Protein AF-0000000073157361 (afdb_homodimer)

Solvent-accessible surface area (backbone atoms only — not comparable to full-atom values): 31990 Å² total; per-residue (Å²): 124,50,37,33,36,37,34,26,65,79,89,71,52,39,90,75,32,50,67,45,43,40,47,30,45,39,46,75,74,56,30,48,38,33,34,29,41,70,58,38,41,29,36,51,69,86,40,46,31,29,51,30,22,40,46,44,50,58,90,71,40,73,48,73,42,74,75,42,83,40,59,57,62,74,27,50,34,35,33,53,44,40,66,75,60,67,44,65,39,53,46,48,51,28,64,53,56,56,69,55,61,87,41,50,48,45,37,24,36,67,34,53,65,73,43,46,31,62,56,48,38,69,80,38,67,91,35,36,62,63,38,34,38,34,58,30,51,67,61,51,40,54,51,42,68,74,61,49,37,32,34,39,32,50,57,43,54,58,70,57,50,72,55,42,77,45,49,87,83,58,64,61,38,63,55,48,52,51,48,28,65,72,69,54,32,50,30,37,38,29,51,58,71,88,47,60,71,47,26,29,46,34,31,28,50,71,30,36,78,78,41,46,29,24,20,36,57,80,54,87,90,54,82,64,47,37,63,80,76,60,25,44,73,36,82,57,79,77,46,73,63,47,49,51,50,44,48,57,51,16,57,54,37,41,75,50,43,36,42,58,34,20,32,33,34,42,71,77,19,49,58,33,42,32,48,54,55,50,56,56,50,62,52,32,17,67,69,66,73,52,61,50,46,55,55,49,47,53,51,55,56,46,48,57,62,67,75,95,123,51,36,33,35,37,36,25,64,80,87,69,51,40,91,76,30,49,66,46,44,40,47,28,44,40,47,73,73,56,30,49,38,33,33,30,41,73,59,36,41,29,38,50,70,85,40,45,32,28,50,30,22,40,48,44,51,57,89,71,41,73,48,75,43,75,75,43,82,41,59,56,63,74,27,49,34,36,32,53,44,40,63,75,60,68,44,66,42,53,48,47,52,27,61,54,56,56,67,54,60,88,40,51,46,45,38,23,36,67,35,53,65,73,44,47,33,62,57,48,38,68,78,38,68,92,36,36,63,63,39,34,37,35,58,30,51,67,61,50,40,54,53,43,68,74,60,48,36,31,32,39,33,52,57,43,55,56,70,58,48,72,56,43,78,44,49,89,82,57,65,58,38,63,54,48,51,52,48,27,63,72,67,53,31,50,28,38,36,29,50,60,71,88,47,60,72,48,25,28,46,32,29,28,51,71,30,35,77,78,42,46,28,25,21,36,58,80,56,87,90,55,81,65,46,36,65,80,76,59,24,44,73,36,81,58,80,78,48,74,64,48,49,51,49,44,49,57,51,17,56,55,36,42,75,50,43,35,42,56,34,18,33,34,33,41,70,77,19,48,57,33,43,32,48,55,55,49,58,57,51,61,54,35,17,67,69,68,72,52,62,52,46,56,57,48,47,54,50,55,56,46,49,56,62,68,77,95

Organism: NCBI:txid949

Sequence (616 aa):
MLKAAFQMDAGVEVCRDTTAQLIKEGNRRGHQVFFYEPSSLSLCEGDVIATVHNAEVCGESMKLSDRSRLNLAEVDLLFIRQNPPFDMRYITTTYILERLRDVLIINSPSAVRNFPEKLLPLSFPEFIPPTLVSESPEEIREFYKEYGDVVLKPLYSFGGDGVVRVYGGVDACTISKTMVERYGAPIVVQRFIPMVEEDRRVVLLGGKPVGAIKRRVTREQEVRTNLRVGAVPEKVVLSERDQAICSAVGEVITKAGIVFAGIDILGGCLLEVNITSPCGVLEVNQVYGKALEADCWNVFEGLLESGGMLKAAFQMDAGVEVCRDTTAQLIKEGNRRGHQVFFYEPSSLSLCEGDVIATVHNAEVCGESMKLSDRSRLNLAEVDLLFIRQNPPFDMRYITTTYILERLRDVLIINSPSAVRNFPEKLLPLSFPEFIPPTLVSESPEEIREFYKEYGDVVLKPLYSFGGDGVVRVYGGVDACTISKTMVERYGAPIVVQRFIPMVEEDRRVVLLGGKPVGAIKRRVTREQEVRTNLRVGAVPEKVVLSERDQAICSAVGEVITKAGIVFAGIDILGGCLLEVNITSPCGVLEVNQVYGKALEADCWNVFEGLLESGG

Structure (mmCIF, N/CA/C/O backbone):
data_AF-0000000073157361-model_v1
#
loop_
_entity.id
_entity.type
_entity.pdbx_description
1 polymer 'Glutathione synthetase'
#
loop_
_atom_site.group_PDB
_atom_site.id
_atom_site.type_symbol
_atom_site.label_atom_id
_atom_site.label_alt_id
_atom_site.label_comp_id
_atom_site.label_asym_id
_atom_site.label_entity_id
_atom_site.label_seq_id
_atom_site.pdbx_PDB_ins_code
_atom_site.Cartn_x
_atom_site.Cartn_y
_atom_site.Cartn_z
_atom_site.occupancy
_atom_site.B_iso_or_equiv
_atom_site.auth_seq_id
_atom_site.auth_comp_id
_atom_site.auth_asym_id
_atom_site.auth_atom_id
_atom_site.pdbx_PDB_model_num
ATOM 1 N N . MET A 1 1 ? -8.93 -33.844 1.396 1 93.94 1 MET A N 1
ATOM 2 C CA . MET A 1 1 ? -9.297 -32.969 0.287 1 93.94 1 MET A CA 1
ATOM 3 C C . MET A 1 1 ? -9.406 -31.516 0.753 1 93.94 1 MET A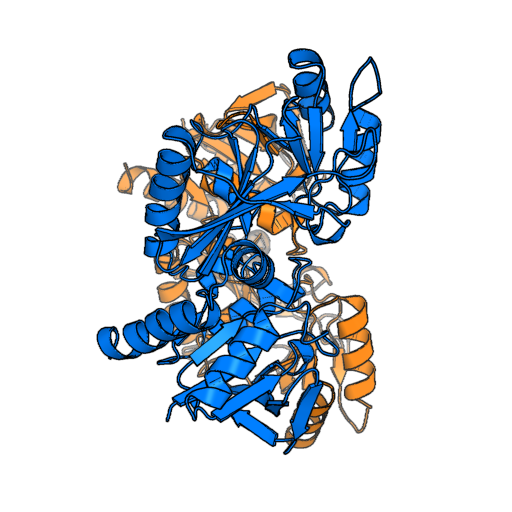 C 1
ATOM 5 O O . MET A 1 1 ? -10.18 -31.219 1.666 1 93.94 1 MET A O 1
ATOM 9 N N . LEU A 1 2 ? -8.547 -30.719 0.196 1 97.56 2 LEU A N 1
ATOM 10 C CA . LEU A 1 2 ? -8.547 -29.297 0.537 1 97.56 2 LEU A CA 1
ATOM 11 C C . LEU A 1 2 ? -9.336 -28.5 -0.492 1 97.56 2 LEU A C 1
ATOM 13 O O . LEU A 1 2 ? -9.516 -28.938 -1.63 1 97.56 2 LEU A O 1
ATOM 17 N N . LYS A 1 3 ? -9.875 -27.406 -0.073 1 98.69 3 LYS A N 1
ATOM 18 C CA . LYS A 1 3 ? -10.414 -26.375 -0.958 1 98.69 3 LYS A CA 1
ATOM 19 C C . LYS A 1 3 ? -9.422 -25.234 -1.144 1 98.69 3 LYS A C 1
ATOM 21 O O . LYS A 1 3 ? -9.039 -24.578 -0.174 1 98.69 3 LYS A O 1
ATOM 26 N N . ALA A 1 4 ? -9.031 -25.078 -2.379 1 98.75 4 ALA A N 1
ATOM 27 C CA . ALA A 1 4 ? -8.047 -24.031 -2.68 1 98.75 4 ALA A CA 1
ATOM 28 C C . ALA A 1 4 ? -8.602 -23.031 -3.699 1 98.75 4 ALA A C 1
ATOM 30 O O . ALA A 1 4 ? -9.25 -23.438 -4.672 1 98.75 4 ALA A O 1
ATOM 31 N N . ALA A 1 5 ? -8.406 -21.766 -3.465 1 98.88 5 ALA A N 1
ATOM 32 C CA . ALA A 1 5 ? -8.789 -20.734 -4.422 1 98.88 5 ALA A CA 1
ATOM 33 C C . ALA A 1 5 ? -7.559 -20 -4.957 1 98.88 5 ALA A C 1
ATOM 35 O O . ALA A 1 5 ? -6.641 -19.672 -4.199 1 98.88 5 ALA A O 1
ATOM 36 N N . PHE A 1 6 ? -7.512 -19.828 -6.234 1 98.88 6 PHE A N 1
ATOM 37 C CA . PHE A 1 6 ? -6.469 -19.047 -6.883 1 98.88 6 PHE A CA 1
ATOM 38 C C . PHE A 1 6 ? -7.031 -17.75 -7.426 1 98.88 6 PHE A C 1
ATOM 40 O O . PHE A 1 6 ? -7.852 -17.75 -8.344 1 98.88 6 PHE A O 1
ATOM 47 N N . GLN A 1 7 ? -6.676 -16.641 -6.836 1 98.81 7 GLN A N 1
ATOM 48 C CA . GLN A 1 7 ? -6.887 -15.328 -7.441 1 98.81 7 GLN A CA 1
ATOM 49 C C . GLN A 1 7 ? -5.859 -15.055 -8.531 1 98.81 7 GLN A C 1
ATOM 51 O O . GLN A 1 7 ? -4.676 -14.859 -8.25 1 98.81 7 GLN A O 1
ATOM 56 N N . MET A 1 8 ? -6.289 -15.047 -9.758 1 97.81 8 MET A N 1
ATOM 57 C CA . MET A 1 8 ? -5.332 -14.953 -10.859 1 97.81 8 MET A CA 1
ATOM 58 C C . MET A 1 8 ? -5.988 -14.359 -12.102 1 97.81 8 MET A C 1
ATOM 60 O O . MET A 1 8 ? -7.199 -14.125 -12.117 1 97.81 8 MET A O 1
ATOM 64 N N . ASP A 1 9 ? -5.18 -14.016 -13.086 1 95.88 9 ASP A N 1
ATOM 65 C CA . ASP A 1 9 ? -5.664 -13.453 -14.344 1 95.88 9 ASP A CA 1
ATOM 66 C C . ASP A 1 9 ? -6.293 -14.531 -15.219 1 95.88 9 ASP A C 1
ATOM 68 O O . ASP A 1 9 ? -5.871 -15.688 -15.195 1 95.88 9 ASP A O 1
ATOM 72 N N . ALA A 1 10 ? -7.227 -14.117 -15.977 1 93.5 10 ALA A N 1
ATOM 73 C CA . ALA A 1 10 ? -7.848 -15.023 -16.938 1 93.5 10 ALA A CA 1
ATOM 74 C C . ALA A 1 10 ? -6.969 -15.203 -18.172 1 93.5 10 ALA A C 1
ATOM 76 O O . ALA A 1 10 ? -6.086 -14.383 -18.438 1 93.5 10 ALA A O 1
ATOM 77 N N . GLY A 1 11 ? -7.18 -16.25 -18.859 1 89.75 11 GLY A N 1
ATOM 78 C CA . GLY A 1 11 ? -6.602 -16.438 -20.188 1 89.75 11 GLY A CA 1
ATOM 79 C C . GLY A 1 11 ? -5.129 -16.797 -20.141 1 89.75 11 GLY A C 1
ATOM 80 O O . GLY A 1 11 ? -4.383 -16.484 -21.078 1 89.75 11 GLY A O 1
ATOM 81 N N . VAL A 1 12 ? -4.68 -17.422 -19.109 1 89.25 12 VAL A N 1
ATOM 82 C CA . VAL A 1 12 ? -3.268 -17.781 -19.047 1 89.25 12 VAL A CA 1
ATOM 83 C C . VAL A 1 12 ? -3.008 -19.016 -19.906 1 89.25 12 VAL A C 1
ATOM 85 O O . VAL A 1 12 ? -3.904 -19.844 -20.109 1 89.25 12 VAL A O 1
ATOM 88 N N . GLU A 1 13 ? -1.82 -19.047 -20.422 1 89.75 13 GLU A N 1
ATOM 89 C CA . GLU A 1 13 ? -1.371 -20.25 -21.125 1 89.75 13 GLU A CA 1
ATOM 90 C C . GLU A 1 13 ? -0.799 -21.266 -20.156 1 89.75 13 GLU A C 1
ATOM 92 O O . GLU A 1 13 ? 0.24 -21.031 -19.531 1 89.75 13 GLU A O 1
ATOM 97 N N . VAL A 1 14 ? -1.455 -22.438 -20.141 1 91.31 14 VAL A N 1
ATOM 98 C CA . VAL A 1 14 ? -1.136 -23.453 -19.141 1 91.31 14 VAL A CA 1
ATOM 99 C C . VAL A 1 14 ? 0.348 -23.797 -19.219 1 91.31 14 VAL A C 1
ATOM 101 O O . VAL A 1 14 ? 1.019 -23.922 -18.188 1 91.31 14 VAL A O 1
ATOM 104 N N . CYS A 1 15 ? 0.933 -23.891 -20.375 1 88.62 15 CYS A N 1
ATOM 105 C CA . CYS A 1 15 ? 2.303 -24.359 -20.547 1 88.62 15 CYS A CA 1
ATOM 106 C C . CYS A 1 15 ? 3.301 -23.266 -20.219 1 88.62 15 CYS A C 1
ATOM 108 O O . CYS A 1 15 ? 4.504 -23.516 -20.125 1 88.62 15 CYS A O 1
ATOM 110 N N . ARG A 1 16 ? 2.814 -22.109 -19.875 1 89.81 16 ARG A N 1
ATOM 111 C CA . ARG A 1 16 ? 3.723 -21 -19.656 1 89.81 16 ARG A CA 1
ATOM 112 C C . ARG A 1 16 ? 3.436 -20.312 -18.312 1 89.81 16 ARG A C 1
ATOM 114 O O . ARG A 1 16 ? 4.016 -19.266 -18.016 1 89.81 16 ARG A O 1
ATOM 121 N N . ASP A 1 17 ? 2.572 -20.938 -17.625 1 93.62 17 ASP A N 1
ATOM 122 C CA . ASP A 1 17 ? 2.129 -20.234 -16.422 1 93.62 17 ASP A CA 1
ATOM 123 C C . ASP A 1 17 ? 2.342 -21.094 -15.172 1 93.62 17 ASP A C 1
ATOM 125 O O . ASP A 1 17 ? 1.822 -22.219 -15.086 1 93.62 17 ASP A O 1
ATOM 129 N N . THR A 1 18 ? 3.094 -20.516 -14.242 1 95.5 18 THR A N 1
ATOM 130 C CA . THR A 1 18 ? 3.391 -21.203 -12.992 1 95.5 18 THR A CA 1
ATOM 131 C C . THR A 1 18 ? 2.105 -21.516 -12.234 1 95.5 18 THR A C 1
ATOM 133 O O . THR A 1 18 ? 1.959 -22.609 -11.68 1 95.5 18 THR A O 1
ATOM 136 N N . THR A 1 19 ? 1.157 -20.641 -12.195 1 97.12 19 THR A N 1
ATOM 137 C CA . THR A 1 19 ? -0.083 -20.812 -11.445 1 97.12 19 THR A CA 1
ATOM 138 C C . THR A 1 19 ? -0.89 -21.984 -12.016 1 97.12 19 THR A C 1
ATOM 140 O O . THR A 1 19 ? -1.442 -22.781 -11.258 1 97.12 19 THR A O 1
ATOM 143 N N . ALA A 1 20 ? -0.902 -22.062 -13.336 1 96.69 20 ALA A N 1
ATOM 144 C CA . ALA A 1 20 ? -1.601 -23.172 -13.977 1 96.69 20 ALA A CA 1
ATOM 145 C C . ALA A 1 20 ? -0.988 -24.516 -13.562 1 96.69 20 ALA A C 1
ATOM 147 O O . ALA A 1 20 ? -1.705 -25.5 -13.367 1 96.69 20 ALA A O 1
ATOM 148 N N . GLN A 1 21 ? 0.324 -24.562 -13.438 1 96.38 21 GLN A N 1
ATOM 149 C CA . GLN A 1 21 ? 0.992 -25.781 -13.008 1 96.38 21 GLN A CA 1
ATOM 150 C C . GLN A 1 21 ? 0.643 -26.125 -11.555 1 96.38 21 GLN A C 1
ATOM 152 O O . GLN A 1 21 ? 0.507 -27.297 -11.203 1 96.38 21 GLN A O 1
ATOM 157 N N . LEU A 1 22 ? 0.529 -25.125 -10.742 1 98 22 LEU A N 1
ATOM 158 C CA . LEU A 1 22 ? 0.119 -25.328 -9.359 1 98 22 LEU A CA 1
ATOM 159 C C . LEU A 1 22 ? -1.308 -25.875 -9.297 1 98 22 LEU A C 1
ATOM 161 O O . LEU A 1 22 ? -1.6 -26.766 -8.5 1 98 22 LEU A O 1
ATOM 165 N N . ILE A 1 23 ? -2.156 -25.297 -10.117 1 98.5 23 ILE A N 1
ATOM 166 C CA . ILE A 1 23 ? -3.537 -25.766 -10.172 1 98.5 23 ILE A CA 1
ATOM 167 C C . ILE A 1 23 ? -3.57 -27.219 -10.625 1 98.5 23 ILE A C 1
ATOM 169 O O . ILE A 1 23 ? -4.254 -28.047 -10.023 1 98.5 23 ILE A O 1
ATOM 173 N N . LYS A 1 24 ? -2.797 -27.547 -11.656 1 97.62 24 LYS A N 1
ATOM 174 C CA . LYS A 1 24 ? -2.713 -28.922 -12.18 1 97.62 24 LYS A CA 1
ATOM 175 C C . LYS A 1 24 ? -2.312 -29.906 -11.078 1 97.62 24 LYS A C 1
ATOM 177 O O . LYS A 1 24 ? -2.93 -30.953 -10.93 1 97.62 24 LYS A O 1
ATOM 182 N N . GLU A 1 25 ? -1.309 -29.547 -10.359 1 97.88 25 GLU A N 1
ATOM 183 C CA . GLU A 1 25 ? -0.852 -30.391 -9.266 1 97.88 25 GLU A CA 1
ATOM 184 C C . GLU A 1 25 ? -1.917 -30.516 -8.18 1 97.88 25 GLU A C 1
ATOM 186 O O . GLU A 1 25 ? -2.111 -31.594 -7.617 1 97.88 25 GLU A O 1
ATOM 191 N N . GLY A 1 26 ? -2.592 -29.406 -7.84 1 98.31 26 GLY A N 1
ATOM 192 C CA . GLY A 1 26 ? -3.695 -29.469 -6.895 1 98.31 26 GLY A CA 1
ATOM 193 C C . GLY A 1 26 ? -4.789 -30.438 -7.32 1 98.31 26 GLY A C 1
ATOM 194 O O . GLY A 1 26 ? -5.293 -31.203 -6.508 1 98.31 26 GLY A O 1
ATOM 195 N N . ASN A 1 27 ? -5.137 -30.344 -8.617 1 98.25 27 ASN A N 1
ATOM 196 C CA . ASN A 1 27 ? -6.109 -31.281 -9.172 1 98.25 27 ASN A CA 1
ATOM 197 C C . ASN A 1 27 ? -5.641 -32.719 -9.031 1 98.25 27 ASN A C 1
ATOM 199 O O . ASN A 1 27 ? -6.406 -33.594 -8.617 1 98.25 27 ASN A O 1
ATOM 203 N N . ARG A 1 28 ? -4.453 -32.969 -9.422 1 97.19 28 ARG A N 1
ATOM 204 C CA . ARG A 1 28 ? -3.873 -34.312 -9.359 1 97.19 28 ARG A CA 1
ATOM 205 C C . ARG A 1 28 ? -3.953 -34.875 -7.953 1 97.19 28 ARG A C 1
ATOM 207 O O . ARG A 1 28 ? -4.156 -36.094 -7.773 1 97.19 28 ARG A O 1
ATOM 214 N N . ARG A 1 29 ? -3.828 -34.062 -6.961 1 97.94 29 ARG A N 1
ATOM 215 C CA . ARG A 1 29 ? -3.824 -34.5 -5.562 1 97.94 29 ARG A CA 1
ATOM 216 C C . ARG A 1 29 ? -5.246 -34.688 -5.043 1 97.94 29 ARG A C 1
ATOM 218 O O . ARG A 1 29 ? -5.445 -35.125 -3.908 1 97.94 29 ARG A O 1
ATOM 225 N N . GLY A 1 30 ? -6.203 -34.25 -5.812 1 97.94 30 GLY A N 1
ATOM 226 C CA . GLY A 1 30 ? -7.59 -34.469 -5.445 1 97.94 30 GLY A CA 1
ATOM 227 C C . GLY A 1 30 ? -8.227 -33.281 -4.758 1 97.94 30 GLY A C 1
ATOM 228 O O . GLY A 1 30 ? -9.336 -33.375 -4.223 1 97.94 30 GLY A O 1
ATOM 229 N N . HIS A 1 31 ? -7.578 -32.125 -4.711 1 98.5 31 HIS A N 1
ATOM 230 C CA . HIS A 1 31 ? -8.141 -30.938 -4.094 1 98.5 31 HIS A CA 1
ATOM 231 C C . HIS A 1 31 ? -9.188 -30.281 -4.992 1 98.5 31 HIS A C 1
ATOM 233 O O . HIS A 1 31 ? -9.148 -30.453 -6.215 1 98.5 31 HIS A O 1
ATOM 239 N N . GLN A 1 32 ? -10.156 -29.703 -4.402 1 98.56 32 GLN A N 1
ATOM 240 C CA . GLN A 1 32 ? -11.031 -28.797 -5.141 1 98.56 32 GLN A CA 1
ATOM 241 C C . GLN A 1 32 ? -10.391 -27.438 -5.34 1 98.56 32 GLN A C 1
ATOM 243 O O . GLN A 1 32 ? -9.992 -26.781 -4.367 1 98.56 32 GLN A O 1
ATOM 248 N N . VAL A 1 33 ? -10.281 -27.062 -6.598 1 98.81 33 VAL A N 1
ATOM 249 C CA . VAL A 1 33 ? -9.555 -25.828 -6.887 1 98.81 33 VAL A CA 1
ATOM 250 C C . VAL A 1 33 ? -10.508 -24.812 -7.523 1 98.81 33 VAL A C 1
ATOM 252 O O . VAL A 1 33 ? -11.18 -25.125 -8.508 1 98.81 33 VAL A O 1
ATOM 255 N N . PHE A 1 34 ? -10.539 -23.609 -6.906 1 98.88 34 PHE A N 1
ATOM 256 C CA . PHE A 1 34 ? -11.344 -22.516 -7.434 1 98.88 34 PHE A CA 1
ATOM 257 C C . PHE A 1 34 ? -10.461 -21.469 -8.102 1 98.88 34 PHE A C 1
ATOM 259 O O . PHE A 1 34 ? -9.352 -21.203 -7.648 1 98.88 34 PHE A O 1
ATOM 266 N N . PHE A 1 35 ? -11.016 -20.984 -9.18 1 98.75 35 PHE A N 1
ATOM 267 C CA . PHE A 1 35 ? -10.445 -19.828 -9.883 1 98.75 35 PHE A CA 1
ATOM 268 C C . PHE A 1 35 ? -11.336 -18.609 -9.742 1 98.75 35 PHE A C 1
ATOM 270 O O . PHE A 1 35 ? -12.562 -18.719 -9.852 1 98.75 35 PHE A O 1
ATOM 277 N N . TYR A 1 36 ? -10.703 -17.438 -9.5 1 98.62 36 TYR A N 1
ATOM 278 C CA . TYR A 1 36 ? -11.43 -16.188 -9.703 1 98.62 36 TYR A CA 1
ATOM 279 C C . TYR A 1 36 ? -10.477 -15.055 -10.039 1 98.62 36 TYR A C 1
ATOM 281 O O . TYR A 1 36 ? -9.281 -15.125 -9.727 1 98.62 36 TYR A O 1
ATOM 289 N N . GLU A 1 37 ? -10.992 -14.078 -10.766 1 98.19 37 GLU A N 1
ATOM 290 C CA . GLU A 1 37 ? -10.234 -12.867 -11.078 1 98.19 37 GLU A CA 1
ATOM 291 C C . GLU A 1 37 ? -10.344 -11.836 -9.961 1 98.19 37 GLU A C 1
ATOM 293 O O . GLU A 1 37 ? -11.367 -11.766 -9.273 1 98.19 37 GLU A O 1
ATOM 298 N N . PRO A 1 38 ? -9.328 -11.031 -9.828 1 97.88 38 PRO A N 1
ATOM 299 C CA . PRO A 1 38 ? -9.375 -10 -8.781 1 97.88 38 PRO A CA 1
ATOM 300 C C . PRO A 1 38 ? -10.625 -9.133 -8.867 1 97.88 38 PRO A C 1
ATOM 302 O O . PRO A 1 38 ? -11.141 -8.688 -7.836 1 97.88 38 PRO A O 1
ATOM 305 N N . SER A 1 39 ? -11.141 -8.922 -10.031 1 97 39 SER A N 1
ATOM 306 C CA . SER A 1 39 ? -12.289 -8.047 -10.234 1 97 39 SER A CA 1
ATOM 307 C C . SER A 1 39 ? -13.555 -8.672 -9.648 1 97 39 SER A C 1
ATOM 309 O O . SER A 1 39 ? -14.57 -7.988 -9.484 1 97 39 SER A O 1
ATOM 311 N N . SER A 1 40 ? -13.492 -9.953 -9.32 1 97.81 40 SER A N 1
ATOM 312 C CA . SER A 1 40 ? -14.656 -10.648 -8.773 1 97.81 40 SER A CA 1
ATOM 313 C C . SER A 1 40 ? -14.633 -10.633 -7.246 1 97.81 40 SER A C 1
ATOM 315 O O . SER A 1 40 ? -15.578 -11.086 -6.605 1 97.81 40 SER A O 1
ATOM 317 N N . LEU A 1 41 ? -13.594 -10.125 -6.668 1 98.81 41 LEU A N 1
ATOM 318 C CA . LEU A 1 41 ? -13.43 -10.07 -5.219 1 98.81 41 LEU A CA 1
ATOM 319 C C . LEU A 1 41 ? -14.242 -8.93 -4.621 1 98.81 41 LEU A C 1
ATOM 321 O O . LEU A 1 41 ? -14.258 -7.82 -5.164 1 98.81 41 LEU A O 1
ATOM 325 N N . SER A 1 42 ? -14.961 -9.211 -3.562 1 98.81 42 SER A N 1
ATOM 326 C CA . SER A 1 42 ? -15.75 -8.195 -2.873 1 98.81 42 SER A CA 1
ATOM 327 C C . SER A 1 42 ? -15.719 -8.398 -1.363 1 98.81 42 SER A C 1
ATOM 329 O O . SER A 1 42 ? -15.523 -9.516 -0.887 1 98.81 42 SER A O 1
ATOM 331 N N . LEU A 1 43 ? -15.766 -7.344 -0.685 1 98.88 43 LEU A N 1
ATOM 332 C CA . LEU A 1 43 ? -16.109 -7.352 0.732 1 98.88 43 LEU A CA 1
ATOM 333 C C . LEU A 1 43 ? -17.547 -6.883 0.942 1 98.88 43 LEU A C 1
ATOM 335 O O . LEU A 1 43 ? -17.859 -5.703 0.764 1 98.88 43 LEU A O 1
ATOM 339 N N . CYS A 1 44 ? -18.422 -7.797 1.252 1 98.38 44 CYS A N 1
ATOM 340 C CA . CYS A 1 44 ? -19.844 -7.504 1.378 1 98.38 44 CYS A CA 1
ATOM 341 C C . CYS A 1 44 ? -20.312 -7.703 2.814 1 98.38 44 CYS A C 1
ATOM 343 O O . CYS A 1 44 ? -20.484 -8.836 3.266 1 98.38 44 CYS A O 1
ATOM 345 N N . GLU A 1 45 ? -20.5 -6.602 3.527 1 97.56 45 GLU A N 1
ATOM 346 C CA . GLU A 1 45 ? -21.016 -6.609 4.895 1 97.56 45 GLU A CA 1
ATOM 347 C C . GLU A 1 45 ? -20.234 -7.562 5.781 1 97.56 45 GLU A C 1
ATOM 349 O O . GLU A 1 45 ? -20.812 -8.383 6.492 1 97.56 45 GLU A O 1
ATOM 354 N N . GLY A 1 46 ? -18.953 -7.477 5.578 1 96.94 46 GLY A N 1
ATOM 355 C CA . GLY A 1 46 ? -18.047 -8.195 6.465 1 96.94 46 GLY A CA 1
ATOM 356 C C . GLY A 1 46 ? -17.562 -9.508 5.879 1 96.94 46 GLY A C 1
ATOM 357 O O . GLY A 1 46 ? -16.594 -10.086 6.363 1 96.94 46 GLY A O 1
ATOM 358 N N . ASP A 1 47 ? -18.25 -9.992 4.844 1 98.06 47 ASP A N 1
ATOM 359 C CA . ASP A 1 47 ? -17.844 -11.25 4.23 1 98.06 47 ASP A CA 1
ATOM 360 C C . ASP A 1 47 ? -16.969 -11.008 3.002 1 98.06 47 ASP A C 1
ATOM 362 O O . ASP A 1 47 ? -17.297 -10.172 2.154 1 98.06 47 ASP A O 1
ATOM 366 N N . VAL A 1 48 ? -15.906 -11.719 2.936 1 98.81 48 VAL A N 1
ATOM 367 C CA . VAL A 1 48 ? -15.078 -11.703 1.733 1 98.81 48 VAL A CA 1
ATOM 368 C C . VAL A 1 48 ? -15.586 -12.75 0.742 1 98.81 48 VAL A C 1
ATOM 370 O O . VAL A 1 48 ? -15.531 -13.953 1.015 1 98.81 48 VAL A O 1
ATOM 373 N N . ILE A 1 49 ? -16.062 -12.242 -0.405 1 98.81 49 ILE A N 1
ATOM 374 C CA . ILE A 1 49 ? -16.719 -13.133 -1.354 1 98.81 49 ILE A CA 1
ATOM 375 C C . ILE A 1 49 ? -16.125 -12.953 -2.742 1 98.81 49 ILE A C 1
ATOM 377 O O . ILE A 1 49 ? -15.477 -11.938 -3.018 1 98.81 49 ILE A O 1
ATOM 381 N N . ALA A 1 50 ? -16.281 -13.93 -3.547 1 98.81 50 ALA A N 1
ATOM 382 C CA . ALA A 1 50 ? -15.883 -13.852 -4.949 1 98.81 50 ALA A CA 1
ATOM 383 C C . ALA A 1 50 ? -16.766 -14.734 -5.824 1 98.81 50 ALA A C 1
ATOM 385 O O . ALA A 1 50 ? -17.281 -15.75 -5.367 1 98.81 50 ALA A O 1
ATOM 386 N N . THR A 1 51 ? -17.016 -14.227 -7.012 1 98.62 51 THR A N 1
ATOM 387 C CA . THR A 1 51 ? -17.547 -15.133 -8.031 1 98.62 51 THR A CA 1
ATOM 388 C C . THR A 1 51 ? -16.453 -16.047 -8.555 1 98.62 51 THR A C 1
ATOM 390 O O . THR A 1 51 ? -15.484 -15.586 -9.164 1 98.62 51 THR A O 1
ATOM 393 N N . VAL A 1 52 ? -16.672 -17.359 -8.336 1 98.69 52 VAL A N 1
ATOM 394 C CA . VAL A 1 52 ? -15.586 -18.297 -8.633 1 98.69 52 VAL A CA 1
ATOM 395 C C . VAL A 1 52 ? -16.047 -19.312 -9.68 1 98.69 52 VAL A C 1
ATOM 397 O O . VAL A 1 52 ? -17.234 -19.391 -9.992 1 98.69 52 VAL A O 1
ATOM 400 N N . HIS A 1 53 ? -15.094 -19.984 -10.266 1 98.69 53 HIS A N 1
ATOM 401 C CA . HIS A 1 53 ? -15.273 -21.172 -11.086 1 98.69 53 HIS A CA 1
ATOM 402 C C . HIS A 1 53 ? -14.438 -22.328 -10.555 1 98.69 53 HIS A C 1
ATOM 404 O O . HIS A 1 53 ? -13.352 -22.125 -10.008 1 98.69 53 HIS A O 1
ATOM 410 N N . ASN A 1 54 ? -14.992 -23.547 -10.703 1 98.56 54 ASN A N 1
ATOM 411 C CA . ASN A 1 54 ? -14.094 -24.688 -10.562 1 98.56 54 ASN A CA 1
ATOM 412 C C . ASN A 1 54 ? -13.023 -24.703 -11.656 1 98.56 54 ASN A C 1
ATOM 414 O O . ASN A 1 54 ? -13.32 -24.438 -12.82 1 98.56 54 ASN A O 1
ATOM 418 N N . ALA A 1 55 ? -11.805 -24.938 -11.242 1 98.5 55 ALA A N 1
ATOM 419 C CA . ALA A 1 55 ? -10.711 -24.938 -12.211 1 98.5 55 ALA A CA 1
ATOM 420 C C . ALA A 1 55 ? -10.07 -26.312 -12.312 1 98.5 55 ALA A C 1
ATOM 422 O O . ALA A 1 55 ? -9.664 -26.891 -11.297 1 98.5 55 ALA A O 1
ATOM 423 N N . GLU A 1 56 ? -9.992 -26.781 -13.5 1 97.75 56 GLU A N 1
ATOM 424 C CA . GLU A 1 56 ? -9.32 -28.047 -13.789 1 97.75 56 GLU A CA 1
ATOM 425 C C . GLU A 1 56 ? -8.367 -27.906 -14.977 1 97.75 56 GLU A C 1
ATOM 427 O O . GLU A 1 56 ? -8.75 -27.375 -16.016 1 97.75 56 GLU A O 1
ATOM 432 N N . VAL A 1 57 ? -7.168 -28.281 -14.703 1 96.62 57 VAL A N 1
ATOM 433 C CA . VAL A 1 57 ? -6.191 -28.266 -15.781 1 96.62 57 VAL A CA 1
ATOM 434 C C . VAL A 1 57 ? -6 -29.688 -16.328 1 96.62 57 VAL A C 1
ATOM 436 O O . VAL A 1 57 ? -5.613 -30.594 -15.586 1 96.62 57 VAL A O 1
ATOM 439 N N . CYS A 1 58 ? -6.348 -29.859 -17.547 1 88.81 58 CYS A N 1
ATOM 440 C CA . CYS A 1 58 ? -6.184 -31.109 -18.266 1 88.81 58 CYS A CA 1
ATOM 441 C C . CYS A 1 58 ? -5.27 -30.938 -19.469 1 88.81 58 CYS A C 1
ATOM 443 O O . CYS A 1 58 ? -5.66 -30.328 -20.453 1 88.81 58 CYS A O 1
ATOM 445 N N . GLY A 1 59 ? -4.215 -31.5 -19.391 1 87.38 59 GLY A N 1
ATOM 446 C CA . GLY A 1 59 ? -3.248 -31.281 -20.469 1 87.38 59 GLY A CA 1
ATOM 447 C C . GLY A 1 59 ? -2.803 -29.844 -20.578 1 87.38 59 GLY A C 1
ATOM 448 O O . GLY A 1 59 ? -2.262 -29.266 -19.625 1 87.38 59 GLY A O 1
ATOM 449 N N . GLU A 1 60 ? -3.137 -29.219 -21.734 1 89.25 60 GLU A N 1
ATOM 450 C CA . GLU A 1 60 ? -2.666 -27.859 -22 1 89.25 60 GLU A CA 1
ATOM 451 C C . GLU A 1 60 ? -3.803 -26.859 -21.875 1 89.25 60 GLU A C 1
ATOM 453 O O . GLU A 1 60 ? -3.66 -25.688 -22.266 1 89.25 60 GLU A O 1
ATOM 458 N N . SER A 1 61 ? -4.832 -27.312 -21.312 1 93.44 61 SER A N 1
ATOM 459 C CA . SER A 1 61 ? -5.988 -26.438 -21.219 1 93.44 61 SER A CA 1
ATOM 460 C C . SER A 1 61 ? -6.52 -26.359 -19.797 1 93.44 61 SER A C 1
ATOM 462 O O . SER A 1 61 ? -6.414 -27.328 -19.047 1 93.44 61 SER A O 1
ATOM 464 N N . MET A 1 62 ? -6.969 -25.25 -19.5 1 96.06 62 MET A N 1
ATOM 465 C CA . MET A 1 62 ? -7.656 -25.078 -18.219 1 96.06 62 MET A CA 1
ATOM 466 C C . MET A 1 62 ? -9.156 -24.938 -18.438 1 96.06 62 MET A C 1
ATOM 468 O O . MET A 1 62 ? -9.602 -24.078 -19.188 1 96.06 62 MET A O 1
ATOM 472 N N . LYS A 1 63 ? -9.914 -25.766 -17.828 1 96.62 63 LYS A N 1
ATOM 473 C CA . LYS A 1 63 ? -11.375 -25.719 -17.906 1 96.62 63 LYS A CA 1
ATOM 474 C C . LYS A 1 63 ? -11.961 -25.047 -16.656 1 96.62 63 LYS A C 1
ATOM 476 O O . LYS A 1 63 ? -11.594 -25.391 -15.531 1 96.62 63 LYS A O 1
ATOM 481 N N . LEU A 1 64 ? -12.766 -24.062 -16.922 1 97.56 64 LEU A N 1
ATOM 482 C CA . LEU A 1 64 ? -13.5 -23.375 -15.867 1 97.56 64 LEU A CA 1
ATOM 483 C C . LEU A 1 64 ? -14.984 -23.734 -15.914 1 97.56 64 LEU A C 1
ATOM 485 O O . LEU A 1 64 ? -15.602 -23.719 -16.984 1 97.56 64 LEU A O 1
ATOM 489 N N . SER A 1 65 ? -15.508 -24.172 -14.805 1 97.81 65 SER A N 1
ATOM 490 C CA . SER A 1 65 ? -16.906 -24.594 -14.773 1 97.81 65 SER A CA 1
ATOM 491 C C . SER A 1 65 ? -17.562 -24.219 -13.453 1 97.81 65 SER A C 1
ATOM 493 O O . SER A 1 65 ? -16.906 -23.75 -12.523 1 97.81 65 SER A O 1
ATOM 495 N N . ASP A 1 66 ? -18.906 -24.234 -13.406 1 97.94 66 ASP A N 1
ATOM 496 C CA . ASP A 1 66 ? -19.703 -24.141 -12.18 1 97.94 66 ASP A CA 1
ATOM 497 C C . ASP A 1 66 ? -19.516 -22.781 -11.523 1 97.94 66 ASP A C 1
ATOM 499 O O . ASP A 1 66 ? -19.156 -22.688 -10.344 1 97.94 66 ASP A O 1
ATOM 503 N N . ARG A 1 67 ? -19.797 -21.812 -12.336 1 98.12 67 ARG A N 1
ATOM 504 C CA . ARG A 1 67 ? -19.766 -20.469 -11.805 1 98.12 67 ARG A CA 1
ATOM 505 C C . ARG A 1 67 ? -20.609 -20.344 -10.539 1 98.12 67 ARG A C 1
ATOM 507 O O . ARG A 1 67 ? -21.75 -20.812 -10.508 1 98.12 67 ARG A O 1
ATOM 514 N N . SER A 1 68 ? -20.078 -19.781 -9.445 1 98.31 68 SER A N 1
ATOM 515 C CA . SER A 1 68 ? -20.828 -19.625 -8.203 1 98.31 68 SER A CA 1
ATOM 516 C C . SER A 1 68 ? -20.281 -18.484 -7.363 1 98.31 68 SER A C 1
ATOM 518 O O . SER A 1 68 ? -19.156 -18.031 -7.57 1 98.31 68 SER A O 1
ATOM 520 N N . ARG A 1 69 ? -21.141 -17.953 -6.496 1 98.5 69 ARG A N 1
ATOM 521 C CA . ARG A 1 69 ? -20.75 -16.969 -5.488 1 98.5 69 ARG A CA 1
ATOM 522 C C . ARG A 1 69 ? -20.25 -17.656 -4.223 1 98.5 69 ARG A C 1
ATOM 524 O O . ARG A 1 69 ? -21 -18.375 -3.564 1 98.5 69 ARG A O 1
ATOM 531 N N . LEU A 1 70 ? -18.984 -17.438 -3.859 1 98.75 70 LEU A N 1
ATOM 532 C CA . LEU A 1 70 ? -18.375 -18.188 -2.771 1 98.75 70 LEU A CA 1
ATOM 533 C C . LEU A 1 70 ? -17.875 -17.25 -1.675 1 98.75 70 LEU A C 1
ATOM 535 O O . LEU A 1 70 ? -17.266 -16.219 -1.962 1 98.75 70 LEU A O 1
ATOM 539 N N . ASN A 1 71 ? -18.266 -17.531 -0.409 1 98.75 71 ASN A N 1
ATOM 540 C CA . ASN A 1 71 ? -17.562 -16.953 0.726 1 98.75 71 ASN A CA 1
ATOM 541 C C . ASN A 1 71 ? -16.172 -17.531 0.887 1 98.75 71 ASN A C 1
ATOM 543 O O . ASN A 1 71 ? -16.016 -18.719 1.151 1 98.75 71 ASN A O 1
ATOM 547 N N . LEU A 1 72 ? -15.141 -16.781 0.768 1 98.88 72 LEU A N 1
ATOM 548 C CA . LEU A 1 72 ? -13.773 -17.266 0.698 1 98.88 72 LEU A CA 1
ATOM 549 C C . LEU A 1 72 ? -13.297 -17.75 2.064 1 98.88 72 LEU A C 1
ATOM 551 O O . LEU A 1 72 ? -12.25 -18.391 2.17 1 98.88 72 LEU A O 1
ATOM 555 N N . ALA A 1 73 ? -14.07 -17.5 3.088 1 98.62 73 ALA A N 1
ATOM 556 C CA . ALA A 1 73 ? -13.766 -18.078 4.391 1 98.62 73 ALA A CA 1
ATOM 557 C C . ALA A 1 73 ? -13.922 -19.594 4.363 1 98.62 73 ALA A C 1
ATOM 559 O O . ALA A 1 73 ? -13.469 -20.297 5.277 1 98.62 73 ALA A O 1
ATOM 560 N N . GLU A 1 74 ? -14.539 -20.078 3.299 1 98.19 74 GLU A N 1
ATOM 561 C CA . GLU A 1 74 ? -14.844 -21.5 3.201 1 98.19 74 GLU A CA 1
ATOM 562 C C . GLU A 1 74 ? -13.672 -22.281 2.613 1 98.19 74 GLU A C 1
ATOM 564 O O . GLU A 1 74 ? -13.68 -23.516 2.604 1 98.19 74 GLU A O 1
ATOM 569 N N . VAL A 1 75 ? -12.672 -21.656 2.133 1 98.56 75 VAL A N 1
ATOM 570 C CA . VAL A 1 75 ? -11.547 -22.375 1.552 1 98.56 75 VAL A CA 1
ATOM 571 C C . VAL A 1 75 ? -10.445 -22.547 2.598 1 98.56 75 VAL A C 1
ATOM 573 O O . VAL A 1 75 ? -10.422 -21.844 3.607 1 98.56 75 VAL A O 1
ATOM 576 N N . ASP A 1 76 ? -9.562 -23.516 2.338 1 98.31 76 ASP A N 1
ATOM 577 C CA . ASP A 1 76 ? -8.43 -23.781 3.221 1 98.31 76 ASP A CA 1
ATOM 578 C C . ASP A 1 76 ? -7.211 -22.953 2.822 1 98.31 76 ASP A C 1
ATOM 580 O O . ASP A 1 76 ? -6.484 -22.453 3.686 1 98.31 76 ASP A O 1
ATOM 584 N N . LEU A 1 77 ? -7.051 -22.812 1.498 1 98.38 77 LEU A N 1
ATOM 585 C CA . LEU A 1 77 ? -5.906 -22.141 0.898 1 98.38 77 LEU A CA 1
ATOM 586 C C . LEU A 1 77 ? -6.359 -21.109 -0.127 1 98.38 77 LEU A C 1
ATOM 588 O O . LEU A 1 77 ? -7.293 -21.344 -0.895 1 98.38 77 LEU A O 1
ATOM 592 N N . LEU A 1 78 ? -5.754 -20 -0.025 1 98.81 78 LEU A N 1
ATOM 593 C CA . LEU A 1 78 ? -5.98 -18.969 -1.037 1 98.81 78 LEU A CA 1
ATOM 594 C C . LEU A 1 78 ? -4.656 -18.422 -1.564 1 98.81 78 LEU A C 1
ATOM 596 O O . LEU A 1 78 ? -3.768 -18.078 -0.784 1 98.81 78 LEU A O 1
ATOM 600 N N . PHE A 1 79 ? -4.5 -18.422 -2.865 1 98.75 79 PHE A N 1
ATOM 601 C CA . PHE A 1 79 ? -3.266 -17.969 -3.504 1 98.75 79 PHE A CA 1
ATOM 602 C C . PHE A 1 79 ? -3.473 -16.641 -4.211 1 98.75 79 PHE A C 1
ATOM 604 O O . PHE A 1 79 ? -4.363 -16.516 -5.055 1 98.75 79 PHE A O 1
ATOM 611 N N . ILE A 1 80 ? -2.707 -15.648 -3.854 1 98.62 80 ILE A N 1
ATOM 612 C CA . ILE A 1 80 ? -2.662 -14.406 -4.609 1 98.62 80 ILE A CA 1
ATOM 613 C C . ILE A 1 80 ? -1.668 -14.539 -5.762 1 98.62 80 ILE A C 1
ATOM 615 O O . ILE A 1 80 ? -0.454 -14.484 -5.551 1 98.62 80 ILE A O 1
ATOM 619 N N . ARG A 1 81 ? -2.236 -14.656 -6.984 1 98.06 81 ARG A N 1
ATOM 620 C CA . ARG A 1 81 ? -1.379 -14.984 -8.117 1 98.06 81 ARG A CA 1
ATOM 621 C C . ARG A 1 81 ? -1.704 -14.109 -9.328 1 98.06 81 ARG A C 1
ATOM 623 O O . ARG A 1 81 ? -1.371 -14.461 -10.461 1 98.06 81 ARG A O 1
ATOM 630 N N . GLN A 1 82 ? -2.43 -13.039 -9.047 1 96.31 82 GLN A N 1
ATOM 631 C CA . GLN A 1 82 ? -2.617 -12.102 -10.148 1 96.31 82 GLN A CA 1
ATOM 632 C C . GLN A 1 82 ? -1.293 -11.469 -10.562 1 96.31 82 GLN A C 1
ATOM 634 O O . GLN A 1 82 ? -0.427 -11.219 -9.719 1 96.31 82 GLN A O 1
ATOM 639 N N . ASN A 1 83 ? -1.148 -11.188 -11.789 1 92.56 83 ASN A N 1
ATOM 640 C CA . ASN A 1 83 ? 0.067 -10.57 -12.312 1 92.56 83 ASN A CA 1
ATOM 641 C C . ASN A 1 83 ? 0.125 -9.086 -11.977 1 92.56 83 ASN A C 1
ATOM 643 O O . ASN A 1 83 ? -0.913 -8.438 -11.82 1 92.56 83 ASN A O 1
ATOM 647 N N . PRO A 1 84 ? 1.392 -8.648 -11.805 1 90.25 84 PRO A N 1
ATOM 648 C CA . PRO A 1 84 ? 1.53 -7.191 -11.766 1 90.25 84 PRO A CA 1
ATOM 649 C C . PRO A 1 84 ? 0.87 -6.504 -12.961 1 90.25 84 PRO A C 1
ATOM 651 O O . PRO A 1 84 ? 0.472 -7.172 -13.922 1 90.25 84 PRO A O 1
ATOM 654 N N . PRO A 1 85 ? 0.679 -5.207 -12.914 1 91.38 85 PRO A N 1
ATOM 655 C CA . PRO A 1 85 ? 1.438 -4.25 -12.102 1 91.38 85 PRO A CA 1
ATOM 656 C C . PRO A 1 85 ? 0.973 -4.203 -10.648 1 91.38 85 PRO A C 1
ATOM 658 O O . PRO A 1 85 ? -0.163 -4.582 -10.352 1 91.38 85 PRO A O 1
ATOM 661 N N . PHE A 1 86 ? 1.895 -3.887 -9.844 1 95.62 86 PHE A N 1
ATOM 662 C CA . PHE A 1 86 ? 1.646 -3.611 -8.43 1 95.62 86 PHE A CA 1
ATOM 663 C C . PHE A 1 86 ? 1.116 -2.195 -8.242 1 95.62 86 PHE A C 1
ATOM 665 O O . PHE A 1 86 ? 1.894 -1.256 -8.055 1 95.62 86 PHE A O 1
ATOM 672 N N . ASP A 1 87 ? -0.209 -1.982 -8.328 1 96.44 87 ASP A N 1
ATOM 673 C CA . ASP A 1 87 ? -0.886 -0.693 -8.227 1 96.44 87 ASP A CA 1
ATOM 674 C C . ASP A 1 87 ? -1.923 -0.702 -7.109 1 96.44 87 ASP A C 1
ATOM 676 O O . ASP A 1 87 ? -1.988 -1.649 -6.324 1 96.44 87 ASP A O 1
ATOM 680 N N . MET A 1 88 ? -2.701 0.369 -7.031 1 96.94 88 MET A N 1
ATOM 681 C CA . MET A 1 88 ? -3.658 0.485 -5.934 1 96.94 88 MET A CA 1
ATOM 682 C C . MET A 1 88 ? -4.719 -0.605 -6.023 1 96.94 88 MET A C 1
ATOM 684 O O . MET A 1 88 ? -5.207 -1.088 -4.996 1 96.94 88 MET A O 1
ATOM 688 N N . ARG A 1 89 ? -5.047 -0.94 -7.227 1 96.81 89 ARG A N 1
ATOM 689 C CA . ARG A 1 89 ? -6 -2.033 -7.395 1 96.81 89 ARG A CA 1
ATOM 690 C C . ARG A 1 89 ? -5.461 -3.326 -6.797 1 96.81 89 ARG A C 1
ATOM 692 O O . ARG A 1 89 ? -6.164 -4.016 -6.059 1 96.81 89 ARG A O 1
ATOM 699 N N . TYR A 1 90 ? -4.234 -3.621 -7.117 1 97.38 90 TYR A N 1
ATOM 700 C CA . TYR A 1 90 ? -3.578 -4.801 -6.566 1 97.38 90 TYR A CA 1
ATOM 701 C C . TYR A 1 90 ? -3.555 -4.75 -5.043 1 97.38 90 TYR A C 1
ATOM 703 O O . TYR A 1 90 ? -4.004 -5.688 -4.379 1 97.38 90 TYR A O 1
ATOM 711 N N . ILE A 1 91 ? -3.129 -3.656 -4.48 1 97.75 91 ILE A N 1
ATOM 712 C CA . ILE A 1 91 ? -2.98 -3.488 -3.037 1 97.75 91 ILE A CA 1
ATOM 713 C C . ILE A 1 91 ? -4.344 -3.607 -2.359 1 97.75 91 ILE A C 1
ATOM 715 O O . ILE A 1 91 ? -4.449 -4.141 -1.253 1 97.75 91 ILE A O 1
ATOM 719 N N . THR A 1 92 ? -5.359 -3.146 -2.996 1 98.38 92 THR A N 1
ATOM 720 C CA . THR A 1 92 ? -6.695 -3.193 -2.41 1 98.38 92 THR A CA 1
ATOM 721 C C . THR A 1 92 ? -7.141 -4.637 -2.199 1 98.38 92 THR A C 1
ATOM 723 O O . THR A 1 92 ? -7.793 -4.949 -1.202 1 98.38 92 THR A O 1
ATOM 726 N N . THR A 1 93 ? -6.77 -5.52 -3.117 1 98.44 93 THR A N 1
ATOM 727 C CA . THR A 1 93 ? -7.125 -6.922 -2.914 1 98.44 93 THR A CA 1
ATOM 728 C C . THR A 1 93 ? -6.492 -7.457 -1.632 1 98.44 93 THR A C 1
ATOM 730 O O . THR A 1 93 ? -7.098 -8.273 -0.93 1 98.44 93 THR A O 1
ATOM 733 N N . THR A 1 94 ? -5.312 -6.969 -1.317 1 98.62 94 THR A N 1
ATOM 734 C CA . THR A 1 94 ? -4.641 -7.434 -0.111 1 98.62 94 THR A CA 1
ATOM 735 C C . THR A 1 94 ? -5.363 -6.938 1.138 1 98.62 94 THR A C 1
ATOM 737 O O . THR A 1 94 ? -5.441 -7.652 2.141 1 98.62 94 THR A O 1
ATOM 740 N N . TYR A 1 95 ? -5.883 -5.695 1.091 1 98.56 95 TYR A N 1
ATOM 741 C CA . TYR A 1 95 ? -6.66 -5.191 2.217 1 98.56 95 TYR A CA 1
ATOM 742 C C . TYR A 1 95 ? -7.891 -6.055 2.459 1 98.56 95 TYR A C 1
ATOM 744 O O . TYR A 1 95 ? -8.219 -6.375 3.604 1 98.56 95 TYR A O 1
ATOM 752 N N . ILE A 1 96 ? -8.531 -6.426 1.379 1 98.69 96 ILE A N 1
ATOM 753 C CA . ILE A 1 96 ? -9.766 -7.207 1.472 1 98.69 96 ILE A CA 1
ATOM 754 C C . ILE A 1 96 ? -9.445 -8.609 1.979 1 98.69 96 ILE A C 1
ATOM 756 O O . ILE A 1 96 ? -10.062 -9.086 2.934 1 98.69 96 ILE A O 1
ATOM 760 N N . LEU A 1 97 ? -8.445 -9.219 1.438 1 98.81 97 LEU A N 1
ATOM 761 C CA . LEU A 1 97 ? -8.125 -10.617 1.733 1 98.81 97 LEU A CA 1
ATOM 762 C C . LEU A 1 97 ? -7.582 -10.758 3.15 1 98.81 97 LEU A C 1
ATOM 764 O O . LEU A 1 97 ? -7.746 -11.805 3.781 1 98.81 97 LEU A O 1
ATOM 768 N N . GLU A 1 98 ? -6.949 -9.727 3.621 1 97.94 98 GLU A N 1
ATOM 769 C CA . GLU A 1 98 ? -6.375 -9.766 4.965 1 97.94 98 GLU A CA 1
ATOM 770 C C . GLU A 1 98 ? -7.461 -9.93 6.023 1 97.94 98 GLU A C 1
ATOM 772 O O . GLU A 1 98 ? -7.172 -10.273 7.172 1 97.94 98 GLU A O 1
ATOM 777 N N . ARG A 1 99 ? -8.695 -9.727 5.637 1 97.94 99 ARG A N 1
ATOM 778 C CA . ARG A 1 99 ? -9.805 -9.805 6.586 1 97.94 99 ARG A CA 1
ATOM 779 C C . ARG A 1 99 ? -10.242 -11.25 6.793 1 97.94 99 ARG A C 1
ATOM 781 O O . ARG A 1 99 ? -11.016 -11.547 7.711 1 97.94 99 ARG A O 1
ATOM 788 N N . LEU A 1 100 ? -9.789 -12.141 5.945 1 97.94 100 LEU A N 1
ATOM 789 C CA . LEU A 1 100 ? -10.102 -13.555 6.117 1 97.94 100 LEU A CA 1
ATOM 790 C C . LEU A 1 100 ? -9.398 -14.117 7.348 1 97.94 100 LEU A C 1
ATOM 792 O O . LEU A 1 100 ? -8.242 -13.789 7.617 1 97.94 100 LEU A O 1
ATOM 796 N N . ARG A 1 101 ? -10.281 -14.844 8.023 1 92.06 101 ARG A N 1
ATOM 797 C CA . ARG A 1 101 ? -9.758 -15.555 9.188 1 92.06 101 ARG A CA 1
ATOM 798 C C . ARG A 1 101 ? -9.672 -17.047 8.922 1 92.06 101 ARG A C 1
ATOM 800 O O . ARG A 1 101 ? -10.477 -17.609 8.172 1 92.06 101 ARG A O 1
ATOM 807 N N . ASP A 1 102 ? -8.688 -17.719 9.32 1 92.44 102 ASP A N 1
ATOM 808 C CA . ASP A 1 102 ? -8.531 -19.172 9.32 1 92.44 102 ASP A CA 1
ATOM 809 C C . ASP A 1 102 ? -8.281 -19.688 7.902 1 92.44 102 ASP A C 1
ATOM 811 O O . ASP A 1 102 ? -8.672 -20.812 7.574 1 92.44 102 ASP A O 1
ATOM 815 N N . VAL A 1 103 ? -8 -18.891 6.941 1 97.94 103 VAL A N 1
ATOM 816 C CA . VAL A 1 103 ? -7.586 -19.25 5.59 1 97.94 103 VAL A CA 1
ATOM 817 C C . VAL A 1 103 ? -6.094 -18.984 5.418 1 97.94 103 VAL A C 1
ATOM 819 O O . VAL A 1 103 ? -5.602 -17.906 5.754 1 97.94 103 VAL A O 1
ATOM 822 N N . LEU A 1 104 ? -5.352 -20.016 5.09 1 97.88 104 LEU A N 1
ATOM 823 C CA . LEU A 1 104 ? -3.945 -19.797 4.777 1 97.88 104 LEU A CA 1
ATOM 824 C C . LEU A 1 104 ? -3.793 -19.109 3.424 1 97.88 104 LEU A C 1
ATOM 826 O O . LEU A 1 104 ? -4.203 -19.656 2.398 1 97.88 104 LEU A O 1
ATOM 830 N N . ILE A 1 105 ? -3.293 -17.953 3.416 1 98.56 105 ILE A N 1
ATOM 831 C CA . ILE A 1 105 ? -3.137 -17.188 2.186 1 98.56 105 ILE A CA 1
ATOM 832 C C . ILE A 1 105 ? -1.662 -17.141 1.788 1 98.56 105 ILE A C 1
ATOM 834 O O . ILE A 1 105 ? -0.801 -16.812 2.609 1 98.56 105 ILE A O 1
ATOM 838 N N . ILE A 1 106 ? -1.39 -17.484 0.522 1 98.19 106 ILE A N 1
ATOM 839 C CA . ILE A 1 106 ? -0.025 -17.578 0.016 1 98.19 106 ILE A CA 1
ATOM 840 C C . ILE A 1 106 ? 0.153 -16.625 -1.168 1 98.19 106 ILE A C 1
ATOM 842 O O . ILE A 1 106 ? -0.434 -16.828 -2.232 1 98.19 106 ILE A O 1
ATOM 846 N N . ASN A 1 107 ? 0.979 -15.68 -1 1 97.94 107 ASN A N 1
ATOM 847 C CA . ASN A 1 107 ? 1.67 -15.172 0.183 1 97.94 107 ASN A CA 1
ATOM 848 C C . ASN A 1 107 ? 0.754 -14.305 1.041 1 97.94 107 ASN A C 1
ATOM 850 O O . ASN A 1 107 ? -0.349 -13.953 0.62 1 97.94 107 ASN A O 1
ATOM 854 N N . SER A 1 108 ? 1.196 -14.055 2.279 1 97.69 108 SER A N 1
ATOM 855 C CA . SER A 1 108 ? 0.438 -13.203 3.188 1 97.69 108 SER A CA 1
ATOM 856 C C . SER A 1 108 ? 0.112 -11.859 2.541 1 97.69 108 SER A C 1
ATOM 858 O O . SER A 1 108 ? 0.998 -11.195 2.002 1 97.69 108 SER A O 1
ATOM 860 N N . PRO A 1 109 ? -1.195 -11.484 2.629 1 98.12 109 PRO A N 1
ATOM 861 C CA . PRO A 1 109 ? -1.582 -10.211 2.008 1 98.12 109 PRO A CA 1
ATOM 862 C C . PRO A 1 109 ? -0.785 -9.023 2.545 1 98.12 109 PRO A C 1
ATOM 864 O O . PRO A 1 109 ? -0.332 -8.18 1.77 1 98.12 109 PRO A O 1
ATOM 867 N N . SER A 1 110 ? -0.597 -8.953 3.834 1 97.44 110 SER A N 1
ATOM 868 C CA . SER A 1 110 ? 0.172 -7.871 4.441 1 97.44 110 SER A CA 1
ATOM 869 C C . SER A 1 110 ? 1.618 -7.883 3.959 1 97.44 110 SER A C 1
ATOM 871 O O . SER A 1 110 ? 2.197 -6.824 3.697 1 97.44 110 SER A O 1
ATOM 873 N N . ALA A 1 111 ? 2.221 -9.07 3.805 1 97.44 111 ALA A N 1
ATOM 874 C CA . ALA A 1 111 ? 3.594 -9.148 3.314 1 97.44 111 ALA A CA 1
ATOM 875 C C . ALA A 1 111 ? 3.689 -8.664 1.871 1 97.44 111 ALA A C 1
ATOM 877 O O . ALA A 1 111 ? 4.586 -7.891 1.528 1 97.44 111 ALA A O 1
ATOM 878 N N . VAL A 1 112 ? 2.729 -9.117 1.096 1 97.5 112 VAL A N 1
ATOM 879 C CA . VAL A 1 112 ? 2.711 -8.734 -0.312 1 97.5 112 VAL A CA 1
ATOM 880 C C . VAL A 1 112 ? 2.664 -7.215 -0.433 1 97.5 112 VAL A C 1
ATOM 882 O O . VAL A 1 112 ? 3.41 -6.625 -1.219 1 97.5 112 VAL A O 1
ATOM 885 N N . ARG A 1 113 ? 1.882 -6.551 0.361 1 97.69 113 ARG A N 1
ATOM 886 C CA . ARG A 1 113 ? 1.686 -5.109 0.275 1 97.69 113 ARG A CA 1
ATOM 887 C C . ARG A 1 113 ? 2.871 -4.359 0.872 1 97.69 113 ARG A C 1
ATOM 889 O O . ARG A 1 113 ? 3.207 -3.26 0.424 1 97.69 113 ARG A O 1
ATOM 896 N N . ASN A 1 114 ? 3.572 -4.953 1.845 1 97.88 114 ASN A N 1
ATOM 897 C CA . ASN A 1 114 ? 4.555 -4.195 2.615 1 97.88 114 ASN A CA 1
ATOM 898 C C . ASN A 1 114 ? 5.977 -4.469 2.133 1 97.88 114 ASN A C 1
ATOM 900 O O . ASN A 1 114 ? 6.922 -3.807 2.564 1 97.88 114 ASN A O 1
ATOM 904 N N . PHE A 1 115 ? 6.102 -5.426 1.212 1 97.12 115 PHE A N 1
ATOM 905 C CA . PHE A 1 115 ? 7.426 -5.758 0.694 1 97.12 115 PHE A CA 1
ATOM 906 C C . PHE A 1 115 ? 7.449 -5.668 -0.827 1 97.12 115 PHE A C 1
ATOM 908 O O . PHE A 1 115 ? 7.625 -6.676 -1.512 1 97.12 115 PHE A O 1
ATOM 915 N N . PRO A 1 116 ? 7.383 -4.391 -1.335 1 97.5 116 PRO A N 1
ATOM 916 C CA . PRO A 1 116 ? 7.488 -4.285 -2.793 1 97.5 116 PRO A CA 1
ATOM 917 C C . PRO A 1 116 ? 8.766 -4.918 -3.34 1 97.5 116 PRO A C 1
ATOM 919 O O . PRO A 1 116 ? 9.836 -4.77 -2.746 1 97.5 116 PRO A O 1
ATOM 922 N N . GLU A 1 117 ? 8.656 -5.516 -4.426 1 97.88 117 GLU A N 1
ATOM 923 C CA . GLU A 1 117 ? 9.648 -6.449 -4.961 1 97.88 117 GLU A CA 1
ATOM 924 C C . GLU A 1 117 ? 10.977 -5.754 -5.219 1 97.88 117 GLU A C 1
ATOM 926 O O . GLU A 1 117 ? 12.039 -6.348 -5.039 1 97.88 117 GLU A O 1
ATOM 931 N N . LYS A 1 118 ? 10.945 -4.449 -5.664 1 97.94 118 LYS A N 1
ATOM 932 C CA . LYS A 1 118 ? 12.18 -3.736 -5.992 1 97.94 118 LYS A CA 1
ATOM 933 C C . LYS A 1 118 ? 12.688 -2.945 -4.789 1 97.94 118 LYS A C 1
ATOM 935 O O . LYS A 1 118 ? 13.805 -2.418 -4.816 1 97.94 118 LYS A O 1
ATOM 940 N N . LEU A 1 119 ? 11.906 -2.904 -3.686 1 98.31 119 LEU A N 1
ATOM 941 C CA . LEU A 1 119 ? 12.336 -2.178 -2.494 1 98.31 119 LEU A CA 1
ATOM 942 C C . LEU A 1 119 ? 12.836 -3.139 -1.421 1 98.31 119 LEU A C 1
ATOM 944 O O . LEU A 1 119 ? 13.695 -2.779 -0.615 1 98.31 119 LEU A O 1
ATOM 948 N N . LEU A 1 120 ? 12.344 -4.359 -1.434 1 98.31 120 LEU A N 1
ATOM 949 C CA . LEU A 1 120 ? 12.734 -5.344 -0.43 1 98.31 120 LEU A CA 1
ATOM 950 C C . LEU A 1 120 ? 14.242 -5.57 -0.446 1 98.31 120 LEU A C 1
ATOM 952 O O . LEU A 1 120 ? 14.875 -5.66 0.611 1 98.31 120 LEU A O 1
ATOM 956 N N . PRO A 1 121 ? 14.906 -5.57 -1.563 1 98.5 121 PRO A N 1
ATOM 957 C CA . PRO A 1 121 ? 16.359 -5.77 -1.593 1 98.5 121 PRO A CA 1
ATOM 958 C C . PRO A 1 121 ? 17.109 -4.703 -0.807 1 98.5 121 PRO A C 1
ATOM 960 O O . PRO A 1 121 ? 18.234 -4.953 -0.331 1 98.5 121 PRO A O 1
ATOM 963 N N . LEU A 1 122 ? 16.547 -3.545 -0.622 1 98.31 122 LEU A N 1
ATOM 964 C CA . LEU A 1 122 ? 17.203 -2.451 0.085 1 98.31 122 LEU A CA 1
ATOM 965 C C . LEU A 1 122 ? 17.422 -2.809 1.55 1 98.31 122 LEU A C 1
ATOM 967 O O . LEU A 1 122 ? 18.203 -2.143 2.242 1 98.31 122 LEU A O 1
ATOM 971 N N . SER A 1 123 ? 16.797 -3.863 2.021 1 97.62 123 SER A N 1
ATOM 972 C CA . SER A 1 123 ? 16.984 -4.34 3.391 1 97.62 123 SER A CA 1
ATOM 973 C C . SER A 1 123 ? 18.266 -5.141 3.531 1 97.62 123 SER A C 1
ATOM 975 O O . SER A 1 123 ? 18.656 -5.523 4.641 1 97.62 123 SER A O 1
ATOM 977 N N . PHE A 1 124 ? 18.938 -5.355 2.42 1 98.31 124 PHE A N 1
ATOM 978 C CA . PHE A 1 124 ? 20.172 -6.121 2.396 1 98.31 124 PHE A CA 1
ATOM 979 C C . PHE A 1 124 ? 21.297 -5.324 1.732 1 98.31 124 PHE A C 1
ATOM 981 O O . PHE A 1 124 ? 21.828 -5.734 0.7 1 98.31 124 PHE A O 1
ATOM 988 N N . PRO A 1 125 ? 21.75 -4.266 2.367 1 97.5 125 PRO A N 1
ATOM 989 C CA . PRO A 1 125 ? 22.672 -3.336 1.714 1 97.5 125 PRO A CA 1
ATOM 990 C C . PRO A 1 125 ? 23.969 -4.012 1.263 1 97.5 125 PRO A C 1
ATOM 992 O O . PRO A 1 125 ? 24.594 -3.559 0.308 1 97.5 125 PRO A O 1
ATOM 995 N N . GLU A 1 126 ? 24.328 -5.082 1.901 1 97.56 126 GLU A N 1
ATOM 996 C CA . GLU A 1 126 ? 25.578 -5.758 1.549 1 97.56 126 GLU A CA 1
ATOM 997 C C . GLU A 1 126 ? 25.438 -6.543 0.248 1 97.56 126 GLU A C 1
ATOM 999 O O . GLU A 1 126 ? 26.422 -6.969 -0.342 1 97.56 126 GLU A O 1
ATOM 1004 N N . PHE A 1 127 ? 24.203 -6.707 -0.236 1 98.31 127 PHE A N 1
ATOM 1005 C CA . PHE A 1 127 ? 23.984 -7.602 -1.368 1 98.31 127 PHE A CA 1
ATOM 1006 C C . PHE A 1 127 ? 23.469 -6.824 -2.576 1 98.31 127 PHE A C 1
ATOM 1008 O O . PHE A 1 127 ? 23.047 -7.422 -3.572 1 98.31 127 PHE A O 1
ATOM 1015 N N . ILE A 1 128 ? 23.391 -5.516 -2.52 1 98.19 128 ILE A N 1
ATOM 1016 C CA . ILE A 1 128 ? 22.859 -4.766 -3.648 1 98.19 128 ILE A CA 1
ATOM 1017 C C . ILE A 1 128 ? 23.906 -3.791 -4.172 1 98.19 128 ILE A C 1
ATOM 1019 O O . ILE A 1 128 ? 24.828 -3.404 -3.439 1 98.19 128 ILE A O 1
ATOM 1023 N N . PRO A 1 129 ? 23.844 -3.412 -5.43 1 97.5 129 PRO A N 1
ATOM 1024 C CA . PRO A 1 129 ? 24.703 -2.318 -5.895 1 97.5 129 PRO A CA 1
ATOM 1025 C C . PRO A 1 129 ? 24.312 -0.969 -5.301 1 97.5 129 PRO A C 1
ATOM 1027 O O . PRO A 1 129 ? 23.234 -0.845 -4.688 1 97.5 129 PRO A O 1
ATOM 1030 N N . PRO A 1 130 ? 25.219 0.006 -5.449 1 98.19 130 PRO A N 1
ATOM 1031 C CA . PRO A 1 130 ? 24.75 1.343 -5.066 1 98.19 130 PRO A CA 1
ATOM 1032 C C . PRO A 1 130 ? 23.391 1.689 -5.668 1 98.19 130 PRO A C 1
ATOM 1034 O O . PRO A 1 130 ? 23.172 1.518 -6.871 1 98.19 130 PRO A O 1
ATOM 1037 N N . THR A 1 131 ? 22.438 2.086 -4.816 1 98.75 131 THR A N 1
ATOM 1038 C CA . THR A 1 131 ? 21.047 2.234 -5.238 1 98.75 131 THR A CA 1
ATOM 1039 C C . THR A 1 131 ? 20.469 3.543 -4.719 1 98.75 131 THR A C 1
ATOM 1041 O O . THR A 1 131 ? 20.703 3.92 -3.568 1 98.75 131 THR A O 1
ATOM 1044 N N . LEU A 1 132 ? 19.766 4.199 -5.594 1 98.81 132 LEU A N 1
ATOM 1045 C CA . LEU A 1 132 ? 18.984 5.398 -5.285 1 98.81 132 LEU A CA 1
ATOM 1046 C C . LEU A 1 132 ? 17.516 5.191 -5.617 1 98.81 132 LEU A C 1
ATOM 1048 O O . LEU A 1 132 ? 17.188 4.641 -6.668 1 98.81 132 LEU A O 1
ATOM 1052 N N . VAL A 1 133 ? 16.641 5.496 -4.711 1 98.88 133 VAL A N 1
ATOM 1053 C CA . VAL A 1 133 ? 15.203 5.613 -4.969 1 98.88 133 VAL A CA 1
ATOM 1054 C C . VAL A 1 133 ? 14.773 7.074 -4.836 1 98.88 133 VAL A C 1
ATOM 1056 O O . VAL A 1 133 ? 14.922 7.672 -3.768 1 98.88 133 VAL A O 1
ATOM 1059 N N . SER A 1 134 ? 14.281 7.656 -5.941 1 98.62 134 SER A N 1
ATOM 1060 C CA . SER A 1 134 ? 14.016 9.094 -5.891 1 98.62 134 SER A CA 1
ATOM 1061 C C . SER A 1 134 ? 13.148 9.531 -7.062 1 98.62 134 SER A C 1
ATOM 1063 O O . SER A 1 134 ? 13.086 8.852 -8.086 1 98.62 134 SER A O 1
ATOM 1065 N N . GLU A 1 135 ? 12.453 10.562 -6.879 1 97.19 135 GLU A N 1
ATOM 1066 C CA . GLU A 1 135 ? 11.875 11.281 -8.008 1 97.19 135 GLU A CA 1
ATOM 1067 C C . GLU A 1 135 ? 12.57 12.625 -8.227 1 97.19 135 GLU A C 1
ATOM 1069 O O . GLU A 1 135 ? 12.211 13.383 -9.125 1 97.19 135 GLU A O 1
ATOM 1074 N N . SER A 1 136 ? 13.602 12.938 -7.41 1 96.94 136 SER A N 1
ATOM 1075 C CA . SER A 1 136 ? 14.312 14.211 -7.477 1 96.94 136 SER A CA 1
ATOM 1076 C C . SER A 1 136 ? 15.32 14.219 -8.625 1 96.94 136 SER A C 1
ATOM 1078 O O . SER A 1 136 ? 16.281 13.461 -8.609 1 96.94 136 SER A O 1
ATOM 1080 N N . PRO A 1 137 ? 15.133 15.125 -9.5 1 94.31 137 PRO A N 1
ATOM 1081 C CA . PRO A 1 137 ? 16.109 15.211 -10.586 1 94.31 137 PRO A CA 1
ATOM 1082 C C . PRO A 1 137 ? 17.516 15.531 -10.078 1 94.31 137 PRO A C 1
ATOM 1084 O O . PRO A 1 137 ? 18.5 15.023 -10.625 1 94.31 137 PRO A O 1
ATOM 1087 N N . GLU A 1 138 ? 17.531 16.312 -9.078 1 94.81 138 GLU A N 1
ATOM 1088 C CA . GLU A 1 138 ? 18.828 16.688 -8.516 1 94.81 138 GLU A CA 1
ATOM 1089 C C . GLU A 1 138 ? 19.547 15.477 -7.938 1 94.81 138 GLU A C 1
ATOM 1091 O O . GLU A 1 138 ? 20.75 15.289 -8.18 1 94.81 138 GLU A O 1
ATOM 1096 N N . GLU A 1 139 ? 18.859 14.672 -7.191 1 97.81 139 GLU A N 1
ATOM 1097 C CA . GLU A 1 139 ? 19.469 13.484 -6.602 1 97.81 139 GLU A CA 1
ATOM 1098 C C . GLU A 1 139 ? 19.891 12.492 -7.68 1 97.81 139 GLU A C 1
ATOM 1100 O O . GLU A 1 139 ? 20.953 11.875 -7.582 1 97.81 139 GLU A O 1
ATOM 1105 N N . ILE A 1 140 ? 19.078 12.367 -8.664 1 97.62 140 ILE A N 1
ATOM 1106 C CA . ILE A 1 140 ? 19.375 11.422 -9.742 1 97.62 140 ILE A CA 1
ATOM 1107 C C . ILE A 1 140 ? 20.594 11.898 -10.531 1 97.62 140 ILE A C 1
ATOM 1109 O O . ILE A 1 140 ? 21.453 11.102 -10.891 1 97.62 140 ILE A O 1
ATOM 1113 N N . ARG A 1 141 ? 20.625 13.172 -10.773 1 95.5 141 ARG A N 1
ATOM 1114 C CA . ARG A 1 141 ? 21.781 13.758 -11.469 1 95.5 141 ARG A CA 1
ATOM 1115 C C . ARG A 1 141 ? 23.062 13.5 -10.695 1 95.5 141 ARG A C 1
ATOM 1117 O O . ARG A 1 141 ? 24.078 13.109 -11.289 1 95.5 141 ARG A O 1
ATOM 1124 N N . GLU A 1 142 ? 23.047 13.789 -9.422 1 96.62 142 GLU A N 1
ATOM 1125 C CA . GLU A 1 142 ? 24.234 13.586 -8.594 1 96.62 142 GLU A CA 1
ATOM 1126 C C . GLU A 1 142 ? 24.641 12.117 -8.562 1 96.62 142 GLU A C 1
ATOM 1128 O O . GLU A 1 142 ? 25.828 11.797 -8.602 1 96.62 142 GLU A O 1
ATOM 1133 N N . PHE A 1 143 ? 23.688 11.242 -8.492 1 97.88 143 PHE A N 1
ATOM 1134 C CA . PHE A 1 143 ? 23.953 9.805 -8.5 1 97.88 143 PHE A CA 1
ATOM 1135 C C . PHE A 1 143 ? 24.609 9.383 -9.812 1 97.88 143 PHE A C 1
ATOM 1137 O O . PHE A 1 143 ? 25.578 8.633 -9.82 1 97.88 143 PHE A O 1
ATOM 1144 N N . TYR A 1 144 ? 24.047 9.875 -10.875 1 97.25 144 TYR A N 1
ATOM 1145 C CA . TYR A 1 144 ? 24.578 9.578 -12.195 1 97.25 144 TYR A CA 1
ATOM 1146 C C . TYR A 1 144 ? 26 10.117 -12.344 1 97.25 144 TYR A C 1
ATOM 1148 O O . TYR A 1 144 ? 26.859 9.469 -12.93 1 97.25 144 TYR A O 1
ATOM 1156 N N . LYS A 1 145 ? 26.219 11.297 -11.922 1 96 145 LYS A N 1
ATOM 1157 C CA . LYS A 1 145 ? 27.562 11.883 -11.977 1 96 145 LYS A CA 1
ATOM 1158 C C . LYS A 1 145 ? 28.578 11.008 -11.242 1 96 145 LYS A C 1
ATOM 1160 O O . LYS A 1 145 ? 29.703 10.852 -11.703 1 96 145 LYS A O 1
ATOM 1165 N N . GLU A 1 146 ? 28.172 10.5 -10.141 1 96.56 146 GLU A N 1
ATOM 1166 C CA . GLU A 1 146 ? 29.062 9.695 -9.297 1 96.56 146 GLU A CA 1
ATOM 1167 C C . GLU A 1 146 ? 29.422 8.375 -9.977 1 96.56 146 GLU A C 1
ATOM 1169 O O . GLU A 1 146 ? 30.578 7.961 -9.969 1 96.56 146 GLU A O 1
ATOM 1174 N N . TYR A 1 147 ? 28.438 7.73 -10.594 1 96.19 147 TYR A N 1
ATOM 1175 C CA . TYR A 1 147 ? 28.672 6.363 -11.039 1 96.19 147 TYR A CA 1
ATOM 1176 C C . TYR A 1 147 ? 28.828 6.301 -12.555 1 96.19 147 TYR A C 1
ATOM 1178 O O . TYR A 1 147 ? 29.438 5.367 -13.086 1 96.19 147 TYR A O 1
ATOM 1186 N N . GLY A 1 148 ? 28.203 7.18 -13.289 1 94.88 148 GLY A N 1
ATOM 1187 C CA . GLY A 1 148 ? 28.422 7.363 -14.711 1 94.88 148 GLY A CA 1
ATOM 1188 C C . GLY A 1 148 ? 27.688 6.348 -15.562 1 94.88 148 GLY A C 1
ATOM 1189 O O . GLY A 1 148 ? 27.438 6.59 -16.75 1 94.88 148 GLY A O 1
ATOM 1190 N N . ASP A 1 149 ? 27.438 5.148 -15.133 1 96.06 149 ASP A N 1
ATOM 1191 C CA . ASP A 1 149 ? 26.719 4.055 -15.781 1 96.06 149 ASP A CA 1
ATOM 1192 C C . ASP A 1 149 ? 25.672 3.455 -14.852 1 96.06 149 ASP A C 1
ATOM 1194 O O . ASP A 1 149 ? 26.016 2.762 -13.891 1 96.06 149 ASP A O 1
ATOM 1198 N N . VAL A 1 150 ? 24.375 3.789 -15.18 1 96.62 150 VAL A N 1
ATOM 1199 C CA . VAL A 1 150 ? 23.328 3.422 -14.234 1 96.62 150 VAL A CA 1
ATOM 1200 C C . VAL A 1 150 ? 22.141 2.811 -14.984 1 96.62 150 VAL A C 1
ATOM 1202 O O . VAL A 1 150 ? 22.047 2.953 -16.203 1 96.62 150 VAL A O 1
ATOM 1205 N N . VAL A 1 151 ? 21.328 2.084 -14.297 1 95.88 151 VAL A N 1
ATOM 1206 C CA . VAL A 1 151 ? 20.062 1.544 -14.789 1 95.88 151 VAL A CA 1
ATOM 1207 C C . VAL A 1 151 ? 18.906 2.199 -14.055 1 95.88 151 VAL A C 1
ATOM 1209 O O . VAL A 1 151 ? 18.922 2.309 -12.82 1 95.88 151 VAL A O 1
ATOM 1212 N N . LEU A 1 152 ? 17.969 2.744 -14.789 1 97.19 152 LEU A N 1
ATOM 1213 C CA . LEU A 1 152 ? 16.719 3.287 -14.25 1 97.19 152 LEU A CA 1
ATOM 1214 C C . LEU A 1 152 ? 15.586 2.281 -14.383 1 97.19 152 LEU A C 1
ATOM 1216 O O . LEU A 1 152 ? 15.398 1.69 -15.453 1 97.19 152 LEU A O 1
ATOM 1220 N N . LYS A 1 153 ? 14.859 2.074 -13.305 1 96.94 153 LYS A N 1
ATOM 1221 C CA . LYS A 1 153 ? 13.742 1.128 -13.289 1 96.94 153 LYS A CA 1
ATOM 1222 C C . LYS A 1 153 ? 12.508 1.746 -12.641 1 96.94 153 LYS A C 1
ATOM 1224 O O . LYS A 1 153 ? 12.586 2.299 -11.539 1 96.94 153 LYS A O 1
ATOM 1229 N N . PRO A 1 154 ? 11.367 1.634 -13.367 1 97.06 154 PRO A N 1
ATOM 1230 C CA . PRO A 1 154 ? 10.141 1.969 -12.641 1 97.06 154 PRO A CA 1
ATOM 1231 C C . PRO A 1 154 ? 9.883 1.031 -11.461 1 97.06 154 PRO A C 1
ATOM 1233 O O . PRO A 1 154 ? 10.102 -0.177 -11.57 1 97.06 154 PRO A O 1
ATOM 1236 N N . LEU A 1 155 ? 9.383 1.515 -10.414 1 97.06 155 LEU A N 1
ATOM 1237 C CA . LEU A 1 155 ? 9.273 0.767 -9.164 1 97.06 155 LEU A CA 1
ATOM 1238 C C . LEU A 1 155 ? 8.25 -0.357 -9.297 1 97.06 155 LEU A C 1
ATOM 1240 O O . LEU A 1 155 ? 8.453 -1.448 -8.758 1 97.06 155 LEU A O 1
ATOM 1244 N N . TYR A 1 156 ? 7.184 -0.122 -10.031 1 96.88 156 TYR A N 1
ATOM 1245 C CA . TYR A 1 156 ? 6.059 -1.036 -9.883 1 96.88 156 TYR A CA 1
ATOM 1246 C C . TYR A 1 156 ? 5.719 -1.704 -11.211 1 96.88 156 TYR A C 1
ATOM 1248 O O . TYR A 1 156 ? 4.68 -2.357 -11.336 1 96.88 156 TYR A O 1
ATOM 1256 N N . SER A 1 157 ? 6.57 -1.479 -12.188 1 92.25 157 SER A N 1
ATOM 1257 C CA . SER A 1 157 ? 6.449 -2.242 -13.43 1 92.25 157 SER A CA 1
ATOM 1258 C C . SER A 1 157 ? 7.055 -3.635 -13.281 1 92.25 157 SER A C 1
ATOM 1260 O O . SER A 1 157 ? 7.52 -4.004 -12.203 1 92.25 157 SER A O 1
ATOM 1262 N N . PHE A 1 158 ? 6.863 -4.418 -14.359 1 90.12 158 PHE A N 1
ATOM 1263 C CA . PHE A 1 158 ? 7.305 -5.809 -14.305 1 90.12 158 PHE A CA 1
ATOM 1264 C C . PHE A 1 158 ? 7.793 -6.277 -15.664 1 90.12 158 PHE A C 1
ATOM 1266 O O . PHE A 1 158 ? 7.641 -5.566 -16.656 1 90.12 158 PHE A O 1
ATOM 1273 N N . GLY A 1 159 ? 8.516 -7.363 -15.648 1 86.12 159 GLY A N 1
ATOM 1274 C CA . GLY A 1 159 ? 8.938 -7.996 -16.891 1 86.12 159 GLY A CA 1
ATOM 1275 C C . GLY A 1 159 ? 9.992 -7.203 -17.641 1 86.12 159 GLY A C 1
ATOM 1276 O O . GLY A 1 159 ? 10.125 -7.324 -18.859 1 86.12 159 GLY A O 1
ATOM 1277 N N . GLY A 1 160 ? 10.578 -6.258 -16.969 1 86.5 160 GLY A N 1
ATOM 1278 C CA . GLY A 1 160 ? 11.602 -5.449 -17.609 1 86.5 160 GLY A CA 1
ATOM 1279 C C . GLY A 1 160 ? 11.047 -4.207 -18.266 1 86.5 160 GLY A C 1
ATOM 1280 O O . GLY A 1 160 ? 11.805 -3.4 -18.828 1 86.5 160 GLY A O 1
ATOM 1281 N N . ASP A 1 161 ? 9.812 -4.062 -18.109 1 88.38 161 ASP A N 1
ATOM 1282 C CA . ASP A 1 161 ? 9.156 -2.92 -18.734 1 88.38 161 ASP A CA 1
ATOM 1283 C C . ASP A 1 161 ? 9.648 -1.605 -18.141 1 88.38 161 ASP A C 1
ATOM 1285 O O . ASP A 1 161 ? 9.641 -1.432 -16.922 1 88.38 161 ASP A O 1
ATOM 1289 N N . GLY A 1 162 ? 10.148 -0.778 -18.969 1 91.75 162 GLY A N 1
ATOM 1290 C CA . GLY A 1 162 ? 10.539 0.563 -18.562 1 91.75 162 GLY A CA 1
ATOM 1291 C C . GLY A 1 162 ? 11.961 0.642 -18.062 1 91.75 162 GLY A C 1
ATOM 1292 O O . GLY A 1 162 ? 12.414 1.699 -17.609 1 91.75 162 GLY A O 1
ATOM 1293 N N . VAL A 1 163 ? 12.688 -0.44 -18.094 1 92.62 163 VAL A N 1
ATOM 1294 C CA . VAL A 1 163 ? 14.07 -0.433 -17.641 1 92.62 163 VAL A CA 1
ATOM 1295 C C . VAL A 1 163 ? 14.961 0.224 -18.688 1 92.62 163 VAL A C 1
ATOM 1297 O O . VAL A 1 163 ? 14.891 -0.118 -19.875 1 92.62 163 VAL A O 1
ATOM 1300 N N . VAL A 1 164 ? 15.844 1.14 -18.25 1 93.5 164 VAL A N 1
ATOM 1301 C CA . VAL A 1 164 ? 16.688 1.882 -19.172 1 93.5 164 VAL A CA 1
ATOM 1302 C C . VAL A 1 164 ? 18.109 1.993 -18.594 1 93.5 164 VAL A C 1
ATOM 1304 O O . VAL A 1 164 ? 18.281 2.385 -17.438 1 93.5 164 VAL A O 1
ATOM 1307 N N . ARG A 1 165 ? 19.047 1.613 -19.391 1 93.81 165 ARG A N 1
ATOM 1308 C CA . ARG A 1 165 ? 20.438 1.895 -19.031 1 93.81 165 ARG A CA 1
ATOM 1309 C C . ARG A 1 165 ? 20.859 3.271 -19.547 1 93.81 165 ARG A C 1
ATOM 1311 O O . ARG A 1 165 ? 20.562 3.645 -20.672 1 93.81 165 ARG A O 1
ATOM 1318 N N . VAL A 1 166 ? 21.484 4.031 -18.719 1 94.94 166 VAL A N 1
ATOM 1319 C CA . VAL A 1 166 ? 21.953 5.371 -19.062 1 94.94 166 VAL A CA 1
ATOM 1320 C C . VAL A 1 166 ? 23.469 5.461 -18.828 1 94.94 166 VAL A C 1
ATOM 1322 O O . VAL A 1 166 ? 23.938 5.234 -17.719 1 94.94 166 VAL A O 1
ATOM 1325 N N . TYR A 1 167 ? 24.203 5.766 -19.875 1 92.5 167 TYR A N 1
ATOM 1326 C CA . TYR A 1 167 ? 25.656 5.918 -19.797 1 92.5 167 TYR A CA 1
ATOM 1327 C C . TYR A 1 167 ? 26.156 6.852 -20.891 1 92.5 167 TYR A C 1
ATOM 1329 O O . TYR A 1 167 ? 25.406 7.254 -21.781 1 92.5 167 TYR A O 1
ATOM 1337 N N . GLY A 1 168 ? 27.453 7.266 -20.797 1 89 168 GLY A N 1
ATOM 1338 C CA . GLY A 1 168 ? 28.125 7.973 -21.859 1 89 168 GLY A CA 1
ATOM 1339 C C . GLY A 1 168 ? 27.641 9.398 -22.047 1 89 168 GLY A C 1
ATOM 1340 O O . GLY A 1 168 ? 27.484 9.867 -23.172 1 89 168 GLY A O 1
ATOM 1341 N N . GLY A 1 169 ? 27.25 10.062 -21.078 1 81.88 169 GLY A N 1
ATOM 1342 C CA . GLY A 1 169 ? 26.922 11.484 -21.156 1 81.88 169 GLY A CA 1
ATOM 1343 C C . GLY A 1 169 ? 25.453 11.742 -21.453 1 81.88 169 GLY A C 1
ATOM 1344 O O . GLY A 1 169 ? 25.062 12.875 -21.734 1 81.88 169 GLY A O 1
ATOM 1345 N N . VAL A 1 170 ? 24.672 10.719 -21.5 1 80.88 170 VAL A N 1
ATOM 1346 C CA . VAL A 1 170 ? 23.234 10.859 -21.703 1 80.88 170 VAL A CA 1
ATOM 1347 C C . VAL A 1 170 ? 22.625 11.602 -20.516 1 80.88 170 VAL A C 1
ATOM 1349 O O . VAL A 1 170 ? 23.141 11.547 -19.391 1 80.88 170 VAL A O 1
ATOM 1352 N N . ASP A 1 171 ? 21.578 12.336 -20.797 1 87.75 171 ASP A N 1
ATOM 1353 C CA . ASP A 1 171 ? 20.922 13.148 -19.781 1 87.75 171 ASP A CA 1
ATOM 1354 C C . ASP A 1 171 ? 20.016 12.297 -18.891 1 87.75 171 ASP A C 1
ATOM 1356 O O . ASP A 1 171 ? 18.812 12.172 -19.156 1 87.75 171 ASP A O 1
ATOM 1360 N N . ALA A 1 172 ? 20.516 11.797 -17.828 1 90.25 172 ALA A N 1
ATOM 1361 C CA . ALA A 1 172 ? 19.781 10.953 -16.875 1 90.25 172 ALA A CA 1
ATOM 1362 C C . ALA A 1 172 ? 18.609 11.703 -16.266 1 90.25 172 ALA A C 1
ATOM 1364 O O . ALA A 1 172 ? 17.578 11.094 -15.938 1 90.25 172 ALA A O 1
ATOM 1365 N N . CYS A 1 173 ? 18.719 12.953 -16.234 1 90.56 173 CYS A N 1
ATOM 1366 C CA . CYS A 1 173 ? 17.688 13.781 -15.594 1 90.56 173 CYS A CA 1
ATOM 1367 C C . CYS A 1 173 ? 16.422 13.82 -16.438 1 90.56 173 CYS A C 1
ATOM 1369 O O . CYS A 1 173 ? 15.328 13.617 -15.914 1 90.56 173 CYS A O 1
ATOM 1371 N N . THR A 1 174 ? 16.594 14.016 -17.688 1 92.38 174 THR A N 1
ATOM 1372 C CA . THR A 1 174 ? 15.445 14.086 -18.578 1 92.38 174 THR A CA 1
ATOM 1373 C C . THR A 1 174 ? 14.727 12.742 -18.641 1 92.38 174 THR A C 1
ATOM 1375 O O . THR A 1 174 ? 13.5 12.68 -18.578 1 92.38 174 THR A O 1
ATOM 1378 N N . ILE A 1 175 ? 15.492 11.711 -18.703 1 94.44 175 ILE A N 1
ATOM 1379 C CA . ILE A 1 175 ? 14.93 10.375 -18.781 1 94.44 175 ILE A CA 1
ATOM 1380 C C . ILE A 1 175 ? 14.172 10.062 -17.484 1 94.44 175 ILE A C 1
ATOM 1382 O O . ILE A 1 175 ? 13.039 9.562 -17.531 1 94.44 175 ILE A O 1
ATOM 1386 N N . SER A 1 176 ? 14.797 10.383 -16.406 1 96 176 SER A N 1
ATOM 1387 C CA . SER A 1 176 ? 14.188 10.109 -15.109 1 96 176 SER A CA 1
ATOM 1388 C C . SER A 1 176 ? 12.898 10.906 -14.93 1 96 176 SER A C 1
ATOM 1390 O O . SER A 1 176 ? 11.914 10.383 -14.398 1 96 176 SER A O 1
ATOM 1392 N N . LYS A 1 177 ? 12.93 12.156 -15.367 1 95.69 177 LYS A N 1
ATOM 1393 C CA . LYS A 1 177 ? 11.734 12.992 -15.266 1 95.69 177 LYS A CA 1
ATOM 1394 C C . LYS A 1 177 ? 10.57 12.383 -16.047 1 95.69 177 LYS A C 1
ATOM 1396 O O . LYS A 1 177 ? 9.445 12.344 -15.562 1 95.69 177 LYS A O 1
ATOM 1401 N N . THR A 1 178 ? 10.891 11.938 -17.203 1 96.25 178 THR A N 1
ATOM 1402 C CA . THR A 1 178 ? 9.883 11.32 -18.062 1 96.25 178 THR A CA 1
ATOM 1403 C C . THR A 1 178 ? 9.328 10.055 -17.406 1 96.25 178 THR A C 1
ATOM 1405 O O . THR A 1 178 ? 8.125 9.812 -17.438 1 96.25 178 THR A O 1
ATOM 1408 N N . MET A 1 179 ? 10.203 9.297 -16.844 1 96.81 179 MET A N 1
ATOM 1409 C CA . MET A 1 179 ? 9.797 8.055 -16.188 1 96.81 179 MET A CA 1
ATOM 1410 C C . MET A 1 179 ? 8.898 8.344 -14.984 1 96.81 179 MET A C 1
ATOM 1412 O O . MET A 1 179 ? 7.859 7.703 -14.812 1 96.81 179 MET A O 1
ATOM 1416 N N . VAL A 1 180 ? 9.305 9.312 -14.164 1 97.06 180 VAL A N 1
ATOM 1417 C CA . VAL A 1 180 ? 8.539 9.672 -12.977 1 97.06 180 VAL A CA 1
ATOM 1418 C C . VAL A 1 180 ? 7.148 10.156 -13.383 1 97.06 180 VAL A C 1
ATOM 1420 O O . VAL A 1 180 ? 6.152 9.812 -12.75 1 97.06 180 VAL A O 1
ATOM 1423 N N . GLU A 1 181 ? 7.105 10.914 -14.43 1 96.25 181 GLU A N 1
ATOM 1424 C CA . GLU A 1 181 ? 5.832 11.414 -14.93 1 96.25 181 GLU A CA 1
ATOM 1425 C C . GLU A 1 181 ? 4.957 10.281 -15.461 1 96.25 181 GLU A C 1
ATOM 1427 O O . GLU A 1 181 ? 3.752 10.25 -15.203 1 96.25 181 GLU A O 1
ATOM 1432 N N . ARG A 1 182 ? 5.543 9.414 -16.125 1 95.5 182 ARG A N 1
ATOM 1433 C CA . ARG A 1 182 ? 4.82 8.312 -16.766 1 95.5 182 ARG A CA 1
ATOM 1434 C C . ARG A 1 182 ? 4.273 7.348 -15.719 1 95.5 182 ARG A C 1
ATOM 1436 O O . ARG A 1 182 ? 3.121 6.922 -15.805 1 95.5 182 ARG A O 1
ATOM 1443 N N . TYR A 1 183 ? 5.074 7.07 -14.758 1 95.06 183 TYR A N 1
ATOM 1444 C CA . TYR A 1 183 ? 4.719 5.988 -13.852 1 95.06 183 TYR A CA 1
ATOM 1445 C C . TYR A 1 183 ? 4.145 6.531 -12.547 1 95.06 183 TYR A C 1
ATOM 1447 O O . TYR A 1 183 ? 3.57 5.785 -11.758 1 95.06 183 TYR A O 1
ATOM 1455 N N . GLY A 1 184 ? 4.27 7.832 -12.281 1 94.31 184 GLY A N 1
ATOM 1456 C CA . GLY A 1 184 ? 3.609 8.492 -11.172 1 94.31 184 GLY A CA 1
ATOM 1457 C C . GLY A 1 184 ? 4.172 8.094 -9.82 1 94.31 184 GLY A C 1
ATOM 1458 O O . GLY A 1 184 ? 3.441 8.039 -8.828 1 94.31 184 GLY A O 1
ATOM 1459 N N . ALA A 1 185 ? 5.395 7.707 -9.742 1 96.44 185 ALA A N 1
ATOM 1460 C CA . ALA A 1 185 ? 6.082 7.285 -8.523 1 96.44 185 ALA A CA 1
ATOM 1461 C C . ALA A 1 185 ? 7.59 7.457 -8.656 1 96.44 185 ALA A C 1
ATOM 1463 O O . ALA A 1 185 ? 8.109 7.629 -9.766 1 96.44 185 ALA A O 1
ATOM 1464 N N . PRO A 1 186 ? 8.32 7.441 -7.477 1 98 186 PRO A N 1
ATOM 1465 C CA . PRO A 1 186 ? 9.781 7.402 -7.562 1 98 186 PRO A CA 1
ATOM 1466 C C . PRO A 1 186 ? 10.289 6.211 -8.367 1 98 186 PRO A C 1
ATOM 1468 O O . PRO A 1 186 ? 9.562 5.23 -8.562 1 98 186 PRO A O 1
ATOM 1471 N N . ILE A 1 187 ? 11.531 6.363 -8.859 1 98.25 187 ILE A N 1
ATOM 1472 C CA . ILE A 1 187 ? 12.148 5.277 -9.609 1 98.25 187 ILE A CA 1
ATOM 1473 C C . ILE A 1 187 ? 13.375 4.77 -8.859 1 98.25 187 ILE A C 1
ATOM 1475 O O . ILE A 1 187 ? 13.844 5.41 -7.918 1 98.25 187 ILE A O 1
ATOM 1479 N N . VAL A 1 188 ? 13.812 3.635 -9.25 1 98.44 188 VAL A N 1
ATOM 1480 C CA . VAL A 1 188 ? 15.055 3.059 -8.734 1 98.44 188 VAL A CA 1
ATOM 1481 C C . VAL A 1 188 ? 16.188 3.34 -9.711 1 98.44 188 VAL A C 1
ATOM 1483 O O . VAL A 1 188 ? 16.047 3.135 -10.922 1 98.44 188 VAL A O 1
ATOM 1486 N N . VAL A 1 189 ? 17.25 3.863 -9.234 1 98.25 189 VAL A N 1
ATOM 1487 C CA . VAL A 1 189 ? 18.484 4.059 -9.992 1 98.25 189 VAL A CA 1
ATOM 1488 C C . VAL A 1 189 ? 19.609 3.246 -9.352 1 98.25 189 VAL A C 1
ATOM 1490 O O . VAL A 1 189 ? 19.891 3.385 -8.164 1 98.25 189 VAL A O 1
ATOM 1493 N N . GLN A 1 190 ? 20.234 2.416 -10.148 1 98 190 GLN A N 1
ATOM 1494 C CA . GLN A 1 190 ? 21.297 1.55 -9.656 1 98 190 GLN A CA 1
ATOM 1495 C C . GLN A 1 190 ? 22.531 1.626 -10.547 1 98 190 GLN A C 1
ATOM 1497 O O . GLN A 1 190 ? 22.422 1.817 -11.758 1 98 190 GLN A O 1
ATOM 1502 N N . ARG A 1 191 ? 23.656 1.527 -9.898 1 97.31 191 ARG A N 1
ATOM 1503 C CA . ARG A 1 191 ? 24.859 1.351 -10.703 1 97.31 191 ARG A CA 1
ATOM 1504 C C . ARG A 1 191 ? 24.734 0.128 -11.609 1 97.31 191 ARG A C 1
ATOM 1506 O O . ARG A 1 191 ? 24.297 -0.935 -11.172 1 97.31 191 ARG A O 1
ATOM 1513 N N . PHE A 1 192 ? 25.188 0.306 -12.844 1 94.81 192 PHE A N 1
ATOM 1514 C CA . PHE A 1 192 ? 25.125 -0.787 -13.812 1 94.81 192 PHE A CA 1
ATOM 1515 C C . PHE A 1 192 ? 26.078 -1.909 -13.422 1 94.81 192 PHE A C 1
ATOM 1517 O O . PHE A 1 192 ? 27.203 -1.653 -13 1 94.81 192 PHE A O 1
ATOM 1524 N N . ILE A 1 193 ? 25.578 -3.127 -13.586 1 92.06 193 ILE A N 1
ATOM 1525 C CA . ILE A 1 193 ? 26.391 -4.316 -13.359 1 92.06 193 ILE A CA 1
ATOM 1526 C C . ILE A 1 193 ? 26.734 -4.961 -14.703 1 92.06 193 ILE A C 1
ATOM 1528 O O . ILE A 1 193 ? 25.859 -5.48 -15.398 1 92.06 193 ILE A O 1
ATOM 1532 N N . PRO A 1 194 ? 27.922 -5.047 -15.195 1 84.25 194 PRO A N 1
ATOM 1533 C CA . PRO A 1 194 ? 28.328 -5.508 -16.516 1 84.25 194 PRO A CA 1
ATOM 1534 C C . PRO A 1 194 ? 28.125 -7.008 -16.719 1 84.25 194 PRO A C 1
ATOM 1536 O O . PRO A 1 194 ? 28.062 -7.484 -17.859 1 84.25 194 PRO A O 1
ATOM 1539 N N . MET A 1 195 ? 27.891 -7.84 -15.812 1 75.31 195 MET A N 1
ATOM 1540 C CA . MET A 1 195 ? 27.797 -9.289 -15.953 1 75.31 195 MET A CA 1
ATOM 1541 C C . MET A 1 195 ? 26.359 -9.727 -16.234 1 75.31 195 MET A C 1
ATOM 1543 O O . MET A 1 195 ? 25.844 -10.617 -15.57 1 75.31 195 MET A O 1
ATOM 1547 N N . VAL A 1 196 ? 25.859 -9.219 -17.344 1 70.19 196 VAL A N 1
ATOM 1548 C CA . VAL A 1 196 ? 24.438 -9.422 -17.641 1 70.19 196 VAL A CA 1
ATOM 1549 C C . VAL A 1 196 ? 24.172 -10.891 -17.953 1 70.19 196 VAL A C 1
ATOM 1551 O O . VAL A 1 196 ? 23.094 -11.406 -17.672 1 70.19 196 VAL A O 1
ATOM 1554 N N . GLU A 1 197 ? 25.203 -11.531 -18.328 1 70.12 197 GLU A N 1
ATOM 1555 C CA . GLU A 1 197 ? 25.094 -12.945 -18.672 1 70.12 197 GLU A CA 1
ATOM 1556 C C . GLU A 1 197 ? 24.984 -13.812 -17.422 1 70.12 197 GLU A C 1
ATOM 1558 O O . GLU A 1 197 ? 24.672 -15.008 -17.516 1 70.12 197 GLU A O 1
ATOM 1563 N N . GLU A 1 198 ? 25.062 -13.203 -16.344 1 78.38 198 GLU A N 1
ATOM 1564 C CA . GLU A 1 198 ? 25.062 -13.953 -15.094 1 78.38 198 GLU A CA 1
ATOM 1565 C C . GLU A 1 198 ? 23.766 -13.727 -14.32 1 78.38 198 GLU A C 1
ATOM 1567 O O . GLU A 1 198 ? 23.734 -13.898 -13.102 1 78.38 198 GLU A O 1
ATOM 1572 N N . ASP A 1 199 ? 22.781 -13.398 -15.047 1 89.19 199 ASP A N 1
ATOM 1573 C CA . ASP A 1 199 ? 21.484 -13.211 -14.414 1 89.19 199 ASP A CA 1
ATOM 1574 C C . ASP A 1 199 ? 20.859 -14.555 -14.031 1 89.19 199 ASP A C 1
ATOM 1576 O O . ASP A 1 199 ? 20.891 -15.5 -14.812 1 89.19 199 ASP A O 1
ATOM 1580 N N . ARG A 1 200 ? 20.453 -14.602 -12.789 1 93.25 200 ARG A N 1
ATOM 1581 C CA . ARG A 1 200 ? 19.859 -15.836 -12.297 1 93.25 200 ARG A CA 1
ATOM 1582 C C . ARG A 1 200 ? 18.516 -15.57 -11.633 1 93.25 200 ARG A C 1
ATOM 1584 O O . ARG A 1 200 ? 18.344 -14.555 -10.961 1 93.25 200 ARG A O 1
ATOM 1591 N N . ARG A 1 201 ? 17.641 -16.484 -11.883 1 95.94 201 ARG A N 1
ATOM 1592 C CA . ARG A 1 201 ? 16.391 -16.609 -11.125 1 95.94 201 ARG A CA 1
ATOM 1593 C C . ARG A 1 201 ? 16.469 -17.781 -10.156 1 95.94 201 ARG A C 1
ATOM 1595 O O . ARG A 1 201 ? 16.703 -18.922 -10.57 1 95.94 201 ARG A O 1
ATOM 1602 N N . VAL A 1 202 ? 16.312 -17.422 -8.867 1 98 202 VAL A N 1
ATOM 1603 C CA . VAL A 1 202 ? 16.266 -18.469 -7.848 1 98 202 VAL A CA 1
ATOM 1604 C C . VAL A 1 202 ? 14.852 -18.562 -7.27 1 98 202 VA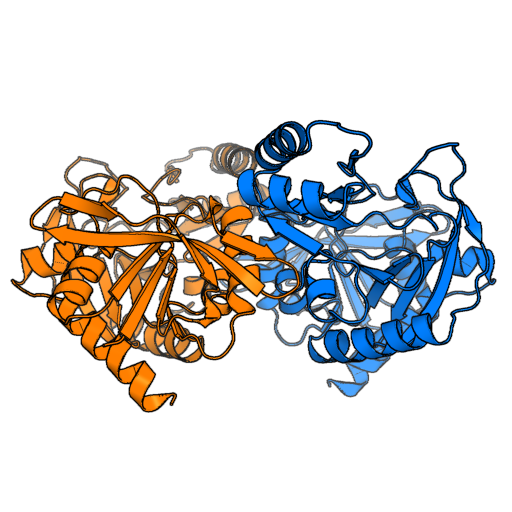L A C 1
ATOM 1606 O O . VAL A 1 202 ? 14.266 -17.547 -6.887 1 98 202 VAL A O 1
ATOM 1609 N N . VAL A 1 203 ? 14.273 -19.719 -7.246 1 98.25 203 VAL A N 1
ATOM 1610 C CA . VAL A 1 203 ? 12.969 -19.953 -6.648 1 98.25 203 VAL A CA 1
ATOM 1611 C C . VAL A 1 203 ? 13.133 -20.297 -5.172 1 98.25 203 VAL A C 1
ATOM 1613 O O . VAL A 1 203 ? 13.852 -21.234 -4.828 1 98.25 203 VAL A O 1
ATOM 1616 N N . LEU A 1 204 ? 12.555 -19.484 -4.352 1 98.69 204 LEU A N 1
ATOM 1617 C CA . LEU A 1 204 ? 12.547 -19.766 -2.918 1 98.69 204 LEU A CA 1
ATOM 1618 C C . LEU A 1 204 ? 11.203 -20.328 -2.48 1 98.69 204 LEU A C 1
ATOM 1620 O O . LEU A 1 204 ? 10.148 -19.844 -2.9 1 98.69 204 LEU A O 1
ATOM 1624 N N . LEU A 1 205 ? 11.219 -21.344 -1.723 1 98.44 205 LEU A N 1
ATOM 1625 C CA . LEU A 1 205 ? 10.062 -21.984 -1.107 1 98.44 205 LEU A CA 1
ATOM 1626 C C . LEU A 1 205 ? 10.312 -22.234 0.377 1 98.44 205 LEU A C 1
ATOM 1628 O O . LEU A 1 205 ? 11.273 -22.922 0.747 1 98.44 205 LEU A O 1
ATOM 1632 N N . GLY A 1 206 ? 9.477 -21.609 1.212 1 97 206 GLY A N 1
ATOM 1633 C CA . GLY A 1 206 ? 9.711 -21.703 2.645 1 97 206 GLY A CA 1
ATOM 1634 C C . GLY A 1 206 ? 11.055 -21.141 3.066 1 97 206 GLY A C 1
ATOM 1635 O O . GLY A 1 206 ? 11.727 -21.703 3.928 1 97 206 GLY A O 1
ATOM 1636 N N . GLY A 1 207 ? 11.5 -20.172 2.334 1 97.56 207 GLY A N 1
ATOM 1637 C CA . GLY A 1 207 ? 12.734 -19.469 2.668 1 97.56 207 GLY A CA 1
ATOM 1638 C C . GLY A 1 207 ? 13.977 -20.172 2.146 1 97.56 207 GLY A C 1
ATOM 1639 O O . GLY A 1 207 ? 15.086 -19.672 2.324 1 97.56 207 GLY A O 1
ATOM 1640 N N . LYS A 1 208 ? 13.781 -21.266 1.468 1 98.19 208 LYS A N 1
ATOM 1641 C CA . LYS A 1 208 ? 14.922 -22.031 0.98 1 98.19 208 LYS A CA 1
ATOM 1642 C C . LYS A 1 208 ? 14.938 -22.094 -0.545 1 98.19 208 LYS A C 1
ATOM 1644 O O . LYS A 1 208 ? 13.883 -22.203 -1.179 1 98.19 208 LYS A O 1
ATOM 1649 N N . PRO A 1 209 ? 16.156 -21.984 -1.087 1 98.38 209 PRO A N 1
ATOM 1650 C CA . PRO A 1 209 ? 16.234 -22.156 -2.541 1 98.38 209 PRO A CA 1
ATOM 1651 C C . PRO A 1 209 ? 15.914 -23.578 -2.996 1 98.38 209 PRO A C 1
ATOM 1653 O O . PRO A 1 209 ? 16.484 -24.531 -2.48 1 98.38 209 PRO A O 1
ATOM 1656 N N . VAL A 1 210 ? 15.023 -23.719 -3.938 1 97.75 210 VAL A N 1
ATOM 1657 C CA . VAL A 1 210 ? 14.617 -25.062 -4.375 1 97.75 210 VAL A CA 1
ATOM 1658 C C . VAL A 1 210 ? 14.961 -25.25 -5.848 1 97.75 210 VAL A C 1
ATOM 1660 O O . VAL A 1 210 ? 14.844 -26.344 -6.383 1 97.75 210 VAL A O 1
ATOM 1663 N N . GLY A 1 211 ? 15.328 -24.203 -6.488 1 97.12 211 GLY A N 1
ATOM 1664 C CA . GLY A 1 211 ? 15.727 -24.219 -7.887 1 97.12 211 GLY A CA 1
ATOM 1665 C C . GLY A 1 211 ? 16.281 -22.891 -8.367 1 97.12 211 GLY A C 1
ATOM 1666 O O . GLY A 1 211 ? 15.945 -21.844 -7.801 1 97.12 211 GLY A O 1
ATOM 1667 N N . ALA A 1 212 ? 17.141 -22.984 -9.367 1 97.06 212 ALA A N 1
ATOM 1668 C CA . ALA A 1 212 ? 17.719 -21.781 -9.961 1 97.06 212 ALA A CA 1
ATOM 1669 C C . ALA A 1 212 ? 18.031 -21.984 -11.438 1 97.06 212 ALA A C 1
ATOM 1671 O O . ALA A 1 212 ? 18.375 -23.094 -11.859 1 97.06 212 ALA A O 1
ATOM 1672 N N . ILE A 1 213 ? 17.828 -20.938 -12.164 1 95.75 213 ILE A N 1
ATOM 1673 C CA . ILE A 1 213 ? 18.203 -20.969 -13.57 1 95.75 213 ILE A CA 1
ATOM 1674 C C . ILE A 1 213 ? 19 -19.703 -13.914 1 95.75 213 ILE A C 1
ATOM 1676 O O . ILE A 1 213 ? 18.797 -18.656 -13.297 1 95.75 213 ILE A O 1
ATOM 1680 N N . LYS A 1 214 ? 19.859 -19.922 -14.805 1 93.81 214 LYS A N 1
ATOM 1681 C CA . LYS A 1 214 ? 20.469 -18.766 -15.469 1 93.81 214 LYS A CA 1
ATOM 1682 C C . LYS A 1 214 ? 19.625 -18.312 -16.656 1 93.81 214 LYS A C 1
ATOM 1684 O O . LYS A 1 214 ? 19.094 -19.125 -17.391 1 93.81 214 LYS A O 1
ATOM 1689 N N . ARG A 1 215 ? 19.531 -16.984 -16.766 1 89.75 215 ARG A N 1
ATOM 1690 C CA . ARG A 1 215 ? 18.766 -16.438 -17.891 1 89.75 215 ARG A CA 1
ATOM 1691 C C . ARG A 1 215 ? 19.703 -15.836 -18.938 1 89.75 215 ARG A C 1
ATOM 1693 O O . ARG A 1 215 ? 20.281 -14.766 -18.719 1 89.75 215 ARG A O 1
ATOM 1700 N N . ARG A 1 216 ? 19.828 -16.531 -19.938 1 84.19 216 ARG A N 1
ATOM 1701 C CA . ARG A 1 216 ? 20.719 -16.078 -21 1 84.19 216 ARG A CA 1
ATOM 1702 C C . ARG A 1 216 ? 19.984 -15.18 -21.984 1 84.19 216 ARG A C 1
ATOM 1704 O O . ARG A 1 216 ? 18.938 -15.547 -22.516 1 84.19 216 ARG A O 1
ATOM 1711 N N . VAL A 1 217 ? 20.625 -14.031 -22.203 1 78.38 217 VAL A N 1
ATOM 1712 C CA . VAL A 1 217 ? 20.047 -13.094 -23.156 1 78.38 217 VAL A CA 1
ATOM 1713 C C . VAL A 1 217 ? 20.344 -13.562 -24.578 1 78.38 217 VAL A C 1
ATOM 1715 O O . VAL A 1 217 ? 21.438 -14.055 -24.875 1 78.38 217 VAL A O 1
ATOM 1718 N N . THR A 1 218 ? 19.328 -13.438 -25.422 1 72.81 218 THR A N 1
ATOM 1719 C CA . THR A 1 218 ? 19.5 -13.922 -26.797 1 72.81 218 THR A CA 1
ATOM 1720 C C . THR A 1 218 ? 19.859 -12.781 -27.734 1 72.81 218 THR A C 1
ATOM 1722 O O . THR A 1 218 ? 20.453 -13.008 -28.781 1 72.81 218 THR A O 1
ATOM 1725 N N . ARG A 1 219 ? 19.438 -11.586 -27.375 1 72.75 219 ARG A N 1
ATOM 1726 C CA . ARG A 1 219 ? 19.719 -10.477 -28.281 1 72.75 219 ARG A CA 1
ATOM 1727 C C . ARG A 1 219 ? 20.938 -9.695 -27.812 1 72.75 219 ARG A C 1
ATOM 1729 O O . ARG A 1 219 ? 21.125 -9.477 -26.609 1 72.75 219 ARG A O 1
ATOM 1736 N N . GLU A 1 220 ? 21.688 -9.242 -28.859 1 68.5 220 GLU A N 1
ATOM 1737 C CA . GLU A 1 220 ? 22.859 -8.422 -28.562 1 68.5 220 GLU A CA 1
ATOM 1738 C C . GLU A 1 220 ? 22.469 -7.09 -27.938 1 68.5 220 GLU A C 1
ATOM 1740 O O . GLU A 1 220 ? 21.453 -6.5 -28.312 1 68.5 220 GLU A O 1
ATOM 1745 N N . GLN A 1 221 ? 23.078 -6.668 -26.891 1 67.75 221 GLN A N 1
ATOM 1746 C CA . GLN A 1 221 ? 22.906 -5.363 -26.25 1 67.75 221 GLN A CA 1
ATOM 1747 C C . GLN A 1 221 ? 21.641 -5.324 -25.406 1 67.75 221 GLN A C 1
ATOM 1749 O O . GLN A 1 221 ? 21.281 -4.273 -24.859 1 67.75 221 GLN A O 1
ATOM 1754 N N . GLU A 1 222 ? 20.984 -6.5 -25.484 1 72.62 222 GLU A N 1
ATOM 1755 C CA . GLU A 1 222 ? 19.797 -6.547 -24.625 1 72.62 222 GLU A CA 1
ATOM 1756 C C . GLU A 1 222 ? 20.172 -6.555 -23.156 1 72.62 222 GLU A C 1
ATOM 1758 O O . GLU A 1 222 ? 21.016 -7.348 -22.719 1 72.62 222 GLU A O 1
ATOM 1763 N N . VAL A 1 223 ? 19.594 -5.566 -22.422 1 73.5 223 VAL A N 1
ATOM 1764 C CA . VAL A 1 223 ? 19.906 -5.43 -21 1 73.5 223 VAL A CA 1
ATOM 1765 C C . VAL A 1 223 ? 18.859 -6.16 -20.172 1 73.5 223 VAL A C 1
ATOM 1767 O O . VAL A 1 223 ? 19.141 -6.59 -19.047 1 73.5 223 VAL A O 1
ATOM 1770 N N . ARG A 1 224 ? 17.703 -6.445 -20.828 1 74.5 224 ARG A N 1
ATOM 1771 C CA . ARG A 1 224 ? 16.641 -7.145 -20.125 1 74.5 224 ARG A CA 1
ATOM 1772 C C . ARG A 1 224 ? 16.828 -8.656 -20.203 1 74.5 224 ARG A C 1
ATOM 1774 O O . ARG A 1 224 ? 16.953 -9.219 -21.297 1 74.5 224 ARG A O 1
ATOM 1781 N N . THR A 1 225 ? 16.812 -9.219 -18.969 1 71.5 225 THR A N 1
ATOM 1782 C CA . THR A 1 225 ? 17.109 -10.648 -18.906 1 71.5 225 THR A CA 1
ATOM 1783 C C . THR A 1 225 ? 15.891 -11.438 -18.438 1 71.5 225 THR A C 1
ATOM 1785 O O . THR A 1 225 ? 15.992 -12.625 -18.141 1 71.5 225 THR A O 1
ATOM 1788 N N . ASN A 1 226 ? 14.781 -10.82 -18.406 1 74.12 226 ASN A N 1
ATOM 1789 C CA . ASN A 1 226 ? 13.586 -11.477 -17.875 1 74.12 226 ASN A CA 1
ATOM 1790 C C . ASN A 1 226 ? 13.07 -12.539 -18.844 1 74.12 226 ASN A C 1
ATOM 1792 O O . ASN A 1 226 ? 13.188 -12.391 -20.062 1 74.12 226 ASN A O 1
ATOM 1796 N N . LEU A 1 227 ? 12.57 -13.617 -18.266 1 74.25 227 LEU A N 1
ATOM 1797 C CA . LEU A 1 227 ? 11.977 -14.711 -19.016 1 74.25 227 LEU A CA 1
ATOM 1798 C C . LEU A 1 227 ? 10.875 -14.203 -19.938 1 74.25 227 LEU A C 1
ATOM 1800 O O . LEU A 1 227 ? 10.688 -14.711 -21.047 1 74.25 227 LEU A O 1
ATOM 1804 N N . ARG A 1 228 ? 10.281 -13.219 -19.562 1 74.19 228 ARG A N 1
ATOM 1805 C CA . ARG A 1 228 ? 9.141 -12.672 -20.297 1 74.19 228 ARG A CA 1
ATOM 1806 C C . ARG A 1 228 ? 9.586 -12.094 -21.641 1 74.19 228 ARG A C 1
ATOM 1808 O O . ARG A 1 228 ? 8.812 -12.07 -22.594 1 74.19 228 ARG A O 1
ATOM 1815 N N . VAL A 1 229 ? 10.852 -11.625 -21.688 1 70.81 229 VAL A N 1
ATOM 1816 C CA . VAL A 1 229 ? 11.32 -10.992 -22.922 1 70.81 229 VAL A CA 1
ATOM 1817 C C . VAL A 1 229 ? 12.07 -12.008 -23.781 1 70.81 229 VAL A C 1
ATOM 1819 O O . VAL A 1 229 ? 12.688 -11.648 -24.781 1 70.81 229 VAL A O 1
ATOM 1822 N N . GLY A 1 230 ? 12.102 -13.312 -23.344 1 72.5 230 GLY A N 1
ATOM 1823 C CA . GLY A 1 230 ? 12.586 -14.359 -24.219 1 72.5 230 GLY A CA 1
ATOM 1824 C C . GLY A 1 230 ? 13.938 -14.922 -23.797 1 72.5 230 GLY A C 1
ATOM 1825 O O . GLY A 1 230 ? 14.57 -15.648 -24.562 1 72.5 230 GLY A O 1
ATOM 1826 N N . ALA A 1 231 ? 14.367 -14.609 -22.594 1 78.38 231 ALA A N 1
ATOM 1827 C CA . ALA A 1 231 ? 15.609 -15.211 -22.125 1 78.38 231 ALA A CA 1
ATOM 1828 C C . ALA A 1 231 ? 15.492 -16.734 -22.031 1 78.38 231 ALA A C 1
ATOM 1830 O O . ALA A 1 231 ? 14.406 -17.266 -21.781 1 78.38 231 ALA A O 1
ATOM 1831 N N . VAL A 1 232 ? 16.625 -17.375 -22.312 1 85.62 232 VAL A N 1
ATOM 1832 C CA . VAL A 1 232 ? 16.641 -18.844 -22.328 1 85.62 232 VAL A CA 1
ATOM 1833 C C . VAL A 1 232 ? 17.172 -19.375 -21 1 85.62 232 VAL A C 1
ATOM 1835 O O . VAL A 1 232 ? 18.234 -18.953 -20.547 1 85.62 232 VAL A O 1
ATOM 1838 N N . PRO A 1 233 ? 16.375 -20.234 -20.406 1 91.88 233 PRO A N 1
ATOM 1839 C CA . PRO A 1 233 ? 16.844 -20.797 -19.141 1 91.88 233 PRO A CA 1
ATOM 1840 C C . PRO A 1 233 ? 17.938 -21.844 -19.312 1 91.88 233 PRO A C 1
ATOM 1842 O O . PRO A 1 233 ? 17.875 -22.656 -20.234 1 91.88 233 PRO A O 1
ATOM 1845 N N . GLU A 1 234 ? 18.953 -21.734 -18.453 1 93.88 234 GLU A N 1
ATOM 1846 C CA . GLU A 1 234 ? 20.062 -22.672 -18.422 1 93.88 234 GLU A CA 1
ATOM 1847 C C . GLU A 1 234 ? 20.375 -23.109 -17 1 93.88 234 GLU A C 1
ATOM 1849 O O . GLU A 1 234 ? 20.031 -22.422 -16.031 1 93.88 234 GLU A O 1
ATOM 1854 N N . LYS A 1 235 ? 21.031 -24.266 -16.938 1 95 235 LYS A N 1
ATOM 1855 C CA . LYS A 1 235 ? 21.469 -24.75 -15.633 1 95 235 LYS A CA 1
ATOM 1856 C C . LYS A 1 235 ? 22.469 -23.797 -15 1 95 235 LYS A C 1
ATOM 1858 O O . LYS A 1 235 ? 23.281 -23.172 -15.703 1 95 235 LYS A O 1
ATOM 1863 N N . VAL A 1 236 ? 22.359 -23.719 -13.688 1 94.5 236 VAL A N 1
ATOM 1864 C CA . VAL A 1 236 ? 23.312 -22.859 -12.984 1 94.5 236 VAL A CA 1
ATOM 1865 C C . VAL A 1 236 ? 23.562 -23.422 -11.578 1 94.5 236 VAL A C 1
ATOM 1867 O O . VAL A 1 236 ? 22.672 -24 -10.961 1 94.5 236 VAL A O 1
ATOM 1870 N N . VAL A 1 237 ? 24.812 -23.266 -11.156 1 93.75 237 VAL A N 1
ATOM 1871 C CA . VAL A 1 237 ? 25.172 -23.578 -9.781 1 93.75 237 VAL A CA 1
ATOM 1872 C C . VAL A 1 237 ? 25.297 -22.297 -8.969 1 93.75 237 VAL A C 1
ATOM 1874 O O . VAL A 1 237 ? 25.953 -21.344 -9.391 1 93.75 237 VAL A O 1
ATOM 1877 N N . LEU A 1 238 ? 24.641 -22.219 -7.883 1 95.56 238 LEU A N 1
ATOM 1878 C CA . LEU A 1 238 ? 24.688 -21.047 -7.027 1 95.56 238 LEU A CA 1
ATOM 1879 C C . LEU A 1 238 ? 26.031 -20.922 -6.344 1 95.56 238 LEU A C 1
ATOM 1881 O O . LEU A 1 238 ? 26.547 -21.891 -5.781 1 95.56 238 LEU A O 1
ATOM 1885 N N . SER A 1 239 ? 26.609 -19.781 -6.43 1 95.69 239 SER A N 1
ATOM 1886 C CA . SER A 1 239 ? 27.844 -19.5 -5.723 1 95.69 239 SER A CA 1
ATOM 1887 C C . SER A 1 239 ? 27.609 -19.375 -4.219 1 95.69 239 SER A C 1
ATOM 1889 O O . SER A 1 239 ? 26.469 -19.406 -3.762 1 95.69 239 SER A O 1
ATOM 1891 N N . GLU A 1 240 ? 28.734 -19.344 -3.484 1 97.44 240 GLU A N 1
ATOM 1892 C CA . GLU A 1 240 ? 28.625 -19.109 -2.047 1 97.44 240 GLU A CA 1
ATOM 1893 C C . GLU A 1 240 ? 27.906 -17.797 -1.75 1 97.44 240 GLU A C 1
ATOM 1895 O O . GLU A 1 240 ? 27.109 -17.719 -0.812 1 97.44 240 GLU A O 1
ATOM 1900 N N . ARG A 1 241 ? 28.188 -16.828 -2.539 1 97.12 241 ARG A N 1
ATOM 1901 C CA . ARG A 1 241 ? 27.547 -15.539 -2.355 1 97.12 241 ARG A CA 1
ATOM 1902 C C . ARG A 1 241 ? 26.062 -15.617 -2.66 1 97.12 241 ARG A C 1
ATOM 1904 O O . ARG A 1 241 ? 25.234 -15.039 -1.938 1 97.12 241 ARG A O 1
ATOM 1911 N N . ASP A 1 242 ? 25.719 -16.359 -3.705 1 97.06 242 ASP A N 1
ATOM 1912 C CA . ASP A 1 242 ? 24.312 -16.578 -4.012 1 97.06 242 ASP A CA 1
ATOM 1913 C C . ASP A 1 242 ? 23.594 -17.219 -2.838 1 97.06 242 ASP A C 1
ATOM 1915 O O . ASP A 1 242 ? 22.484 -16.812 -2.477 1 97.06 242 ASP A O 1
ATOM 1919 N N . GLN A 1 243 ? 24.266 -18.156 -2.312 1 98.12 243 GLN A N 1
ATOM 1920 C CA . GLN A 1 243 ? 23.672 -18.875 -1.186 1 98.12 243 GLN A CA 1
ATOM 1921 C C . GLN A 1 243 ? 23.484 -17.953 0.018 1 98.12 243 GLN A C 1
ATOM 1923 O O . GLN A 1 243 ? 22.5 -18.062 0.735 1 98.12 243 GLN A O 1
ATOM 1928 N N . ALA A 1 244 ? 24.469 -17.125 0.225 1 98.69 244 ALA A N 1
ATOM 1929 C CA . ALA A 1 244 ? 24.359 -16.156 1.318 1 98.69 244 ALA A CA 1
ATOM 1930 C C . ALA A 1 244 ? 23.188 -15.211 1.113 1 98.69 244 ALA A C 1
ATOM 1932 O O . ALA A 1 244 ? 22.453 -14.898 2.062 1 98.69 244 ALA A O 1
ATOM 1933 N N . ILE A 1 245 ? 22.969 -14.789 -0.134 1 98.69 245 ILE A N 1
ATOM 1934 C CA . ILE A 1 245 ? 21.844 -13.938 -0.486 1 98.69 245 ILE A CA 1
ATOM 1935 C C . ILE A 1 245 ? 20.531 -14.672 -0.205 1 98.69 245 ILE A C 1
ATOM 1937 O O . ILE A 1 245 ? 19.641 -14.141 0.466 1 98.69 245 ILE A O 1
ATOM 1941 N N . CYS A 1 246 ? 20.422 -15.914 -0.674 1 98.69 246 CYS A N 1
ATOM 1942 C CA . CYS A 1 246 ? 19.203 -16.719 -0.482 1 98.69 246 CYS A CA 1
ATOM 1943 C C . CYS A 1 246 ? 18.906 -16.891 1 1 98.69 246 CYS A C 1
ATOM 1945 O O . CYS A 1 246 ? 17.75 -16.781 1.414 1 98.69 246 CYS A O 1
ATOM 1947 N N . SER A 1 247 ? 19.938 -17.109 1.73 1 98.81 247 SER A N 1
ATOM 1948 C CA . SER A 1 247 ? 19.766 -17.344 3.164 1 98.81 247 SER A CA 1
ATOM 1949 C C . SER A 1 247 ? 19.25 -16.078 3.857 1 98.81 247 SER A C 1
ATOM 1951 O O . SER A 1 247 ? 18.312 -16.141 4.641 1 98.81 247 SER A O 1
ATOM 1953 N N . ALA A 1 248 ? 19.891 -14.961 3.582 1 98.81 248 ALA A N 1
ATOM 1954 C CA . ALA A 1 248 ? 19.5 -13.695 4.191 1 98.81 248 ALA A CA 1
ATOM 1955 C C . ALA A 1 248 ? 18.062 -13.336 3.816 1 98.81 248 ALA A C 1
ATOM 1957 O O . ALA A 1 248 ? 17.25 -12.992 4.684 1 98.81 248 ALA A O 1
ATOM 1958 N N . VAL A 1 249 ? 17.734 -13.43 2.547 1 98.75 249 VAL A N 1
ATOM 1959 C CA . VAL A 1 249 ? 16.391 -13.117 2.061 1 98.75 249 VAL A CA 1
ATOM 1960 C C . VAL A 1 249 ? 15.383 -14.094 2.658 1 98.75 249 VAL A C 1
ATOM 1962 O O . VAL A 1 249 ? 14.32 -13.688 3.139 1 98.75 249 VAL A O 1
ATOM 1965 N N . GLY A 1 250 ? 15.766 -15.375 2.635 1 98.75 250 GLY A N 1
ATOM 1966 C CA . GLY A 1 250 ? 14.891 -16.406 3.158 1 98.75 250 GLY A CA 1
ATOM 1967 C C . GLY A 1 250 ? 14.453 -16.156 4.59 1 98.75 250 GLY A C 1
ATOM 1968 O O . GLY A 1 250 ? 13.281 -16.344 4.934 1 98.75 250 GLY A O 1
ATOM 1969 N N . GLU A 1 251 ? 15.359 -15.719 5.379 1 98.5 251 GLU A N 1
ATOM 1970 C CA . GLU A 1 251 ? 15.078 -15.453 6.785 1 98.5 251 GLU A CA 1
ATOM 1971 C C . GLU A 1 251 ? 14.039 -14.344 6.934 1 98.5 251 GLU A C 1
ATOM 1973 O O . GLU A 1 251 ? 13.07 -14.484 7.684 1 98.5 251 GLU A O 1
ATOM 1978 N N . VAL A 1 252 ? 14.188 -13.344 6.191 1 97.94 252 VAL A N 1
ATOM 1979 C CA . VAL A 1 252 ? 13.336 -12.164 6.312 1 97.94 252 VAL A CA 1
ATOM 1980 C C . VAL A 1 252 ? 11.945 -12.469 5.762 1 97.94 252 VAL A C 1
ATOM 1982 O O . VAL A 1 252 ? 10.938 -12.172 6.406 1 97.94 252 VAL A O 1
ATOM 1985 N N . ILE A 1 253 ? 11.867 -13.125 4.617 1 97.94 253 ILE A N 1
ATOM 1986 C CA . ILE A 1 253 ? 10.562 -13.273 3.971 1 97.94 253 ILE A CA 1
ATOM 1987 C C . ILE A 1 253 ? 9.742 -14.336 4.707 1 97.94 253 ILE A C 1
ATOM 1989 O O . ILE A 1 253 ? 8.516 -14.234 4.781 1 97.94 253 ILE A O 1
ATOM 1993 N N . THR A 1 254 ? 10.422 -15.305 5.305 1 97.44 254 THR A N 1
ATOM 1994 C CA . THR A 1 254 ? 9.711 -16.312 6.09 1 97.44 254 THR A CA 1
ATOM 1995 C C . THR A 1 254 ? 9.039 -15.672 7.301 1 97.44 254 THR A C 1
ATOM 1997 O O . THR A 1 254 ? 7.871 -15.945 7.582 1 97.44 254 THR A O 1
ATOM 2000 N N . LYS A 1 255 ? 9.773 -14.82 7.941 1 97.31 255 LYS A N 1
ATOM 2001 C CA . LYS A 1 255 ? 9.227 -14.125 9.102 1 97.31 255 LYS A CA 1
ATOM 2002 C C . LYS A 1 255 ? 8.031 -13.258 8.711 1 97.31 255 LYS A C 1
ATOM 2004 O O . LYS A 1 255 ? 7.113 -13.062 9.508 1 97.31 255 LYS A O 1
ATOM 2009 N N . ALA A 1 256 ? 7.988 -12.805 7.52 1 96.94 256 ALA A N 1
ATOM 2010 C CA . ALA A 1 256 ? 6.949 -11.891 7.055 1 96.94 256 ALA A CA 1
ATOM 2011 C C . ALA A 1 256 ? 5.734 -12.656 6.539 1 96.94 256 ALA A C 1
ATOM 2013 O O . ALA A 1 256 ? 4.711 -12.055 6.203 1 96.94 256 ALA A O 1
ATOM 2014 N N . GLY A 1 257 ? 5.84 -13.969 6.477 1 96.88 257 GLY A N 1
ATOM 2015 C CA . GLY A 1 257 ? 4.73 -14.773 5.988 1 96.88 257 GLY A CA 1
ATOM 2016 C C . GLY A 1 257 ? 4.758 -14.977 4.484 1 96.88 257 GLY A C 1
ATOM 2017 O O . GLY A 1 257 ? 3.715 -15.195 3.863 1 96.88 257 GLY A O 1
ATOM 2018 N N . ILE A 1 258 ? 5.902 -14.852 3.867 1 98.31 258 ILE A N 1
ATOM 2019 C CA . ILE A 1 258 ? 6.09 -15.133 2.447 1 98.31 258 ILE A CA 1
ATOM 2020 C C . ILE A 1 258 ? 6.621 -16.547 2.266 1 98.31 258 ILE A C 1
ATOM 2022 O O . ILE A 1 258 ? 7.691 -16.891 2.777 1 98.31 258 ILE A O 1
ATOM 2026 N N . VAL A 1 259 ? 5.914 -17.328 1.549 1 98.19 259 VAL A N 1
ATOM 2027 C CA . VAL A 1 259 ? 6.223 -18.75 1.411 1 98.19 259 VAL A CA 1
ATOM 2028 C C . VAL A 1 259 ? 6.879 -19 0.058 1 98.19 259 VAL A C 1
ATOM 2030 O O . VAL A 1 259 ? 7.762 -19.859 -0.059 1 98.19 259 VAL A O 1
ATOM 2033 N N . PHE A 1 260 ? 6.41 -18.359 -0.92 1 98.5 260 PHE A N 1
ATOM 2034 C CA . PHE A 1 260 ? 6.816 -18.578 -2.305 1 98.5 260 PHE A CA 1
ATOM 2035 C C . PHE A 1 260 ? 7.352 -17.297 -2.918 1 98.5 260 PHE A C 1
ATOM 2037 O O . PHE A 1 260 ? 6.652 -16.281 -2.955 1 98.5 260 PHE A O 1
ATOM 2044 N N . ALA A 1 261 ? 8.641 -17.281 -3.385 1 98.56 261 ALA A N 1
ATOM 2045 C CA . ALA A 1 261 ? 9.258 -16.094 -3.945 1 98.56 261 ALA A CA 1
ATOM 2046 C C . ALA A 1 261 ? 10.266 -16.453 -5.039 1 98.56 261 ALA A C 1
ATOM 2048 O O . ALA A 1 261 ? 10.695 -17.609 -5.133 1 98.56 261 ALA A O 1
ATOM 2049 N N . GLY A 1 262 ? 10.516 -15.609 -5.91 1 97.62 262 GLY A N 1
ATOM 2050 C CA . GLY A 1 262 ? 11.594 -15.656 -6.883 1 97.62 262 GLY A CA 1
ATOM 2051 C C . GLY A 1 262 ? 12.57 -14.5 -6.746 1 97.62 262 GLY A C 1
ATOM 2052 O O . GLY A 1 262 ? 12.164 -13.336 -6.789 1 97.62 262 GLY A O 1
ATOM 2053 N N . ILE A 1 263 ? 13.812 -14.758 -6.594 1 97.56 263 ILE A N 1
ATOM 2054 C CA . ILE A 1 263 ? 14.75 -13.656 -6.434 1 97.56 263 ILE A CA 1
ATOM 2055 C C . ILE A 1 263 ? 15.68 -13.594 -7.648 1 97.56 263 ILE A C 1
ATOM 2057 O O . ILE A 1 263 ? 16.047 -14.625 -8.211 1 97.56 263 ILE A O 1
ATOM 2061 N N . ASP A 1 264 ? 15.992 -12.445 -8.055 1 96.06 264 ASP A N 1
ATOM 2062 C CA . ASP A 1 264 ? 16.906 -12.18 -9.164 1 96.06 264 ASP A CA 1
ATOM 2063 C C . ASP A 1 264 ? 18.281 -11.758 -8.648 1 96.06 264 ASP A C 1
ATOM 2065 O O . ASP A 1 264 ? 18.406 -10.781 -7.906 1 96.06 264 ASP A O 1
ATOM 2069 N N . ILE A 1 265 ? 19.266 -12.492 -9.039 1 96.38 265 ILE A N 1
ATOM 2070 C CA . ILE A 1 265 ? 20.641 -12.211 -8.672 1 96.38 265 ILE A CA 1
ATOM 2071 C C . ILE A 1 265 ? 21.469 -11.969 -9.938 1 96.38 265 ILE A C 1
ATOM 2073 O O . ILE A 1 265 ? 21.422 -12.766 -10.875 1 96.38 265 ILE A O 1
ATOM 2077 N N . LEU A 1 266 ? 22.141 -10.891 -9.953 1 93.44 266 LEU A N 1
ATOM 2078 C CA . LEU A 1 266 ? 23.016 -10.539 -11.062 1 93.44 266 LEU A CA 1
ATOM 2079 C C . LEU A 1 266 ? 24.406 -10.133 -10.562 1 93.44 266 LEU A C 1
ATOM 2081 O O . LEU A 1 266 ? 24.531 -9.18 -9.781 1 93.44 266 LEU A O 1
ATOM 2085 N N . GLY A 1 267 ? 25.438 -10.844 -11.07 1 89.06 267 GLY A N 1
ATOM 2086 C CA . GLY A 1 267 ? 26.797 -10.5 -10.672 1 89.06 267 GLY A CA 1
ATOM 2087 C C . GLY A 1 267 ? 26.984 -10.477 -9.172 1 89.06 267 GLY A C 1
ATOM 2088 O O . GLY A 1 267 ? 27.609 -9.555 -8.633 1 89.06 267 GLY A O 1
ATOM 2089 N N . GLY A 1 268 ? 26.312 -11.352 -8.492 1 92.19 268 GLY A N 1
ATOM 2090 C CA . GLY A 1 268 ? 26.438 -11.438 -7.047 1 92.19 268 GLY A CA 1
ATOM 2091 C C . GLY A 1 268 ? 25.625 -10.391 -6.312 1 92.19 268 GLY A C 1
ATOM 2092 O O . GLY A 1 268 ? 25.75 -10.234 -5.098 1 92.19 268 GLY A O 1
ATOM 2093 N N . CYS A 1 269 ? 24.766 -9.727 -7.035 1 96.56 269 CYS A N 1
ATOM 2094 C CA . CYS A 1 269 ? 23.922 -8.703 -6.418 1 96.56 269 CYS A CA 1
ATOM 2095 C C . CYS A 1 269 ? 22.453 -9.109 -6.465 1 96.56 269 CYS A C 1
ATOM 2097 O O . CYS A 1 269 ? 22 -9.664 -7.465 1 96.56 269 CYS A O 1
ATOM 2099 N N . LEU A 1 270 ? 21.781 -8.883 -5.359 1 98 270 LEU A N 1
ATOM 2100 C CA . LEU A 1 270 ? 20.328 -9.055 -5.273 1 98 270 LEU A CA 1
ATOM 2101 C C . LEU A 1 270 ? 19.609 -7.898 -5.957 1 98 270 LEU A C 1
ATOM 2103 O O . LEU A 1 270 ? 19.766 -6.742 -5.559 1 98 270 LEU A O 1
ATOM 2107 N N . LEU A 1 271 ? 18.812 -8.195 -6.945 1 95.88 271 LEU A N 1
ATOM 2108 C CA . LEU A 1 271 ? 18.156 -7.133 -7.715 1 95.88 271 LEU A CA 1
ATOM 2109 C C . LEU A 1 271 ? 16.703 -6.988 -7.316 1 95.88 271 LEU A C 1
ATOM 2111 O O . LEU A 1 271 ? 16.219 -5.879 -7.078 1 95.88 271 LEU A O 1
ATOM 2115 N N . GLU A 1 272 ? 15.992 -8.094 -7.273 1 96.94 272 GLU A N 1
ATOM 2116 C CA . GLU A 1 272 ? 14.555 -8.102 -6.984 1 96.94 272 GLU A CA 1
ATOM 2117 C C . GLU A 1 272 ? 14.164 -9.344 -6.184 1 96.94 272 GLU A C 1
ATOM 2119 O O . GLU A 1 272 ? 14.812 -10.383 -6.285 1 96.94 272 GLU A O 1
ATOM 2124 N N . VAL A 1 273 ? 13.25 -9.203 -5.359 1 98.19 273 VAL A N 1
ATOM 2125 C CA . VAL A 1 273 ? 12.57 -10.312 -4.699 1 98.19 273 VAL A CA 1
ATOM 2126 C C . VAL A 1 273 ? 11.109 -10.352 -5.125 1 98.19 273 VAL A C 1
ATOM 2128 O O . VAL A 1 273 ? 10.281 -9.609 -4.586 1 98.19 273 VAL A O 1
ATOM 2131 N N . ASN A 1 274 ? 10.812 -11.219 -6.039 1 96.94 274 ASN A N 1
ATOM 2132 C CA . ASN A 1 274 ? 9.461 -11.32 -6.59 1 96.94 274 ASN A CA 1
ATOM 2133 C C . ASN A 1 274 ? 8.555 -12.148 -5.688 1 96.94 274 ASN A C 1
ATOM 2135 O O . ASN A 1 274 ? 8.82 -13.328 -5.441 1 96.94 274 ASN A O 1
ATOM 2139 N N . ILE A 1 275 ? 7.43 -11.492 -5.23 1 97.31 275 ILE A N 1
ATOM 2140 C CA . ILE A 1 275 ? 6.574 -12.211 -4.297 1 97.31 275 ILE A CA 1
ATOM 2141 C C . ILE A 1 275 ? 5.117 -12.109 -4.738 1 97.31 275 ILE A C 1
ATOM 2143 O O . ILE A 1 275 ? 4.238 -12.758 -4.168 1 97.31 275 ILE A O 1
ATOM 2147 N N . THR A 1 276 ? 4.754 -11.32 -5.73 1 95.06 276 THR A N 1
ATOM 2148 C CA . THR A 1 276 ? 3.375 -11.133 -6.172 1 95.06 276 THR A CA 1
ATOM 2149 C C . THR A 1 276 ? 2.904 -12.328 -6.996 1 95.06 276 THR A C 1
ATOM 2151 O O . THR A 1 276 ? 1.916 -12.977 -6.648 1 95.06 276 THR A O 1
ATOM 2154 N N . SER A 1 277 ? 3.596 -12.688 -7.996 1 93.38 277 SER A N 1
ATOM 2155 C CA . SER A 1 277 ? 3.357 -13.852 -8.852 1 93.38 277 SER A CA 1
ATOM 2156 C C . SER A 1 277 ? 4.66 -14.383 -9.438 1 93.38 277 SER A C 1
ATOM 2158 O O . SER A 1 277 ? 4.855 -14.344 -10.656 1 93.38 277 SER A O 1
ATOM 2160 N N . PRO A 1 278 ? 5.449 -14.852 -8.516 1 92.88 278 PRO A N 1
ATOM 2161 C CA . PRO A 1 278 ? 6.777 -15.25 -8.992 1 92.88 278 PRO A CA 1
ATOM 2162 C C . PRO A 1 278 ? 6.719 -16.391 -10 1 92.88 278 PRO A C 1
ATOM 2164 O O . PRO A 1 278 ? 5.898 -17.312 -9.859 1 92.88 278 PRO A O 1
ATOM 2167 N N . CYS A 1 279 ? 7.59 -16.297 -10.93 1 90.44 279 CYS A N 1
ATOM 2168 C CA . CYS A 1 279 ? 7.777 -17.359 -11.922 1 90.44 279 CYS A CA 1
ATOM 2169 C C . CYS A 1 279 ? 9.07 -18.125 -11.672 1 90.44 279 CYS A C 1
ATOM 2171 O O . CYS A 1 279 ? 9.641 -18.047 -10.586 1 90.44 279 CYS A O 1
ATOM 2173 N N . GLY A 1 280 ? 9.375 -19.047 -12.602 1 92.88 280 GLY A N 1
ATOM 2174 C CA . GLY A 1 280 ? 10.617 -19.781 -12.477 1 92.88 280 GLY A CA 1
ATOM 2175 C C . GLY A 1 280 ? 10.414 -21.281 -12.328 1 92.88 280 GLY A C 1
ATOM 2176 O O . GLY A 1 280 ? 11.312 -22.078 -12.625 1 92.88 280 GLY A O 1
ATOM 2177 N N . VAL A 1 281 ? 9.266 -21.688 -11.906 1 95.5 281 VAL A N 1
ATOM 2178 C CA . VAL A 1 281 ? 8.969 -23.094 -11.641 1 95.5 281 VAL A CA 1
ATOM 2179 C C . VAL A 1 281 ? 9.078 -23.891 -12.938 1 95.5 2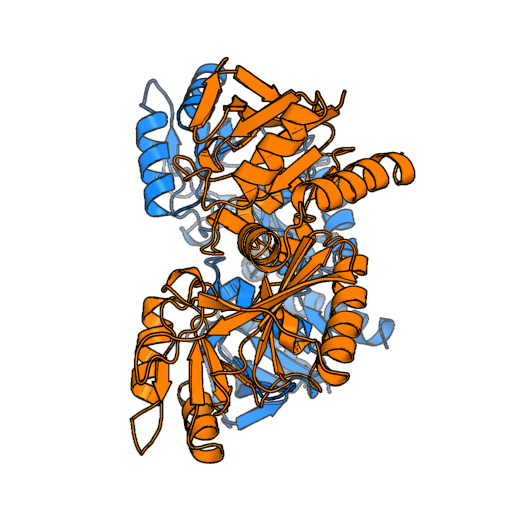81 VAL A C 1
ATOM 2181 O O . VAL A 1 281 ? 9.766 -24.922 -12.992 1 95.5 281 VAL A O 1
ATOM 2184 N N . LEU A 1 282 ? 8.477 -23.406 -14.008 1 94.75 282 LEU A N 1
ATOM 2185 C CA . LEU A 1 282 ? 8.453 -24.125 -15.281 1 94.75 282 LEU A CA 1
ATOM 2186 C C . LEU A 1 282 ? 9.859 -24.266 -15.852 1 94.75 282 LEU A C 1
ATOM 2188 O O . LEU A 1 282 ? 10.234 -25.328 -16.359 1 94.75 282 LEU A O 1
ATOM 2192 N N . GLU A 1 283 ? 10.562 -23.234 -15.773 1 94.62 283 GLU A N 1
ATOM 2193 C CA . GLU A 1 283 ? 11.922 -23.203 -16.312 1 94.62 283 GLU A CA 1
ATOM 2194 C C . GLU A 1 283 ? 12.844 -24.141 -15.523 1 94.62 283 GLU A C 1
ATOM 2196 O O . GLU A 1 283 ? 13.664 -24.844 -16.109 1 94.62 283 GLU A O 1
ATOM 2201 N N . VAL A 1 284 ? 12.711 -24.125 -14.227 1 96.44 284 VAL A N 1
ATOM 2202 C CA . VAL A 1 284 ? 13.492 -25.047 -13.398 1 96.44 284 VAL A CA 1
ATOM 2203 C C . VAL A 1 284 ? 13.117 -26.484 -13.734 1 96.44 284 VAL A C 1
ATOM 2205 O O . VAL A 1 284 ? 13.992 -27.344 -13.883 1 96.44 284 VAL A O 1
ATOM 2208 N N . ASN A 1 285 ? 11.812 -26.734 -13.844 1 96.75 285 ASN A N 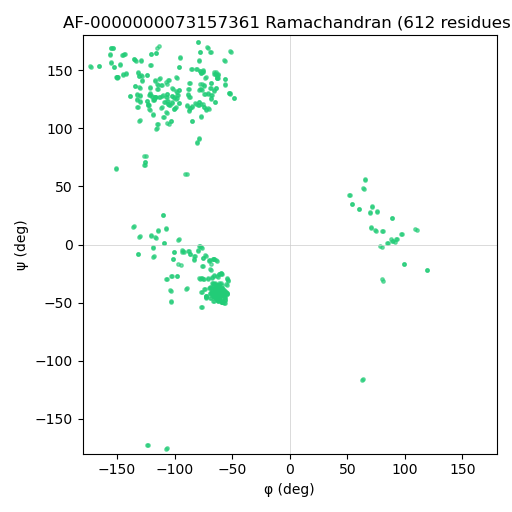1
ATOM 2209 C CA . ASN A 1 285 ? 11.352 -28.062 -14.227 1 96.75 285 ASN A CA 1
ATOM 2210 C C . ASN A 1 285 ? 11.961 -28.5 -15.547 1 96.75 285 ASN A C 1
ATOM 2212 O O . ASN A 1 285 ? 12.43 -29.641 -15.672 1 96.75 285 ASN A O 1
ATOM 2216 N N . GLN A 1 286 ? 11.938 -27.609 -16.469 1 94.12 286 GLN A N 1
ATOM 2217 C CA . GLN A 1 286 ? 12.438 -27.891 -17.797 1 94.12 286 GLN A CA 1
ATOM 2218 C C . GLN A 1 286 ? 13.922 -28.219 -17.781 1 94.12 286 GLN A C 1
ATOM 2220 O O . GLN A 1 286 ? 14.359 -29.203 -18.391 1 94.12 286 GLN A O 1
ATOM 2225 N N . VAL A 1 287 ? 14.672 -27.453 -17.078 1 95.25 287 VAL A N 1
ATOM 2226 C CA . VAL A 1 287 ? 16.125 -27.531 -17.109 1 95.25 287 VAL A CA 1
ATOM 2227 C C . VAL A 1 287 ? 16.594 -28.719 -16.281 1 95.25 287 VAL A C 1
ATOM 2229 O O . VAL A 1 287 ? 17.594 -29.375 -16.609 1 95.25 287 VAL A O 1
ATOM 2232 N N . TYR A 1 288 ? 15.875 -29.109 -15.25 1 96.56 288 TYR A N 1
ATOM 2233 C CA . TYR A 1 288 ? 16.391 -30.094 -14.305 1 96.56 288 TYR A CA 1
ATOM 2234 C C . TYR A 1 288 ? 15.523 -31.344 -14.281 1 96.56 288 TYR A C 1
ATOM 2236 O O . TYR A 1 288 ? 15.844 -32.312 -13.594 1 96.56 288 TYR A O 1
ATOM 2244 N N . GLY A 1 289 ? 14.484 -31.344 -15.016 1 95.31 289 GLY A N 1
ATOM 2245 C CA . GLY A 1 289 ? 13.586 -32.469 -14.992 1 95.31 289 GLY A CA 1
ATOM 2246 C C . GLY A 1 289 ? 12.922 -32.688 -13.648 1 95.31 289 GLY A C 1
ATOM 2247 O O . GLY A 1 289 ? 12.93 -33.812 -13.109 1 95.31 289 GLY A O 1
ATOM 2248 N N . LYS A 1 290 ? 12.406 -31.609 -13.125 1 94.81 290 LYS A N 1
ATOM 2249 C CA . LYS A 1 290 ? 11.766 -31.625 -11.82 1 94.81 290 LYS A CA 1
ATOM 2250 C C . LYS A 1 290 ? 10.281 -31.312 -11.93 1 94.81 290 LYS A C 1
ATOM 2252 O O . LYS A 1 290 ? 9.766 -31.094 -13.031 1 94.81 290 LYS A O 1
ATOM 2257 N N . ALA A 1 291 ? 9.633 -31.516 -10.883 1 96.19 291 ALA A N 1
ATOM 2258 C CA . ALA A 1 291 ? 8.25 -31.094 -10.703 1 96.19 291 ALA A CA 1
ATOM 2259 C C . ALA A 1 291 ? 8.102 -30.219 -9.453 1 96.19 291 ALA A C 1
ATOM 2261 O O . ALA A 1 291 ? 7.508 -30.656 -8.461 1 96.19 291 ALA A O 1
ATOM 2262 N N . LEU A 1 292 ? 8.523 -29 -9.586 1 97.56 292 LEU A N 1
ATOM 2263 C CA . LEU A 1 292 ? 8.594 -28.125 -8.422 1 97.56 292 LEU A CA 1
ATOM 2264 C C . LEU A 1 292 ? 7.199 -27.828 -7.879 1 97.56 292 LEU A C 1
ATOM 2266 O O . LEU A 1 292 ? 7.047 -27.484 -6.707 1 97.56 292 LEU A O 1
ATOM 2270 N N . GLU A 1 293 ? 6.168 -27.891 -8.766 1 97.75 293 GLU A N 1
ATOM 2271 C CA . GLU A 1 293 ? 4.805 -27.672 -8.297 1 97.75 293 GLU A CA 1
ATOM 2272 C C . GLU A 1 293 ? 4.426 -28.688 -7.211 1 97.75 293 GLU A C 1
ATOM 2274 O O . GLU A 1 293 ? 3.646 -28.375 -6.312 1 97.75 293 GLU A O 1
ATOM 2279 N N . ALA A 1 294 ? 4.945 -29.906 -7.352 1 98.25 294 ALA A N 1
ATOM 2280 C CA . ALA A 1 294 ? 4.711 -30.906 -6.324 1 98.25 294 ALA A CA 1
ATOM 2281 C C . ALA A 1 294 ? 5.379 -30.516 -5.008 1 98.25 294 ALA A C 1
ATOM 2283 O O . ALA A 1 294 ? 4.777 -30.641 -3.938 1 98.25 294 ALA A O 1
ATOM 2284 N N . ASP A 1 295 ? 6.609 -30.062 -5.113 1 97.94 295 ASP A N 1
ATOM 2285 C CA . ASP A 1 295 ? 7.32 -29.578 -3.932 1 97.94 295 ASP A CA 1
ATOM 2286 C C . ASP A 1 295 ? 6.582 -28.422 -3.279 1 97.94 295 ASP A C 1
ATOM 2288 O O . ASP A 1 295 ? 6.504 -28.328 -2.051 1 97.94 295 ASP A O 1
ATOM 2292 N N . CYS A 1 296 ? 6.094 -27.531 -4.094 1 98.06 296 CYS A N 1
ATOM 2293 C CA . CYS A 1 296 ? 5.316 -26.406 -3.588 1 98.06 296 CYS A CA 1
ATOM 2294 C C . CYS A 1 296 ? 4.129 -26.891 -2.76 1 98.06 296 CYS A C 1
ATOM 2296 O O . CYS A 1 296 ? 3.951 -26.469 -1.617 1 98.06 296 CYS A O 1
ATOM 2298 N N . TRP A 1 297 ? 3.346 -27.812 -3.293 1 98.25 297 TRP A N 1
ATOM 2299 C CA . TRP A 1 297 ? 2.15 -28.281 -2.6 1 98.25 297 TRP A CA 1
ATOM 2300 C C . TRP A 1 297 ? 2.521 -29.031 -1.326 1 98.25 297 TRP A C 1
ATOM 2302 O O . TRP A 1 297 ? 1.789 -28.984 -0.335 1 98.25 297 TRP A O 1
ATOM 2312 N N . ASN A 1 298 ? 3.717 -29.766 -1.374 1 98.12 298 ASN A N 1
ATOM 2313 C CA . ASN A 1 298 ? 4.184 -30.359 -0.129 1 98.12 298 ASN A CA 1
ATOM 2314 C C . ASN A 1 298 ? 4.312 -29.328 0.981 1 98.12 298 ASN A C 1
ATOM 2316 O O . ASN A 1 298 ? 3.895 -29.562 2.115 1 98.12 298 ASN A O 1
ATOM 2320 N N . VAL A 1 299 ? 4.824 -28.234 0.611 1 97.44 299 VAL A N 1
ATOM 2321 C CA . VAL A 1 299 ? 5.035 -27.172 1.589 1 97.44 299 VAL A CA 1
ATOM 2322 C C . VAL A 1 299 ? 3.695 -26.547 1.978 1 97.44 299 VAL A C 1
ATOM 2324 O O . VAL A 1 299 ? 3.43 -26.312 3.16 1 97.44 299 VAL A O 1
ATOM 2327 N N . PHE A 1 300 ? 2.826 -26.266 1.005 1 97.25 300 PHE A N 1
ATOM 2328 C CA . PHE A 1 300 ? 1.527 -25.672 1.278 1 97.25 300 PHE A CA 1
ATOM 2329 C C . PHE A 1 300 ? 0.715 -26.531 2.23 1 97.25 300 PHE A C 1
ATOM 2331 O O . PHE A 1 300 ? 0.187 -26.047 3.23 1 97.25 300 PHE A O 1
ATOM 2338 N N . GLU A 1 301 ? 0.664 -27.844 1.91 1 97.44 301 GLU A N 1
ATOM 2339 C CA . GLU A 1 301 ? -0.075 -28.797 2.742 1 97.44 301 GLU A CA 1
ATOM 2340 C C . GLU A 1 301 ? 0.533 -28.891 4.137 1 97.44 301 GLU A C 1
ATOM 2342 O O . GLU A 1 301 ? -0.191 -29 5.129 1 97.44 301 GLU A O 1
ATOM 2347 N N . GLY A 1 302 ? 1.841 -28.812 4.16 1 96.44 302 GLY A N 1
ATOM 2348 C CA . GLY A 1 302 ? 2.525 -28.859 5.441 1 96.44 302 GLY A CA 1
ATOM 2349 C C . GLY A 1 302 ? 2.201 -27.688 6.344 1 96.44 302 GLY A C 1
ATOM 2350 O O . GLY A 1 302 ? 2.07 -27.859 7.559 1 96.44 302 GLY A O 1
ATOM 2351 N N . LEU A 1 303 ? 2.084 -26.562 5.77 1 95.44 303 LEU A N 1
ATOM 2352 C CA . LEU A 1 303 ? 1.771 -25.359 6.531 1 95.44 303 LEU A CA 1
ATOM 2353 C C . LEU A 1 303 ? 0.381 -25.453 7.152 1 95.44 303 LEU A C 1
ATOM 2355 O O . LEU A 1 303 ? 0.144 -24.922 8.242 1 95.44 303 LEU A O 1
ATOM 2359 N N . LEU A 1 304 ? -0.559 -26.031 6.434 1 94.5 304 LEU A N 1
ATOM 2360 C CA . LEU A 1 304 ? -1.916 -26.188 6.941 1 94.5 304 LEU A CA 1
ATOM 2361 C C . LEU A 1 304 ? -1.942 -27.156 8.117 1 94.5 304 LEU A C 1
ATOM 2363 O O . LEU A 1 304 ? -2.717 -26.984 9.062 1 94.5 304 LEU A O 1
ATOM 2367 N N . GLU A 1 305 ? -1.089 -28.109 8.031 1 88.62 305 GLU A N 1
ATOM 2368 C CA . GLU A 1 305 ? -1.033 -29.094 9.109 1 88.62 305 GLU A CA 1
ATOM 2369 C C . GLU A 1 305 ? -0.39 -28.5 10.359 1 88.62 305 GLU A C 1
ATOM 2371 O O . GLU A 1 305 ? -0.776 -28.844 11.484 1 88.62 305 GLU A O 1
ATOM 2376 N N . SER A 1 306 ? 0.668 -27.656 10.211 1 77.5 306 SER A N 1
ATOM 2377 C CA . SER A 1 306 ? 1.385 -27.078 11.344 1 77.5 306 SER A CA 1
ATOM 2378 C C . SER A 1 306 ? 0.593 -25.938 11.977 1 77.5 306 SER A C 1
ATOM 2380 O O . SER A 1 306 ? 0.786 -25.625 13.156 1 77.5 306 SER A O 1
ATOM 2382 N N . GLY A 1 307 ? -0.069 -25.047 11.203 1 66.44 307 GLY A N 1
ATOM 2383 C CA . GLY A 1 307 ? -0.816 -23.906 11.703 1 66.44 307 GLY A CA 1
ATOM 2384 C C . GLY A 1 307 ? -2.154 -24.281 12.312 1 66.44 307 GLY A C 1
ATOM 2385 O O . GLY A 1 307 ? -2.91 -23.406 12.75 1 66.44 307 GLY A O 1
ATOM 2386 N N . GLY A 1 308 ? -2.697 -25.484 12.008 1 44.81 308 GLY A N 1
ATOM 2387 C CA . GLY A 1 308 ? -3.83 -26 12.75 1 44.81 308 GLY A CA 1
ATOM 2388 C C . GLY A 1 308 ? -3.455 -26.5 14.133 1 44.81 308 GLY A C 1
ATOM 2389 O O . GLY A 1 308 ? -2.285 -26.781 14.406 1 44.81 308 GLY A O 1
ATOM 2390 N N . MET B 1 1 ? 15.141 21.844 22.656 1 93.88 1 MET B N 1
ATOM 2391 C CA . MET B 1 1 ? 14.914 22.188 21.25 1 93.88 1 MET B CA 1
ATOM 2392 C C . MET B 1 1 ? 14.93 20.938 20.375 1 93.88 1 MET B C 1
ATOM 2394 O O . MET B 1 1 ? 15.914 20.203 20.359 1 93.88 1 MET B O 1
ATOM 2398 N N . LEU B 1 2 ? 13.797 20.688 19.797 1 97.56 2 LEU B N 1
ATOM 2399 C CA . LEU B 1 2 ? 13.672 19.531 18.906 1 97.56 2 LEU B CA 1
ATOM 2400 C C . LEU B 1 2 ? 13.867 19.938 17.453 1 97.56 2 LEU B C 1
ATOM 2402 O O . LEU B 1 2 ? 13.672 21.109 17.094 1 97.56 2 LEU B O 1
ATOM 2406 N N . LYS B 1 3 ? 14.312 19.031 16.656 1 98.69 3 LYS B N 1
ATOM 2407 C CA . LYS B 1 3 ? 14.289 19.141 15.203 1 98.69 3 LYS B CA 1
ATOM 2408 C C . LYS B 1 3 ? 13.109 18.375 14.609 1 98.69 3 LYS B C 1
ATOM 2410 O O . LYS B 1 3 ? 13 17.172 14.789 1 98.69 3 LYS B O 1
ATOM 2415 N N . ALA B 1 4 ? 12.266 19.141 13.969 1 98.75 4 ALA B N 1
ATOM 2416 C CA . ALA B 1 4 ? 11.07 18.531 13.391 1 98.75 4 ALA B CA 1
ATOM 2417 C C . ALA B 1 4 ? 11.008 18.766 11.883 1 98.75 4 ALA B C 1
ATOM 2419 O O . ALA B 1 4 ? 11.312 19.859 11.406 1 98.75 4 ALA B O 1
ATOM 2420 N N . ALA B 1 5 ? 10.688 17.734 11.125 1 98.88 5 ALA B N 1
ATOM 2421 C CA . ALA B 1 5 ? 10.484 17.875 9.688 1 98.88 5 ALA B CA 1
ATOM 2422 C C . ALA B 1 5 ? 9.031 17.594 9.312 1 98.88 5 ALA B C 1
ATOM 2424 O O . ALA B 1 5 ? 8.422 16.656 9.828 1 98.88 5 ALA B O 1
ATOM 2425 N N . PHE B 1 6 ? 8.492 18.438 8.516 1 98.88 6 PHE B N 1
ATOM 2426 C CA . PHE B 1 6 ? 7.152 18.25 7.961 1 98.88 6 PHE B CA 1
ATOM 2427 C C . PHE B 1 6 ? 7.227 17.922 6.473 1 98.88 6 PHE B C 1
ATOM 2429 O O . PHE B 1 6 ? 7.633 18.766 5.668 1 98.88 6 PHE B O 1
ATOM 2436 N N . GLN B 1 7 ? 6.918 16.719 6.094 1 98.81 7 GLN B N 1
ATOM 2437 C CA . GLN B 1 7 ? 6.645 16.391 4.699 1 98.81 7 GLN B CA 1
ATOM 2438 C C . GLN B 1 7 ? 5.246 16.844 4.289 1 98.81 7 GLN B C 1
ATOM 2440 O O . GLN B 1 7 ? 4.246 16.297 4.742 1 98.81 7 GLN B O 1
ATOM 2445 N N . MET B 1 8 ? 5.184 17.844 3.453 1 97.81 8 MET B N 1
ATOM 2446 C CA . MET B 1 8 ? 3.887 18.438 3.143 1 97.81 8 MET B CA 1
ATOM 2447 C C . MET B 1 8 ? 3.908 19.109 1.776 1 97.81 8 MET B C 1
ATOM 2449 O O . MET B 1 8 ? 4.961 19.188 1.138 1 97.81 8 MET B O 1
ATOM 2453 N N . ASP B 1 9 ? 2.744 19.484 1.293 1 95.94 9 ASP B N 1
ATOM 2454 C CA . ASP B 1 9 ? 2.607 20.156 0.004 1 95.94 9 ASP B CA 1
ATOM 2455 C C . ASP B 1 9 ? 3.057 21.609 0.095 1 95.94 9 ASP B C 1
ATOM 2457 O O . ASP B 1 9 ? 2.91 22.25 1.14 1 95.94 9 ASP B O 1
ATOM 2461 N N . ALA B 1 10 ? 3.541 22.094 -0.98 1 93.5 10 ALA B N 1
ATOM 2462 C CA . ALA B 1 10 ? 3.918 23.5 -1.051 1 93.5 10 ALA B CA 1
ATOM 2463 C C . ALA B 1 10 ? 2.693 24.391 -1.255 1 93.5 10 ALA B C 1
ATOM 2465 O O . ALA B 1 10 ? 1.64 23.906 -1.686 1 93.5 10 ALA B O 1
ATOM 2466 N N . GLY B 1 11 ? 2.811 25.594 -0.917 1 89.62 11 GLY B N 1
ATOM 2467 C CA . GLY B 1 11 ? 1.826 26.609 -1.271 1 89.62 11 GLY B CA 1
ATOM 2468 C C . GLY B 1 11 ? 0.567 26.531 -0.428 1 89.62 11 GLY B C 1
ATOM 2469 O O . GLY B 1 11 ? -0.517 26.906 -0.889 1 89.62 11 GLY B O 1
ATOM 2470 N N . VAL B 1 12 ? 0.663 26.062 0.776 1 89.12 12 VAL B N 1
ATOM 2471 C CA . VAL B 1 12 ? -0.529 25.984 1.615 1 89.12 12 VAL B CA 1
ATOM 2472 C C . VAL B 1 12 ? -0.863 27.375 2.174 1 89.12 12 VAL B C 1
ATOM 2474 O O . VAL B 1 12 ? 0.023 28.203 2.34 1 89.12 12 VAL B O 1
ATOM 2477 N N . GLU B 1 13 ? -2.127 27.562 2.359 1 89.62 13 GLU B N 1
ATOM 2478 C CA . GLU B 1 13 ? -2.58 28.766 3.045 1 89.62 13 GLU B CA 1
ATOM 2479 C C . GLU B 1 13 ? -2.555 28.578 4.559 1 89.62 13 GLU B C 1
ATOM 2481 O O . GLU B 1 13 ? -3.314 27.781 5.105 1 89.62 13 GLU B O 1
ATOM 2486 N N . VAL B 1 14 ? -1.742 29.406 5.191 1 91.12 14 VAL B N 1
ATOM 2487 C CA . VAL B 1 14 ? -1.478 29.25 6.617 1 91.12 14 VAL B CA 1
ATOM 2488 C C . VAL B 1 14 ? -2.793 29.266 7.391 1 91.12 14 VAL B C 1
ATOM 2490 O O . VAL B 1 14 ? -3 28.453 8.289 1 91.12 14 VAL B O 1
ATOM 2493 N N . CYS B 1 15 ? -3.738 30.109 7.051 1 88.56 15 CYS B N 1
ATOM 2494 C CA . CYS B 1 15 ? -4.973 30.281 7.805 1 88.56 15 CYS B CA 1
ATOM 2495 C C . CYS B 1 15 ? -5.953 29.156 7.531 1 88.56 15 CYS B C 1
ATOM 2497 O O . CYS B 1 15 ? -6.969 29.031 8.219 1 88.56 15 CYS B O 1
ATOM 2499 N N . ARG B 1 16 ? -5.59 28.25 6.684 1 89.75 16 ARG B N 1
ATOM 2500 C CA . ARG B 1 16 ? -6.539 27.219 6.301 1 89.75 16 ARG B CA 1
ATOM 2501 C C . ARG B 1 16 ? -5.902 25.828 6.406 1 89.75 16 ARG B C 1
ATOM 2503 O O . ARG B 1 16 ? -6.512 24.828 6.02 1 89.75 16 ARG B O 1
ATOM 2510 N N . ASP B 1 17 ? -4.746 25.859 6.926 1 93.62 17 ASP B N 1
ATOM 2511 C CA . ASP B 1 17 ? -4.02 24.578 6.891 1 93.62 17 ASP B CA 1
ATOM 2512 C C . ASP B 1 17 ? -3.592 24.156 8.289 1 93.62 17 ASP B C 1
ATOM 2514 O O . ASP B 1 17 ? -2.887 24.891 8.984 1 93.62 17 ASP B O 1
ATOM 2518 N N . THR B 1 18 ? -4.035 22.953 8.633 1 95.5 18 THR B N 1
ATOM 2519 C CA . THR B 1 18 ? -3.711 22.391 9.945 1 95.5 18 THR B CA 1
ATOM 2520 C C . THR B 1 18 ? -2.201 22.266 10.117 1 95.5 18 THR B C 1
ATOM 2522 O O . THR B 1 18 ? -1.662 22.562 11.18 1 95.5 18 THR B O 1
ATOM 2525 N N . THR B 1 19 ? -1.484 21.844 9.117 1 97.12 19 THR B N 1
ATOM 2526 C CA . THR B 1 19 ? -0.044 21.625 9.188 1 97.12 19 THR B CA 1
ATOM 2527 C C . THR B 1 19 ? 0.688 22.938 9.453 1 97.12 19 THR B C 1
ATOM 2529 O O . THR B 1 19 ? 1.622 22.984 10.258 1 97.12 19 THR B O 1
ATOM 2532 N N . ALA B 1 20 ? 0.223 23.984 8.797 1 96.69 20 ALA B N 1
ATOM 2533 C CA . ALA B 1 20 ? 0.822 25.297 9.023 1 96.69 20 ALA B CA 1
ATOM 2534 C C . ALA B 1 20 ? 0.66 25.734 10.477 1 96.69 20 ALA B C 1
ATOM 2536 O O . ALA B 1 20 ? 1.563 26.344 11.062 1 96.69 20 ALA B O 1
ATOM 2537 N N . GLN B 1 21 ? -0.478 25.422 11.078 1 96.31 21 GLN B N 1
ATOM 2538 C CA . GLN B 1 21 ? -0.702 25.75 12.477 1 96.31 21 GLN B CA 1
ATOM 2539 C C . GLN B 1 21 ? 0.216 24.938 13.391 1 96.31 21 GLN B C 1
ATOM 2541 O O . GLN B 1 21 ? 0.686 25.438 14.414 1 96.31 21 GLN B O 1
ATOM 2546 N N . LEU B 1 22 ? 0.441 23.703 13.031 1 98 22 LEU B N 1
ATOM 2547 C CA . LEU B 1 22 ? 1.369 22.875 13.789 1 98 22 LEU B CA 1
ATOM 2548 C C . LEU B 1 22 ? 2.789 23.422 13.703 1 98 22 LEU B C 1
ATOM 2550 O O . LEU B 1 22 ? 3.514 23.453 14.695 1 98 22 LEU B O 1
ATOM 2554 N N . ILE B 1 23 ? 3.146 23.844 12.5 1 98.5 23 ILE B N 1
ATOM 2555 C CA . ILE B 1 23 ? 4.469 24.422 12.312 1 98.5 23 ILE B CA 1
ATOM 2556 C C . ILE B 1 23 ? 4.594 25.703 13.148 1 98.5 23 ILE B C 1
ATOM 2558 O O . ILE B 1 23 ? 5.594 25.891 13.844 1 98.5 23 ILE B O 1
ATOM 2562 N N . LYS B 1 24 ? 3.57 26.547 13.133 1 97.62 24 LYS B N 1
ATOM 2563 C CA . LYS B 1 24 ? 3.547 27.797 13.906 1 97.62 24 LYS B CA 1
ATOM 2564 C C . LYS B 1 24 ? 3.771 27.516 15.391 1 97.62 24 LYS B C 1
ATOM 2566 O O . LYS B 1 24 ? 4.582 28.188 16.031 1 97.62 24 LYS B O 1
ATOM 2571 N N . GLU B 1 25 ? 3.062 26.562 15.883 1 97.88 25 GLU B N 1
ATOM 2572 C CA . GLU B 1 25 ? 3.209 26.203 17.281 1 97.88 25 GLU B CA 1
ATOM 2573 C C . GLU B 1 25 ? 4.605 25.656 17.578 1 97.88 25 GLU B C 1
ATOM 2575 O O . GLU B 1 25 ? 5.191 25.953 18.625 1 97.88 25 GLU B O 1
ATOM 2580 N N . GLY B 1 26 ? 5.148 24.812 16.672 1 98.31 26 GLY B N 1
ATOM 2581 C CA . GLY B 1 26 ? 6.52 24.344 16.828 1 98.31 26 GLY B CA 1
ATOM 2582 C C . GLY B 1 26 ? 7.527 25.469 16.906 1 98.31 26 GLY B C 1
ATOM 2583 O O . GLY B 1 26 ? 8.43 25.438 17.734 1 98.31 26 GLY B O 1
ATOM 2584 N N . ASN B 1 27 ? 7.34 26.453 16.016 1 98.25 27 ASN B N 1
ATOM 2585 C CA . ASN B 1 27 ? 8.188 27.641 16.047 1 98.25 27 ASN B CA 1
ATOM 2586 C C . ASN B 1 27 ? 8.078 28.359 17.375 1 98.25 27 ASN B C 1
ATOM 2588 O O . ASN B 1 27 ? 9.086 28.734 17.969 1 98.25 27 ASN B O 1
ATOM 2592 N N . ARG B 1 28 ? 6.898 28.594 17.797 1 97.25 28 ARG B N 1
ATOM 2593 C CA . ARG B 1 28 ? 6.637 29.297 19.047 1 97.25 28 ARG B CA 1
ATOM 2594 C C . ARG B 1 28 ? 7.34 28.609 20.219 1 97.25 28 ARG B C 1
ATOM 2596 O O . ARG B 1 28 ? 7.805 29.281 21.141 1 97.25 28 ARG B O 1
ATOM 2603 N N . ARG B 1 29 ? 7.453 27.328 20.188 1 97.94 29 ARG B N 1
ATOM 2604 C CA . ARG B 1 29 ? 8.047 26.547 21.266 1 97.94 29 ARG B CA 1
ATOM 2605 C C . ARG B 1 29 ? 9.57 26.531 21.156 1 97.94 29 ARG B C 1
ATOM 2607 O O . ARG B 1 29 ? 10.25 25.984 22.031 1 97.94 29 ARG B O 1
ATOM 2614 N N . GLY B 1 30 ? 10.07 27.016 20.078 1 97.94 30 GLY B N 1
ATOM 2615 C CA . GLY B 1 30 ? 11.516 27.125 19.922 1 97.94 30 GLY B CA 1
ATOM 2616 C C . GLY B 1 30 ? 12.133 25.969 19.156 1 97.94 30 GLY B C 1
ATOM 2617 O O . GLY B 1 30 ? 13.359 25.844 19.109 1 97.94 30 GLY B O 1
ATOM 2618 N N . HIS B 1 31 ? 11.359 25.094 18.547 1 98.5 31 HIS B N 1
ATOM 2619 C CA . HIS B 1 31 ? 11.875 23.969 17.781 1 98.5 31 HIS B CA 1
ATOM 2620 C C . HIS B 1 31 ? 12.375 24.438 16.406 1 98.5 31 HIS B C 1
ATOM 2622 O O . HIS B 1 31 ? 11.922 25.453 15.891 1 98.5 31 HIS B O 1
ATOM 2628 N N . GLN B 1 32 ? 13.367 23.797 15.93 1 98.56 32 GLN B N 1
ATOM 2629 C CA . GLN B 1 32 ? 13.727 23.938 14.523 1 98.56 32 GLN B CA 1
ATOM 2630 C C . GLN B 1 32 ? 12.82 23.109 13.625 1 98.56 32 GLN B C 1
ATOM 2632 O O . GLN B 1 32 ? 12.703 21.891 13.812 1 98.56 32 GLN B O 1
ATOM 2637 N N . VAL B 1 33 ? 12.18 23.797 12.703 1 98.81 33 VAL B N 1
ATOM 2638 C CA . VAL B 1 33 ? 11.195 23.094 11.891 1 98.81 33 VAL B CA 1
ATOM 2639 C C . VAL B 1 33 ? 11.633 23.109 10.43 1 98.81 33 VAL B C 1
ATOM 2641 O O . VAL B 1 33 ? 11.938 24.156 9.867 1 98.81 33 VAL B O 1
ATOM 2644 N N . PHE B 1 34 ? 11.68 21.891 9.844 1 98.88 34 PHE B N 1
ATOM 2645 C CA . PHE B 1 34 ? 12.016 21.734 8.43 1 98.88 34 PHE B CA 1
ATOM 2646 C C . PHE B 1 34 ? 10.766 21.422 7.609 1 98.88 34 PHE B C 1
ATOM 2648 O O . PHE B 1 34 ? 9.875 20.703 8.078 1 98.88 34 PHE B O 1
ATOM 2655 N N . PHE B 1 35 ? 10.781 22.016 6.449 1 98.75 35 PHE B N 1
ATOM 2656 C CA . PHE B 1 35 ? 9.789 21.719 5.422 1 98.75 35 PHE B CA 1
ATOM 2657 C C . PHE B 1 35 ? 10.438 21 4.246 1 98.75 35 PHE B C 1
ATOM 2659 O O . PHE B 1 35 ? 11.523 21.375 3.799 1 98.75 35 PHE B O 1
ATOM 2666 N N . TYR B 1 36 ? 9.734 19.953 3.744 1 98.69 36 TYR B N 1
ATOM 2667 C CA . TYR B 1 36 ? 10.094 19.438 2.428 1 98.69 36 TYR B CA 1
ATOM 2668 C C . TYR B 1 36 ? 8.891 18.797 1.743 1 98.69 36 TYR B C 1
ATOM 2670 O O . TYR B 1 36 ? 7.938 18.391 2.408 1 98.69 36 TYR B O 1
ATOM 2678 N N . GLU B 1 37 ? 8.914 18.812 0.426 1 98.19 37 GLU B N 1
ATOM 2679 C CA . GLU B 1 37 ? 7.887 18.156 -0.373 1 98.19 37 GLU B CA 1
ATOM 2680 C C . GLU B 1 37 ? 8.219 16.688 -0.578 1 98.19 37 GLU B C 1
ATOM 2682 O O . GLU B 1 37 ? 9.391 16.297 -0.635 1 98.19 37 GLU B O 1
ATOM 2687 N N . PRO B 1 38 ? 7.188 15.883 -0.739 1 97.88 38 PRO B N 1
ATOM 2688 C CA . PRO B 1 38 ? 7.434 14.453 -0.959 1 97.88 38 PRO B CA 1
ATOM 2689 C C . PRO B 1 38 ? 8.383 14.195 -2.125 1 97.88 38 PRO B C 1
ATOM 2691 O O . PRO B 1 38 ? 9.156 13.227 -2.092 1 97.88 38 PRO B O 1
ATOM 2694 N N . SER B 1 39 ? 8.383 15.031 -3.104 1 97.06 39 SER B N 1
ATOM 2695 C CA . SER B 1 39 ? 9.195 14.836 -4.297 1 97.06 39 SER B CA 1
ATOM 2696 C C . SER B 1 39 ? 10.68 15.016 -3.988 1 97.06 39 SER B C 1
ATOM 2698 O O . SER B 1 39 ? 11.539 14.641 -4.785 1 97.06 39 SER B O 1
ATOM 2700 N N . SER B 1 40 ? 10.984 15.578 -2.83 1 97.81 40 SER B N 1
ATOM 2701 C CA . SER B 1 40 ? 12.367 15.812 -2.438 1 97.81 40 SER B CA 1
ATOM 2702 C C . SER B 1 40 ? 12.914 14.648 -1.613 1 97.81 40 SER B C 1
ATOM 2704 O O . SER B 1 40 ? 14.102 14.625 -1.282 1 97.81 40 SER B O 1
ATOM 2706 N N . LEU B 1 41 ? 12.078 13.711 -1.287 1 98.81 41 LEU B N 1
ATOM 2707 C CA . LEU B 1 41 ? 12.461 12.562 -0.48 1 98.81 41 LEU B CA 1
ATOM 2708 C C . LEU B 1 41 ? 13.219 11.531 -1.32 1 98.81 41 LEU B C 1
ATOM 2710 O O . LEU B 1 41 ? 12.828 11.242 -2.453 1 98.81 41 LEU B O 1
ATOM 2714 N N . SER B 1 42 ? 14.32 11.047 -0.794 1 98.81 42 SER B N 1
ATOM 2715 C CA . SER B 1 42 ? 15.102 10.023 -1.479 1 98.81 42 SER B CA 1
ATOM 2716 C C . SER B 1 42 ? 15.68 9.008 -0.491 1 98.81 42 SER B C 1
ATOM 2718 O O . SER B 1 42 ? 15.883 9.328 0.682 1 98.81 42 SER B O 1
ATOM 2720 N N . LEU B 1 43 ? 15.781 7.84 -0.935 1 98.88 43 LEU B N 1
ATOM 2721 C CA . LEU B 1 43 ? 16.641 6.844 -0.291 1 98.88 43 LEU B CA 1
ATOM 2722 C C . LEU B 1 43 ? 17.938 6.648 -1.068 1 98.88 43 LEU B C 1
ATOM 2724 O O . LEU B 1 43 ? 17.922 6.09 -2.168 1 98.88 43 LEU B O 1
ATOM 2728 N N . CYS B 1 44 ? 19 7.152 -0.532 1 98.44 44 CYS B N 1
ATOM 2729 C CA . CYS B 1 44 ? 20.281 7.133 -1.215 1 98.44 44 CYS B CA 1
ATOM 2730 C C . CYS B 1 44 ? 21.281 6.262 -0.464 1 98.44 44 CYS B C 1
ATOM 2732 O O . CYS B 1 44 ? 21.828 6.672 0.565 1 98.44 44 CYS B O 1
ATOM 2734 N N . GLU B 1 45 ? 21.516 5.059 -0.979 1 97.56 45 GLU B N 1
ATOM 2735 C CA . GLU B 1 45 ? 22.5 4.129 -0.426 1 97.56 45 GLU B CA 1
ATOM 2736 C C . GLU B 1 45 ? 22.281 3.924 1.07 1 97.56 45 GLU B C 1
ATOM 2738 O O . GLU B 1 45 ? 23.234 4.016 1.857 1 97.56 45 GLU B O 1
ATOM 2743 N N . GLY B 1 46 ? 21.047 3.791 1.376 1 97 46 GLY B N 1
ATOM 2744 C CA . GLY B 1 46 ? 20.688 3.42 2.736 1 97 46 GLY B CA 1
ATOM 2745 C C . GLY B 1 46 ? 20.266 4.605 3.586 1 97 46 GLY B C 1
ATOM 2746 O O . GLY B 1 46 ? 19.672 4.43 4.648 1 97 46 GLY B O 1
ATOM 2747 N N . ASP B 1 47 ? 20.594 5.812 3.127 1 98.06 47 ASP B N 1
ATOM 2748 C CA . ASP B 1 47 ? 20.219 7 3.891 1 98.06 47 ASP B CA 1
ATOM 2749 C C . ASP B 1 47 ? 18.922 7.613 3.367 1 98.06 47 ASP B C 1
ATOM 2751 O O . ASP B 1 47 ? 18.75 7.777 2.158 1 98.06 47 ASP B O 1
ATOM 2755 N N . VAL B 1 48 ? 18.062 7.918 4.266 1 98.88 48 VAL B N 1
ATOM 2756 C CA . VAL B 1 48 ? 16.859 8.664 3.912 1 98.88 48 VAL B CA 1
ATOM 2757 C C . VAL B 1 48 ? 17.141 10.164 3.967 1 98.88 48 VAL B C 1
ATOM 2759 O O . VAL B 1 48 ? 17.422 10.711 5.035 1 98.88 48 VAL B O 1
ATOM 2762 N N . ILE B 1 49 ? 17.062 10.797 2.789 1 98.81 49 ILE B N 1
ATOM 2763 C CA . ILE B 1 49 ? 17.469 12.195 2.695 1 98.81 49 ILE B CA 1
ATOM 2764 C C . ILE B 1 49 ? 16.359 13.008 2.025 1 98.81 49 ILE B C 1
ATOM 2766 O O . ILE B 1 49 ? 15.492 12.453 1.351 1 98.81 49 ILE B O 1
ATOM 2770 N N . ALA B 1 50 ? 16.391 14.266 2.256 1 98.81 50 ALA B N 1
ATOM 2771 C CA . ALA B 1 50 ? 15.492 15.195 1.576 1 98.81 50 ALA B CA 1
ATOM 2772 C C . ALA B 1 50 ? 16.125 16.578 1.436 1 98.81 50 ALA B C 1
ATOM 2774 O O . ALA B 1 50 ? 16.953 16.969 2.262 1 98.81 50 ALA B O 1
ATOM 2775 N N . THR B 1 51 ? 15.82 17.203 0.317 1 98.62 51 THR B N 1
ATOM 2776 C CA . THR B 1 51 ? 16.078 18.625 0.249 1 98.62 51 THR B CA 1
ATOM 2777 C C . THR B 1 51 ? 15.055 19.406 1.064 1 98.62 51 THR B C 1
ATOM 2779 O O . THR B 1 51 ? 13.867 19.406 0.746 1 98.62 51 THR B O 1
ATOM 2782 N N . VAL B 1 52 ? 15.578 20.109 2.082 1 98.69 52 VAL B N 1
ATOM 2783 C CA . VAL B 1 52 ? 14.656 20.734 3.029 1 98.69 52 VAL B CA 1
ATOM 2784 C C . VAL B 1 52 ? 14.867 22.25 3.053 1 98.69 52 VAL B C 1
ATOM 2786 O O . VAL B 1 52 ? 15.852 22.75 2.502 1 98.69 52 VAL B O 1
ATOM 2789 N N . HIS B 1 53 ? 13.906 22.938 3.596 1 98.69 53 HIS B N 1
ATOM 2790 C CA . HIS B 1 53 ? 13.984 24.344 3.982 1 98.69 53 HIS B CA 1
ATOM 2791 C C . HIS B 1 53 ? 13.633 24.531 5.457 1 98.69 53 HIS B C 1
ATOM 2793 O O . HIS B 1 53 ? 12.812 23.781 6 1 98.69 53 HIS B O 1
ATOM 2799 N N . ASN B 1 54 ? 14.305 25.5 6.074 1 98.56 54 ASN B N 1
ATOM 2800 C CA . ASN B 1 54 ? 13.742 25.953 7.344 1 98.56 54 ASN B CA 1
ATOM 2801 C C . ASN B 1 54 ? 12.367 26.594 7.156 1 98.56 54 ASN B C 1
ATOM 2803 O O . ASN B 1 54 ? 12.156 27.359 6.215 1 98.56 54 ASN B O 1
ATOM 2807 N N . ALA B 1 55 ? 11.453 26.219 8.016 1 98.5 55 ALA B N 1
ATOM 2808 C CA . ALA B 1 55 ? 10.102 26.75 7.902 1 98.5 55 ALA B CA 1
ATOM 2809 C C . ALA B 1 55 ? 9.727 27.578 9.125 1 98.5 55 ALA B C 1
ATOM 2811 O O . ALA B 1 55 ? 9.844 27.109 10.258 1 98.5 55 ALA B O 1
ATOM 2812 N N . GLU B 1 56 ? 9.297 28.75 8.867 1 97.75 56 GLU B N 1
ATOM 2813 C CA . GLU B 1 56 ? 8.812 29.656 9.906 1 97.75 56 GLU B CA 1
ATOM 2814 C C . GLU B 1 56 ? 7.477 30.281 9.516 1 97.75 56 GLU B C 1
ATOM 2816 O O . GLU B 1 56 ? 7.332 30.812 8.414 1 97.75 56 GLU B O 1
ATOM 2821 N N . VAL B 1 57 ? 6.543 30.094 10.391 1 96.56 57 VAL B N 1
ATOM 2822 C CA . VAL B 1 57 ? 5.246 30.719 10.156 1 96.56 57 VAL B CA 1
ATOM 2823 C C . VAL B 1 57 ? 5.137 31.984 10.992 1 96.56 57 VAL B C 1
ATOM 2825 O O . VAL B 1 57 ? 5.23 31.938 12.219 1 96.56 57 VAL B O 1
ATOM 2828 N N . CYS B 1 58 ? 5.031 33.094 10.32 1 88.88 58 CYS B N 1
ATOM 2829 C CA . CYS B 1 58 ? 4.852 34.406 10.938 1 88.88 58 CYS B CA 1
ATOM 2830 C C . CYS B 1 58 ? 3.537 35.031 10.5 1 88.88 58 CYS B C 1
ATOM 2832 O O . CYS B 1 58 ? 3.4 35.438 9.352 1 88.88 58 CYS B O 1
ATOM 2834 N N . GLY B 1 59 ? 2.703 35.125 11.367 1 87.56 59 GLY B N 1
ATOM 2835 C CA . GLY B 1 59 ? 1.387 35.625 10.992 1 87.56 59 GLY B CA 1
ATOM 2836 C C . GLY B 1 59 ? 0.668 34.719 10.016 1 87.56 59 GLY B C 1
ATOM 2837 O O . GLY B 1 59 ? 0.433 33.531 10.305 1 87.56 59 GLY B O 1
ATOM 2838 N N . GLU B 1 60 ? 0.423 35.25 8.781 1 89.31 60 GLU B N 1
ATOM 2839 C CA . GLU B 1 60 ? -0.35 34.5 7.801 1 89.31 60 GLU B CA 1
ATOM 2840 C C . GLU B 1 60 ? 0.543 33.969 6.684 1 89.31 60 GLU B C 1
ATOM 2842 O O . GLU B 1 60 ? 0.05 33.5 5.652 1 89.31 60 GLU B O 1
ATOM 2847 N N . SER B 1 61 ? 1.777 34.031 6.945 1 93.38 61 SER B N 1
ATOM 2848 C CA . SER B 1 61 ? 2.697 33.594 5.895 1 93.38 61 SER B CA 1
ATOM 2849 C C . SER B 1 61 ? 3.705 32.594 6.422 1 93.38 61 SER B C 1
ATOM 2851 O O . SER B 1 61 ? 4.074 32.625 7.598 1 93.38 61 SER B O 1
ATOM 2853 N N . MET B 1 62 ? 4.02 31.734 5.582 1 96 62 MET B N 1
ATOM 2854 C CA . MET B 1 62 ? 5.094 30.797 5.883 1 96 62 MET B CA 1
ATOM 2855 C C . MET B 1 62 ? 6.355 31.141 5.098 1 96 62 MET B C 1
ATOM 2857 O O . MET B 1 62 ? 6.316 31.25 3.871 1 96 62 MET B O 1
ATOM 2861 N N . LYS B 1 63 ? 7.426 31.344 5.77 1 96.62 63 LYS B N 1
ATOM 2862 C CA . LYS B 1 63 ? 8.719 31.641 5.148 1 96.62 63 LYS B CA 1
ATOM 2863 C C . LYS B 1 63 ? 9.594 30.391 5.102 1 96.62 63 LYS B C 1
ATOM 2865 O O . LYS B 1 63 ? 9.75 29.688 6.105 1 96.62 63 LYS B O 1
ATOM 2870 N N . LEU B 1 64 ? 10.039 30.109 3.908 1 97.56 64 LEU B N 1
ATOM 2871 C CA . LEU B 1 64 ? 10.984 29.016 3.691 1 97.56 64 LEU B CA 1
ATOM 2872 C C . LEU B 1 64 ? 12.375 29.547 3.387 1 97.56 64 LEU B C 1
ATOM 2874 O O . LEU B 1 64 ? 12.531 30.453 2.559 1 97.56 64 LEU B O 1
ATOM 2878 N N . SER B 1 65 ? 13.352 29.078 4.129 1 97.81 65 SER B N 1
ATOM 2879 C CA . SER B 1 65 ? 14.711 29.578 3.938 1 97.81 65 SER B CA 1
ATOM 2880 C C . SER B 1 65 ? 15.734 28.469 4.129 1 97.81 65 SER B C 1
ATOM 2882 O O . SER B 1 65 ? 15.391 27.359 4.516 1 97.81 65 SER B O 1
ATOM 2884 N N . ASP B 1 66 ? 16.969 28.688 3.67 1 97.94 66 ASP B N 1
ATOM 2885 C CA . ASP B 1 66 ? 18.141 27.859 3.961 1 97.94 66 ASP B CA 1
ATOM 2886 C C . ASP B 1 66 ? 17.969 26.453 3.359 1 97.94 66 ASP B C 1
ATOM 2888 O O . ASP B 1 66 ? 18.078 25.453 4.07 1 97.94 66 ASP B O 1
ATOM 2892 N N . ARG B 1 67 ? 17.75 26.516 2.092 1 98.19 67 ARG B N 1
ATOM 2893 C CA . ARG B 1 67 ? 17.672 25.25 1.379 1 98.19 67 ARG B CA 1
ATOM 2894 C C . ARG B 1 67 ? 18.891 24.375 1.668 1 98.19 67 ARG B C 1
ATOM 2896 O O . ARG B 1 67 ? 20.016 24.844 1.617 1 98.19 67 ARG B O 1
ATOM 2903 N N . SER B 1 68 ? 18.703 23.109 2.027 1 98.31 68 SER B N 1
ATOM 2904 C CA . SER B 1 68 ? 19.828 22.203 2.301 1 98.31 68 SER B CA 1
ATOM 2905 C C . SER B 1 68 ? 19.438 20.75 2.102 1 98.31 68 SER B C 1
ATOM 2907 O O . SER B 1 68 ? 18.25 20.422 2.068 1 98.31 68 SER B O 1
ATOM 2909 N N . ARG B 1 69 ? 20.438 19.922 1.865 1 98.5 69 ARG B N 1
ATOM 2910 C CA . ARG B 1 69 ? 20.281 18.469 1.823 1 98.5 69 ARG B CA 1
ATOM 2911 C C . ARG B 1 69 ? 20.422 17.859 3.213 1 98.5 69 ARG B C 1
ATOM 2913 O O . ARG B 1 69 ? 21.484 17.953 3.832 1 98.5 69 ARG B O 1
ATOM 2920 N N . LEU B 1 70 ? 19.359 17.219 3.721 1 98.75 70 LEU B N 1
ATOM 2921 C CA . LEU B 1 70 ? 19.344 16.766 5.105 1 98.75 70 LEU B CA 1
ATOM 2922 C C . LEU B 1 70 ? 19.141 15.258 5.184 1 98.75 70 LEU B C 1
ATOM 2924 O O . LEU B 1 70 ? 18.297 14.703 4.48 1 98.75 70 LEU B O 1
ATOM 2928 N N . ASN B 1 71 ? 20.016 14.562 5.941 1 98.75 71 ASN B N 1
ATOM 2929 C CA . ASN B 1 71 ? 19.688 13.203 6.379 1 98.75 71 ASN B CA 1
ATOM 2930 C C . ASN B 1 71 ? 18.594 13.203 7.43 1 98.75 71 ASN B C 1
ATOM 2932 O O . ASN B 1 71 ? 18.766 13.734 8.523 1 98.75 71 ASN B O 1
ATOM 2936 N N . LEU B 1 72 ? 17.484 12.625 7.176 1 98.88 72 LEU B N 1
ATOM 2937 C CA . LEU B 1 72 ? 16.297 12.734 8.016 1 98.88 72 LEU B CA 1
ATOM 2938 C C . LEU B 1 72 ? 16.469 11.93 9.305 1 98.88 72 LEU B C 1
ATOM 2940 O O . LEU B 1 72 ? 15.672 12.07 10.234 1 98.88 72 LEU B O 1
ATOM 2944 N N . ALA B 1 73 ? 17.5 11.148 9.375 1 98.62 73 ALA B N 1
ATOM 2945 C CA . ALA B 1 73 ? 17.812 10.477 10.641 1 98.62 73 ALA B CA 1
ATOM 2946 C C . ALA B 1 73 ? 18.219 11.492 11.703 1 98.62 73 ALA B C 1
ATOM 2948 O O . ALA B 1 73 ? 18.281 11.164 12.891 1 98.62 73 ALA B O 1
ATOM 2949 N N . GLU B 1 74 ? 18.469 12.703 11.258 1 98.19 74 GLU B N 1
ATOM 2950 C CA . GLU B 1 74 ? 18.969 13.734 12.164 1 98.19 74 GLU B CA 1
ATOM 2951 C C . GLU B 1 74 ? 17.828 14.461 12.867 1 98.19 74 GLU B C 1
ATOM 2953 O O . GLU B 1 74 ? 18.062 15.25 13.781 1 98.19 74 GLU B O 1
ATOM 2958 N N . VAL B 1 75 ? 16.625 14.242 12.5 1 98.62 75 VAL B N 1
ATOM 2959 C CA . VAL B 1 75 ? 15.523 14.938 13.156 1 98.62 75 VAL B CA 1
ATOM 2960 C C . VAL B 1 75 ? 14.945 14.062 14.266 1 98.62 75 VAL B C 1
ATOM 2962 O O . VAL B 1 75 ? 15.172 12.852 14.289 1 98.62 75 VAL B O 1
ATOM 2965 N N . ASP B 1 76 ? 14.219 14.703 15.172 1 98.31 76 ASP B N 1
ATOM 2966 C CA . ASP B 1 76 ? 13.57 14.008 16.281 1 98.31 76 ASP B CA 1
ATOM 2967 C C . ASP B 1 76 ? 12.156 13.555 15.891 1 98.31 76 ASP B C 1
ATOM 2969 O O . ASP B 1 76 ? 11.734 12.461 16.266 1 98.31 76 ASP B O 1
ATOM 2973 N N . LEU B 1 77 ? 11.5 14.43 15.125 1 98.38 77 LEU B N 1
ATOM 2974 C CA . LEU B 1 77 ? 10.109 14.242 14.719 1 98.38 77 LEU B CA 1
ATOM 2975 C C . LEU B 1 77 ? 9.953 14.445 13.211 1 98.38 77 LEU B C 1
ATOM 2977 O O . LEU B 1 77 ? 10.555 15.352 12.633 1 98.38 77 LEU B O 1
ATOM 2981 N N . LEU B 1 78 ? 9.234 13.555 12.656 1 98.81 78 LEU B N 1
ATOM 2982 C CA . LEU B 1 78 ? 8.875 13.711 11.25 1 98.81 78 LEU B CA 1
ATOM 2983 C C . LEU B 1 78 ? 7.375 13.523 11.055 1 98.81 78 LEU B C 1
ATOM 2985 O O . LEU B 1 78 ? 6.793 12.555 11.555 1 98.81 78 LEU B O 1
ATOM 2989 N N . PHE B 1 79 ? 6.746 14.453 10.398 1 98.75 79 PHE B N 1
ATOM 2990 C CA . PHE B 1 79 ? 5.305 14.43 10.172 1 98.75 79 PHE B CA 1
ATOM 2991 C C . PHE B 1 79 ? 4.984 14.156 8.711 1 98.75 79 PHE B C 1
ATOM 2993 O O . PHE B 1 79 ? 5.457 14.867 7.824 1 98.75 79 PHE B O 1
ATOM 3000 N N . ILE B 1 80 ? 4.242 13.125 8.445 1 98.62 80 ILE B N 1
ATOM 3001 C CA . ILE B 1 80 ? 3.689 12.898 7.117 1 98.62 80 ILE B CA 1
ATOM 3002 C C . ILE B 1 80 ? 2.379 13.664 6.961 1 98.62 80 ILE B C 1
ATOM 3004 O O . ILE B 1 80 ? 1.346 13.258 7.5 1 98.62 80 ILE B O 1
ATOM 3008 N N . ARG B 1 81 ? 2.461 14.766 6.164 1 98.06 81 ARG B N 1
ATOM 3009 C CA . ARG B 1 81 ? 1.314 15.672 6.129 1 98.06 81 ARG B CA 1
ATOM 3010 C C . ARG B 1 81 ? 0.993 16.094 4.699 1 98.06 81 ARG B C 1
ATOM 3012 O O . ARG B 1 81 ? 0.32 17.094 4.48 1 98.06 81 ARG B O 1
ATOM 3019 N N . GLN B 1 82 ? 1.564 15.344 3.76 1 96.38 82 GLN B N 1
ATOM 3020 C CA . GLN B 1 82 ? 1.143 15.625 2.391 1 96.38 82 GLN B CA 1
ATOM 3021 C C . GLN B 1 82 ? -0.328 15.273 2.186 1 96.38 82 GLN B C 1
ATOM 3023 O O . GLN B 1 82 ? -0.828 14.305 2.77 1 96.38 82 GLN B O 1
ATOM 3028 N N . ASN B 1 83 ? -0.985 15.992 1.374 1 92.62 83 ASN B N 1
ATOM 3029 C CA . ASN B 1 83 ? -2.396 15.758 1.09 1 92.62 83 ASN B CA 1
ATOM 3030 C C . ASN B 1 83 ? -2.594 14.547 0.178 1 92.62 83 ASN B C 1
ATOM 3032 O O . ASN B 1 83 ? -1.711 14.211 -0.612 1 92.62 83 ASN B O 1
ATOM 3036 N N . PRO B 1 84 ? -3.756 13.906 0.431 1 90.44 84 PRO B N 1
ATOM 3037 C CA . PRO B 1 84 ? -4.137 12.93 -0.588 1 90.44 84 PRO B CA 1
ATOM 3038 C C . PRO B 1 84 ? -4.113 13.508 -2.002 1 90.44 84 PRO B C 1
ATOM 3040 O O . PRO B 1 84 ? -3.99 14.719 -2.174 1 90.44 84 PRO B O 1
ATOM 3043 N N . PRO B 1 85 ? -4.156 12.68 -3.02 1 91.5 85 PRO B N 1
ATOM 3044 C CA . PRO B 1 85 ? -4.719 11.328 -3.012 1 91.5 85 PRO B CA 1
ATOM 3045 C C . PRO B 1 85 ? -3.758 10.289 -2.432 1 91.5 85 PRO B C 1
ATOM 3047 O O . PRO B 1 85 ? -2.543 10.516 -2.412 1 91.5 85 PRO B O 1
ATOM 3050 N N . PHE B 1 86 ? -4.352 9.312 -1.89 1 95.69 86 PHE B N 1
ATOM 3051 C CA . PHE B 1 86 ? -3.646 8.125 -1.425 1 95.69 86 PHE B CA 1
ATOM 3052 C C . PHE B 1 86 ? -3.352 7.18 -2.586 1 95.69 86 PHE B C 1
ATOM 3054 O O . PHE B 1 86 ? -4.172 6.316 -2.914 1 95.69 86 PHE B O 1
ATOM 3061 N N . ASP B 1 87 ? -2.203 7.348 -3.275 1 96.5 87 ASP B N 1
ATOM 3062 C CA . ASP B 1 87 ? -1.785 6.578 -4.441 1 96.5 87 ASP B CA 1
ATOM 3063 C C . ASP B 1 87 ? -0.421 5.93 -4.215 1 96.5 87 ASP B C 1
ATOM 3065 O O . ASP B 1 87 ? 0.108 5.961 -3.104 1 96.5 87 ASP B O 1
ATOM 3069 N N . MET B 1 88 ? 0.116 5.328 -5.273 1 97 88 MET B N 1
ATOM 3070 C CA . MET B 1 88 ? 1.375 4.605 -5.117 1 97 88 MET B CA 1
ATOM 3071 C C . MET B 1 88 ? 2.51 5.559 -4.754 1 97 88 MET B C 1
ATOM 3073 O O . MET B 1 88 ? 3.426 5.184 -4.02 1 97 88 MET B O 1
ATOM 3077 N N . ARG B 1 89 ? 2.416 6.742 -5.277 1 96.94 89 ARG B N 1
ATOM 3078 C CA . ARG B 1 89 ? 3.422 7.734 -4.914 1 96.94 89 ARG B CA 1
ATOM 3079 C C . ARG B 1 89 ? 3.395 8.016 -3.414 1 96.94 89 ARG B C 1
ATOM 3081 O O . ARG B 1 89 ? 4.441 8.031 -2.762 1 96.94 89 ARG B O 1
ATOM 3088 N N . TYR B 1 90 ? 2.207 8.211 -2.906 1 97.44 90 TYR B N 1
ATOM 3089 C CA . TYR B 1 90 ? 2.035 8.43 -1.475 1 97.44 90 TYR B CA 1
ATOM 3090 C C . TYR B 1 90 ? 2.574 7.246 -0.677 1 97.44 90 TYR B C 1
ATOM 3092 O O . TYR B 1 90 ? 3.4 7.422 0.222 1 97.44 90 TYR B O 1
ATOM 3100 N N . ILE B 1 91 ? 2.197 6.055 -1.033 1 97.81 91 ILE B N 1
ATOM 3101 C CA . ILE B 1 91 ? 2.572 4.832 -0.325 1 97.81 91 ILE B CA 1
ATOM 3102 C C . ILE B 1 91 ? 4.086 4.652 -0.376 1 97.81 91 ILE B C 1
ATOM 3104 O O . ILE B 1 91 ? 4.695 4.176 0.586 1 97.81 91 ILE B O 1
ATOM 3108 N N . THR B 1 92 ? 4.695 5.027 -1.445 1 98.38 92 THR B N 1
ATOM 3109 C CA . THR B 1 92 ? 6.137 4.863 -1.593 1 98.38 92 THR B CA 1
ATOM 3110 C C . THR B 1 92 ? 6.887 5.699 -0.56 1 98.38 92 THR B C 1
ATOM 3112 O O . THR B 1 92 ? 7.91 5.27 -0.028 1 98.38 92 THR B O 1
ATOM 3115 N N . THR B 1 93 ? 6.363 6.883 -0.249 1 98.44 93 THR B N 1
ATOM 3116 C CA . THR B 1 93 ? 7.016 7.684 0.782 1 98.44 93 THR B CA 1
ATOM 3117 C C . THR B 1 93 ? 7.016 6.945 2.119 1 98.44 93 THR B C 1
ATOM 3119 O O . THR B 1 93 ? 7.977 7.043 2.885 1 98.44 93 THR B O 1
ATOM 3122 N N . THR B 1 94 ? 5.973 6.18 2.355 1 98.62 94 THR B N 1
ATOM 3123 C CA . THR B 1 94 ? 5.895 5.445 3.613 1 98.62 94 THR B CA 1
ATOM 3124 C C . THR B 1 94 ? 6.93 4.324 3.652 1 98.62 94 THR B C 1
ATOM 3126 O O . THR B 1 94 ? 7.504 4.039 4.703 1 98.62 94 THR B O 1
ATOM 3129 N N . TYR B 1 95 ? 7.164 3.666 2.498 1 98.56 95 TYR B N 1
ATOM 3130 C CA . TYR B 1 95 ? 8.203 2.643 2.441 1 98.56 95 TYR B CA 1
ATOM 3131 C C . TYR B 1 95 ? 9.57 3.234 2.762 1 98.56 95 TYR B C 1
ATOM 3133 O O . TYR B 1 95 ? 10.352 2.639 3.504 1 98.56 95 TYR B O 1
ATOM 3141 N N . ILE B 1 96 ? 9.82 4.398 2.205 1 98.69 96 ILE B N 1
ATOM 3142 C CA . ILE B 1 96 ? 11.109 5.047 2.383 1 98.69 96 ILE B CA 1
ATOM 3143 C C . ILE B 1 96 ? 11.266 5.5 3.834 1 98.69 96 ILE B C 1
ATOM 3145 O O . ILE B 1 96 ? 12.273 5.203 4.48 1 98.69 96 ILE B O 1
ATOM 3149 N N . LEU B 1 97 ? 10.266 6.113 4.371 1 98.81 97 LEU B N 1
ATOM 3150 C CA . LEU B 1 97 ? 10.344 6.719 5.699 1 98.81 97 LEU B CA 1
ATOM 3151 C C . LEU B 1 97 ? 10.398 5.645 6.781 1 98.81 97 LEU B C 1
ATOM 3153 O O . LEU B 1 97 ? 10.984 5.863 7.848 1 98.81 97 LEU B O 1
ATOM 3157 N N . GLU B 1 98 ? 9.812 4.52 6.492 1 97.94 98 GLU B N 1
ATOM 3158 C CA . GLU B 1 98 ? 9.805 3.436 7.469 1 97.94 98 GLU B CA 1
ATOM 3159 C C . GLU B 1 98 ? 11.219 2.938 7.758 1 97.94 98 GLU B C 1
ATOM 3161 O O . GLU B 1 98 ? 11.445 2.24 8.75 1 97.94 98 GLU B O 1
ATOM 3166 N N . ARG B 1 99 ? 12.156 3.32 6.941 1 97.94 99 ARG B N 1
ATOM 3167 C CA . ARG B 1 99 ? 13.531 2.859 7.102 1 97.94 99 ARG B CA 1
ATOM 3168 C C . ARG B 1 99 ? 14.273 3.699 8.133 1 97.94 99 ARG B C 1
ATOM 3170 O O . ARG B 1 99 ? 15.367 3.336 8.57 1 97.94 99 ARG B O 1
ATOM 3177 N N . LEU B 1 100 ? 13.703 4.824 8.516 1 97.94 100 LEU B N 1
ATOM 3178 C CA . LEU B 1 100 ? 14.312 5.648 9.555 1 97.94 100 LEU B CA 1
ATOM 3179 C C . LEU B 1 100 ? 14.234 4.953 10.906 1 97.94 100 LEU B C 1
ATOM 3181 O O . LEU B 1 100 ? 13.227 4.332 11.242 1 97.94 100 LEU B O 1
ATOM 3185 N N . ARG B 1 101 ? 15.422 5.059 11.484 1 92 101 ARG B N 1
ATOM 3186 C CA . ARG B 1 101 ? 15.516 4.539 12.844 1 92 101 ARG B CA 1
ATOM 3187 C C . ARG B 1 101 ? 15.602 5.672 13.867 1 92 101 ARG B C 1
ATOM 3189 O O . ARG B 1 101 ? 16.141 6.738 13.57 1 92 101 ARG B O 1
ATOM 3196 N N . ASP B 1 102 ? 14.969 5.621 14.945 1 92.44 102 ASP B N 1
ATOM 3197 C CA . ASP B 1 102 ? 15.094 6.516 16.094 1 92.44 102 ASP B CA 1
ATOM 3198 C C . ASP B 1 102 ? 14.43 7.863 15.805 1 92.44 102 ASP B C 1
ATOM 3200 O O . ASP B 1 102 ? 14.859 8.891 16.328 1 92.44 102 ASP B O 1
ATOM 3204 N N . VAL B 1 103 ? 13.664 8.023 14.773 1 97.94 103 VAL B N 1
ATOM 3205 C CA . VAL B 1 103 ? 12.852 9.195 14.461 1 97.94 103 VAL B CA 1
ATOM 3206 C C . VAL B 1 103 ? 11.383 8.883 14.734 1 97.94 103 VAL B C 1
ATOM 3208 O O . VAL B 1 103 ? 10.867 7.855 14.281 1 97.94 103 VAL B O 1
ATOM 3211 N N . LEU B 1 104 ? 10.781 9.648 15.609 1 97.88 104 LEU B N 1
ATOM 3212 C CA . LEU B 1 104 ? 9.344 9.477 15.789 1 97.88 104 LEU B CA 1
ATOM 3213 C C . LEU B 1 104 ? 8.57 10.039 14.594 1 97.88 104 LEU B C 1
ATOM 3215 O O . LEU B 1 104 ? 8.664 11.227 14.289 1 97.88 104 LEU B O 1
ATOM 3219 N N . ILE B 1 105 ? 7.906 9.219 13.914 1 98.56 105 ILE B N 1
ATOM 3220 C CA . ILE B 1 105 ? 7.16 9.633 12.727 1 98.56 105 ILE B CA 1
ATOM 3221 C C . ILE B 1 105 ? 5.664 9.633 13.031 1 98.56 105 ILE B C 1
ATOM 3223 O O . ILE B 1 105 ? 5.133 8.648 13.555 1 98.56 105 ILE B O 1
ATOM 3227 N N . ILE B 1 106 ? 5.004 10.75 12.695 1 98.19 106 ILE B N 1
ATOM 3228 C CA . ILE B 1 106 ? 3.592 10.938 13.008 1 98.19 106 ILE B CA 1
ATOM 3229 C C . ILE B 1 106 ? 2.814 11.195 11.719 1 98.19 106 ILE B C 1
ATOM 3231 O O . ILE B 1 106 ? 2.99 12.234 11.078 1 98.19 106 ILE B O 1
ATOM 3235 N N . ASN B 1 107 ? 1.942 10.32 11.406 1 98 107 ASN B N 1
ATOM 3236 C CA . ASN B 1 107 ? 1.66 8.984 11.93 1 98 107 ASN B CA 1
ATOM 3237 C C . 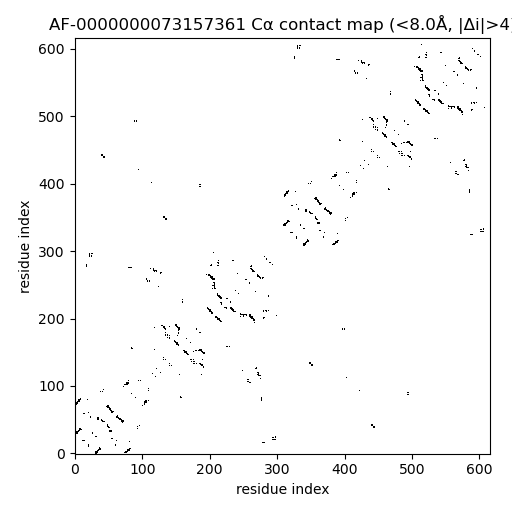ASN B 1 107 ? 2.656 7.957 11.406 1 98 107 ASN B C 1
ATOM 3239 O O . ASN B 1 107 ? 3.439 8.25 10.5 1 98 107 ASN B O 1
ATOM 3243 N N . SER B 1 108 ? 2.672 6.789 12.055 1 97.75 108 SER B N 1
ATOM 3244 C CA . SER B 1 108 ? 3.549 5.703 11.625 1 97.75 108 SER B CA 1
ATOM 3245 C C . SER B 1 108 ? 3.359 5.395 10.148 1 97.75 108 SER B C 1
ATOM 3247 O O . SER B 1 108 ? 2.232 5.211 9.688 1 97.75 108 SER B O 1
ATOM 3249 N N . PRO B 1 109 ? 4.512 5.328 9.43 1 98.12 109 PRO B N 1
ATOM 3250 C CA . PRO B 1 109 ? 4.402 5.062 7.988 1 98.12 109 PRO B CA 1
ATOM 3251 C C . PRO B 1 109 ? 3.662 3.762 7.688 1 98.12 109 PRO B C 1
ATOM 3253 O O . PRO B 1 109 ? 2.805 3.729 6.801 1 98.12 109 PRO B O 1
ATOM 3256 N N . SER B 1 110 ? 3.961 2.719 8.398 1 97.44 110 SER B N 1
ATOM 3257 C CA . SER B 1 110 ? 3.295 1.437 8.195 1 97.44 110 SER B CA 1
ATOM 3258 C C . SER B 1 110 ? 1.801 1.539 8.484 1 97.44 110 SER B C 1
ATOM 3260 O O . SER B 1 110 ? 0.984 0.958 7.766 1 97.44 110 SER B O 1
ATOM 3262 N N . ALA B 1 111 ? 1.424 2.291 9.516 1 97.5 111 ALA B N 1
ATOM 3263 C CA . ALA B 1 111 ? 0.007 2.457 9.828 1 97.5 111 ALA B CA 1
ATOM 3264 C C . ALA B 1 111 ? -0.715 3.217 8.719 1 97.5 111 ALA B C 1
ATOM 3266 O O . ALA B 1 111 ? -1.797 2.814 8.289 1 97.5 111 ALA B O 1
ATOM 3267 N N . VAL B 1 112 ? -0.06 4.262 8.281 1 97.5 112 VAL B N 1
ATOM 3268 C CA . VAL B 1 112 ? -0.646 5.078 7.219 1 97.5 112 VAL B CA 1
ATOM 3269 C C . VAL B 1 112 ? -0.92 4.215 5.992 1 97.5 112 VAL B C 1
ATOM 3271 O O . VAL B 1 112 ? -2 4.293 5.402 1 97.5 112 VAL B O 1
ATOM 3274 N N . ARG B 1 113 ? -0.025 3.352 5.629 1 97.69 113 ARG B N 1
ATOM 3275 C CA . ARG B 1 113 ? -0.136 2.537 4.426 1 97.69 113 ARG B CA 1
ATOM 3276 C C . ARG B 1 113 ? -1.132 1.398 4.621 1 97.69 113 ARG B C 1
ATOM 3278 O O . ARG B 1 113 ? -1.804 0.982 3.676 1 97.69 113 ARG B O 1
ATOM 3285 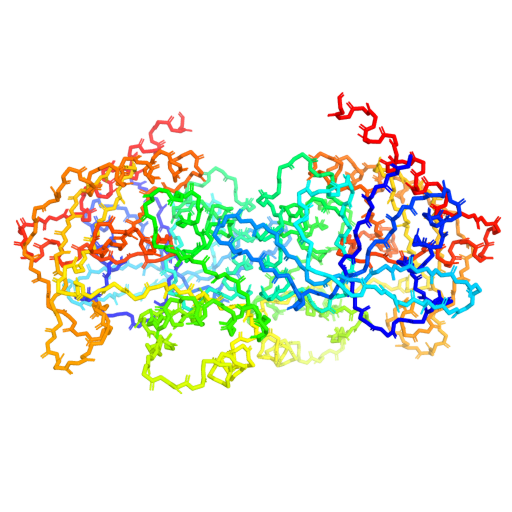N N . ASN B 1 114 ? -1.298 0.913 5.855 1 97.94 114 ASN B N 1
ATOM 3286 C CA . ASN B 1 114 ? -2.041 -0.324 6.066 1 97.94 114 ASN B CA 1
ATOM 3287 C C . ASN B 1 114 ? -3.467 -0.048 6.539 1 97.94 114 ASN B C 1
ATOM 3289 O O . ASN B 1 114 ? -4.285 -0.966 6.625 1 97.94 114 ASN B O 1
ATOM 3293 N N . PHE B 1 115 ? -3.752 1.229 6.805 1 97.19 115 PHE B N 1
ATOM 3294 C CA . PHE B 1 115 ? -5.09 1.583 7.266 1 97.19 115 PHE B CA 1
ATOM 3295 C C . PHE B 1 115 ? -5.695 2.666 6.383 1 97.19 115 PHE B C 1
ATOM 3297 O O . PHE B 1 115 ? -5.934 3.787 6.84 1 97.19 115 PHE B O 1
ATOM 3304 N N . PRO B 1 116 ? -6.051 2.254 5.117 1 97.5 116 PRO B N 1
ATOM 3305 C CA . PRO B 1 116 ? -6.711 3.264 4.285 1 97.5 116 PRO B CA 1
ATOM 3306 C C . PRO B 1 116 ? -7.965 3.84 4.945 1 97.5 116 PRO B C 1
ATOM 3308 O O . PRO B 1 116 ? -8.742 3.1 5.555 1 97.5 116 PRO B O 1
ATOM 3311 N N . GLU B 1 117 ? -8.164 5.055 4.758 1 97.94 117 GLU B N 1
ATOM 3312 C CA . GLU B 1 117 ? -9.102 5.867 5.539 1 97.94 117 GLU B CA 1
ATOM 3313 C C . GLU B 1 117 ? -10.531 5.367 5.383 1 97.94 117 GLU B C 1
ATOM 3315 O O . GLU B 1 117 ? -11.32 5.406 6.332 1 97.94 117 GLU B O 1
ATOM 3320 N N . LYS B 1 118 ? -10.914 4.891 4.152 1 97.94 118 LYS B N 1
ATOM 3321 C CA . LYS B 1 118 ? -12.289 4.453 3.906 1 97.94 118 LYS B CA 1
ATOM 3322 C C . LYS B 1 118 ? -12.445 2.957 4.164 1 97.94 118 LYS B C 1
ATOM 3324 O O . LYS B 1 118 ? -13.562 2.439 4.188 1 97.94 118 LYS B O 1
ATOM 3329 N N . LEU B 1 119 ? -11.328 2.242 4.434 1 98.31 119 LEU B N 1
ATOM 3330 C CA . LEU B 1 119 ? -11.391 0.809 4.695 1 98.31 119 LEU B CA 1
ATOM 3331 C C . LEU B 1 119 ? -11.273 0.522 6.188 1 98.31 119 LEU B C 1
ATOM 3333 O O . LEU B 1 119 ? -11.82 -0.468 6.68 1 98.31 119 LEU B O 1
ATOM 3337 N N . LEU B 1 120 ? -10.617 1.396 6.914 1 98.31 120 LEU B N 1
ATOM 3338 C CA . LEU B 1 120 ? -10.422 1.196 8.344 1 98.31 120 LEU B CA 1
ATOM 3339 C C . LEU B 1 120 ? -11.758 1.073 9.07 1 98.31 120 LEU B C 1
ATOM 3341 O O . LEU B 1 120 ? -11.914 0.222 9.945 1 98.31 120 LEU B O 1
ATOM 3345 N N . PRO B 1 121 ? -12.773 1.799 8.703 1 98.5 121 PRO B N 1
ATOM 3346 C CA . PRO B 1 121 ? -14.07 1.683 9.383 1 98.5 121 PRO B CA 1
ATOM 3347 C C . PRO B 1 121 ? -14.656 0.276 9.289 1 98.5 121 PRO B C 1
ATOM 3349 O O . PRO B 1 121 ? -15.445 -0.125 10.148 1 98.5 121 PRO B O 1
ATOM 3352 N N . LEU B 1 122 ? -14.281 -0.491 8.305 1 98.31 122 LEU B N 1
ATOM 3353 C CA . LEU B 1 122 ? -14.812 -1.835 8.117 1 98.31 122 LEU B CA 1
ATOM 3354 C C . LEU B 1 122 ? -14.398 -2.754 9.258 1 98.31 122 LEU B C 1
ATOM 3356 O O . LEU B 1 122 ? -14.961 -3.838 9.422 1 98.31 122 LEU B O 1
ATOM 3360 N N . SER B 1 123 ? -13.469 -2.33 10.078 1 97.62 123 SER B N 1
ATOM 3361 C CA . SER B 1 123 ? -13.031 -3.09 11.25 1 97.62 123 SER B CA 1
ATOM 3362 C C . SER B 1 123 ? -14.008 -2.92 12.406 1 97.62 123 SER B C 1
ATOM 3364 O O . SER B 1 123 ? -13.859 -3.578 13.445 1 97.62 123 SER B O 1
ATOM 3366 N N . PHE B 1 124 ? -14.984 -2.064 12.219 1 98.31 124 PHE B N 1
ATOM 3367 C CA . PHE B 1 124 ? -15.984 -1.788 13.25 1 98.31 124 PHE B CA 1
ATOM 3368 C C . PHE B 1 124 ? -17.391 -2.002 12.703 1 98.31 124 PHE B C 1
ATOM 3370 O O . PHE B 1 124 ? -18.188 -1.064 12.656 1 98.31 124 PHE B O 1
ATOM 3377 N N . PRO B 1 125 ? -17.766 -3.227 12.414 1 97.56 125 PRO B N 1
ATOM 3378 C CA . PRO B 1 125 ? -19.016 -3.496 11.711 1 97.56 125 PRO B CA 1
ATOM 3379 C C . PRO B 1 125 ? -20.234 -2.967 12.461 1 97.56 125 PRO B C 1
ATOM 3381 O O . PRO B 1 125 ? -21.25 -2.658 11.836 1 97.56 125 PRO B O 1
ATOM 3384 N N . GLU B 1 126 ? -20.141 -2.836 13.75 1 97.56 126 GLU B N 1
ATOM 3385 C CA . GLU B 1 126 ? -21.281 -2.371 14.531 1 97.56 126 GLU B CA 1
ATOM 3386 C C . GLU B 1 126 ? -21.484 -0.87 14.359 1 97.56 126 GLU B C 1
ATOM 3388 O O . GLU B 1 126 ? -22.547 -0.34 14.727 1 97.56 126 GLU B O 1
ATOM 3393 N N . PHE B 1 127 ? -20.531 -0.173 13.758 1 98.31 127 PHE B N 1
ATOM 3394 C CA . PHE B 1 127 ? -20.594 1.283 13.734 1 98.31 127 PHE B CA 1
ATOM 3395 C C . PHE B 1 127 ? -20.719 1.793 12.297 1 98.31 127 PHE B C 1
ATOM 3397 O O . PHE B 1 127 ? -20.609 2.994 12.055 1 98.31 127 PHE B O 1
ATOM 3404 N N . ILE B 1 128 ? -20.875 0.929 11.32 1 98.19 128 ILE B N 1
ATOM 3405 C CA . ILE B 1 128 ? -20.938 1.399 9.945 1 98.19 128 ILE B CA 1
ATOM 3406 C C . ILE B 1 128 ? -22.266 0.98 9.32 1 98.19 128 ILE B C 1
ATOM 3408 O O . ILE B 1 128 ? -22.891 0.02 9.773 1 98.19 128 ILE B O 1
ATOM 3412 N N . PRO B 1 129 ? -22.734 1.698 8.32 1 97.44 129 PRO B N 1
ATOM 3413 C CA . PRO B 1 129 ? -23.891 1.196 7.562 1 97.44 129 PRO B CA 1
ATOM 3414 C C . PRO B 1 129 ? -23.547 -0.036 6.727 1 97.44 129 PRO B C 1
ATOM 3416 O O . PRO B 1 129 ? -22.375 -0.378 6.57 1 97.44 129 PRO B O 1
ATOM 3419 N N . PRO B 1 130 ? -24.609 -0.707 6.258 1 98.19 130 PRO B N 1
ATOM 3420 C CA . PRO B 1 130 ? -24.281 -1.758 5.289 1 98.19 130 PRO B CA 1
ATOM 3421 C C . PRO B 1 130 ? -23.344 -1.278 4.191 1 98.19 130 PRO B C 1
ATOM 3423 O O . PRO B 1 130 ? -23.578 -0.23 3.586 1 98.19 130 PRO B O 1
ATOM 3426 N N . THR B 1 131 ? -22.234 -1.998 4.008 1 98.75 131 THR B N 1
ATOM 3427 C CA . THR B 1 131 ? -21.156 -1.521 3.143 1 98.75 131 THR B CA 1
ATOM 3428 C C . THR B 1 131 ? -20.672 -2.637 2.227 1 98.75 131 THR B C 1
ATOM 3430 O O . THR B 1 131 ? -20.516 -3.781 2.658 1 98.75 131 THR B O 1
ATOM 3433 N N . LEU B 1 132 ? -20.484 -2.266 0.989 1 98.81 132 LEU B N 1
ATOM 3434 C CA . LEU B 1 132 ? -19.875 -3.117 -0.03 1 98.81 132 LEU B CA 1
ATOM 3435 C C . LEU B 1 132 ? -18.625 -2.469 -0.609 1 98.81 132 LEU B C 1
ATOM 3437 O O . LEU B 1 132 ? -18.625 -1.271 -0.901 1 98.81 132 LEU B O 1
ATOM 3441 N N . VAL B 1 133 ? -17.547 -3.184 -0.661 1 98.88 133 VAL B N 1
ATOM 3442 C CA . VAL B 1 133 ? -16.359 -2.801 -1.428 1 98.88 133 VAL B CA 1
ATOM 3443 C C . VAL B 1 133 ? -16.188 -3.746 -2.613 1 98.88 133 VAL B C 1
ATOM 3445 O O . VAL B 1 133 ? -16.031 -4.957 -2.432 1 98.88 133 VAL B O 1
ATOM 3448 N N . SER B 1 134 ? -16.25 -3.193 -3.846 1 98.62 134 SER B N 1
ATOM 3449 C CA . SER B 1 134 ? -16.266 -4.094 -4.992 1 98.62 134 SER B CA 1
ATOM 3450 C C . SER B 1 134 ? -15.984 -3.336 -6.289 1 98.62 134 SER B C 1
ATOM 3452 O O . SER B 1 134 ? -16.188 -2.123 -6.363 1 98.62 134 SER B O 1
ATOM 3454 N N . GLU B 1 135 ? -15.477 -4.012 -7.219 1 97.06 135 GLU B N 1
ATOM 3455 C CA . GLU B 1 135 ? -15.5 -3.521 -8.594 1 97.06 135 GLU B CA 1
ATOM 3456 C C . GLU B 1 135 ? -16.469 -4.336 -9.453 1 97.06 135 GLU B C 1
ATOM 3458 O O . GLU B 1 135 ? -16.609 -4.074 -10.656 1 97.06 135 GLU B O 1
ATOM 3463 N N . SER B 1 136 ? -17.156 -5.32 -8.859 1 96.88 136 SER B N 1
ATOM 3464 C CA . SER B 1 136 ? -18.047 -6.211 -9.586 1 96.88 136 SER B CA 1
ATOM 3465 C C . SER B 1 136 ? -19.406 -5.547 -9.844 1 96.88 136 SER B C 1
ATOM 3467 O O . SER B 1 136 ? -20.141 -5.25 -8.898 1 96.88 136 SER B O 1
ATOM 3469 N N . PRO B 1 137 ? -19.719 -5.43 -11.07 1 94.06 137 PRO B N 1
ATOM 3470 C CA . PRO B 1 137 ? -21.031 -4.855 -11.352 1 94.06 137 PRO B CA 1
ATOM 3471 C C . PRO B 1 137 ? -22.188 -5.695 -10.789 1 94.06 137 PRO B C 1
ATOM 3473 O O . PRO B 1 137 ? -23.188 -5.145 -10.336 1 94.06 137 PRO B O 1
ATOM 3476 N N . GLU B 1 138 ? -21.969 -6.938 -10.828 1 94.75 138 GLU B N 1
ATOM 3477 C CA . GLU B 1 138 ? -22.984 -7.84 -10.32 1 94.75 138 GLU B CA 1
ATOM 3478 C C . GLU B 1 138 ? -23.219 -7.637 -8.828 1 94.75 138 GLU B C 1
ATOM 3480 O O . GLU B 1 138 ? -24.359 -7.551 -8.367 1 94.75 138 GLU B O 1
ATOM 3485 N N . GLU B 1 139 ? -22.172 -7.559 -8.078 1 97.75 139 GLU B N 1
ATOM 3486 C CA . GLU B 1 139 ? -22.281 -7.355 -6.637 1 97.75 139 GLU B CA 1
ATOM 3487 C C . GLU B 1 139 ? -22.891 -5.992 -6.32 1 97.75 139 GLU B C 1
ATOM 3489 O O . GLU B 1 139 ? -23.719 -5.871 -5.41 1 97.75 139 GLU B O 1
ATOM 3494 N N . ILE B 1 140 ? -22.5 -5.027 -7.066 1 97.5 140 ILE B N 1
ATOM 3495 C CA . ILE B 1 140 ? -23 -3.674 -6.832 1 97.5 140 ILE B CA 1
ATOM 3496 C C . ILE B 1 140 ? -24.484 -3.604 -7.168 1 97.5 140 ILE B C 1
ATOM 3498 O O . ILE B 1 140 ? -25.266 -2.98 -6.441 1 97.5 140 ILE B O 1
ATOM 3502 N N . ARG B 1 141 ? -24.844 -4.238 -8.234 1 95.38 141 ARG B N 1
ATOM 3503 C CA . ARG B 1 141 ? -26.25 -4.297 -8.617 1 95.38 141 ARG B CA 1
ATOM 3504 C C . ARG B 1 141 ? -27.094 -4.941 -7.523 1 95.38 141 ARG B C 1
ATOM 3506 O O . ARG B 1 141 ? -28.156 -4.434 -7.168 1 95.38 141 ARG B O 1
ATOM 3513 N N . GLU B 1 142 ? -26.641 -6.086 -7.055 1 96.56 142 GLU B N 1
ATOM 3514 C CA . GLU B 1 142 ? -27.375 -6.793 -6.012 1 96.56 142 GLU B CA 1
ATOM 3515 C C . GLU B 1 142 ? -27.469 -5.961 -4.738 1 96.56 142 GLU B C 1
ATOM 3517 O O . GLU B 1 142 ? -28.516 -5.945 -4.07 1 96.56 142 GLU B O 1
ATOM 3522 N N . PHE B 1 143 ? -26.422 -5.281 -4.398 1 97.81 143 PHE B N 1
ATOM 3523 C CA . PHE B 1 143 ? -26.406 -4.418 -3.225 1 97.81 143 PHE B CA 1
ATOM 3524 C C . PHE B 1 143 ? -27.406 -3.279 -3.381 1 97.81 143 PHE B C 1
ATOM 3526 O O . PHE B 1 143 ? -28.156 -2.977 -2.453 1 97.81 143 PHE B O 1
ATOM 3533 N N . TYR B 1 144 ? -27.391 -2.686 -4.531 1 97.19 144 TYR B N 1
ATOM 3534 C CA . TYR B 1 144 ? -28.312 -1.601 -4.828 1 97.19 144 TYR B CA 1
ATOM 3535 C C . TYR B 1 144 ? -29.766 -2.092 -4.789 1 97.19 144 TYR B C 1
ATOM 3537 O O . TYR B 1 144 ? -30.641 -1.392 -4.297 1 97.19 144 TYR B O 1
ATOM 3545 N N . LYS B 1 145 ? -30.016 -3.193 -5.359 1 95.88 145 LYS B N 1
ATOM 3546 C CA . LYS B 1 145 ? -31.344 -3.773 -5.328 1 95.88 145 LYS B CA 1
ATOM 3547 C C . LYS B 1 145 ? -31.844 -3.951 -3.896 1 95.88 145 LYS B C 1
ATOM 3549 O O . LYS B 1 145 ? -33 -3.711 -3.602 1 95.88 145 LYS B O 1
ATOM 3554 N N . GLU B 1 146 ? -30.984 -4.387 -3.061 1 96.56 146 GLU B N 1
ATOM 3555 C CA . GLU B 1 146 ? -31.328 -4.668 -1.671 1 96.56 146 GLU B CA 1
ATOM 3556 C C . GLU B 1 146 ? -31.672 -3.387 -0.914 1 96.56 146 GLU B C 1
ATOM 3558 O O . GLU B 1 146 ? -32.656 -3.34 -0.166 1 96.56 146 GLU B O 1
ATOM 3563 N N . TYR B 1 147 ? -30.891 -2.332 -1.141 1 96.06 147 TYR B N 1
ATOM 3564 C CA . TYR B 1 147 ? -31.031 -1.173 -0.265 1 96.06 147 TYR B CA 1
ATOM 3565 C C . TYR B 1 147 ? -31.719 -0.026 -0.983 1 96.06 147 TYR B C 1
ATOM 3567 O O . TYR B 1 147 ? -32.312 0.858 -0.342 1 96.06 147 TYR B O 1
ATOM 3575 N N . GLY B 1 148 ? -31.578 0.079 -2.277 1 94.75 148 GLY B N 1
ATOM 3576 C CA . GLY B 1 148 ? -32.344 0.996 -3.109 1 94.75 148 GLY B CA 1
ATOM 3577 C C . GLY B 1 148 ? -31.797 2.412 -3.09 1 94.75 148 GLY B C 1
ATOM 3578 O O . GLY B 1 148 ? -32.031 3.189 -4.012 1 94.75 148 GLY B O 1
ATOM 3579 N N . ASP B 1 149 ? -31.203 2.895 -2.039 1 95.94 149 ASP B N 1
ATOM 3580 C CA . ASP B 1 149 ? -30.594 4.207 -1.84 1 95.94 149 ASP B CA 1
ATOM 3581 C C . ASP B 1 149 ? -29.172 4.074 -1.275 1 95.94 149 ASP B C 1
ATOM 3583 O O . ASP B 1 149 ? -29 3.721 -0.107 1 95.94 149 ASP B O 1
ATOM 3587 N N . VAL B 1 150 ? -28.188 4.352 -2.189 1 96.56 150 VAL B N 1
ATOM 3588 C CA . VAL B 1 150 ? -26.812 4.066 -1.793 1 96.56 150 VAL B CA 1
ATOM 3589 C C . VAL B 1 150 ? -25.906 5.234 -2.182 1 96.56 150 VAL B C 1
ATOM 3591 O O . VAL B 1 150 ? -26.297 6.082 -2.994 1 96.56 150 VAL B O 1
ATOM 3594 N N . VAL B 1 151 ? -24.781 5.328 -1.569 1 95.81 151 VAL B N 1
ATOM 3595 C CA . VAL B 1 151 ? -23.719 6.273 -1.899 1 95.81 151 VAL B CA 1
ATOM 3596 C C . VAL B 1 151 ? -22.5 5.52 -2.424 1 95.81 151 VAL B C 1
ATOM 3598 O O . VAL B 1 151 ? -22.078 4.523 -1.83 1 95.81 151 VAL B O 1
ATOM 3601 N N . LEU B 1 152 ? -22.016 5.898 -3.578 1 97.12 152 LEU B N 1
ATOM 3602 C CA . LEU B 1 152 ? -20.781 5.371 -4.156 1 97.12 152 LEU B CA 1
ATOM 3603 C C . LEU B 1 152 ? -19.625 6.32 -3.9 1 97.12 152 LEU B C 1
ATOM 3605 O O . LEU B 1 152 ? -19.734 7.527 -4.102 1 97.12 152 LEU B O 1
ATOM 3609 N N . LYS B 1 153 ? -18.516 5.773 -3.43 1 96.94 153 LYS B N 1
ATOM 3610 C CA . LYS B 1 153 ? -17.328 6.562 -3.119 1 96.94 153 LYS B CA 1
ATOM 3611 C C . LYS B 1 153 ? -16.078 5.914 -3.697 1 96.94 153 LYS B C 1
ATOM 3613 O O . LYS B 1 153 ? -15.828 4.723 -3.484 1 96.94 153 LYS B O 1
ATOM 3618 N N . PRO B 1 154 ? -15.297 6.738 -4.438 1 97.06 154 PRO B N 1
ATOM 3619 C CA . PRO B 1 154 ? -13.969 6.203 -4.754 1 97.06 154 PRO B CA 1
ATOM 3620 C C . PRO B 1 154 ? -13.117 5.965 -3.508 1 97.06 154 PRO B C 1
ATOM 3622 O O . PRO B 1 154 ? -13.133 6.777 -2.58 1 97.06 154 PRO B O 1
ATOM 3625 N N . LEU B 1 155 ? -12.352 4.961 -3.479 1 97.12 155 LEU B N 1
ATOM 3626 C CA . LEU B 1 155 ? -11.648 4.52 -2.277 1 97.12 155 LEU B CA 1
ATOM 3627 C C . LEU B 1 155 ? -10.57 5.516 -1.885 1 97.12 155 LEU B C 1
ATOM 3629 O O . LEU B 1 155 ? -10.359 5.773 -0.698 1 97.12 155 LEU B O 1
ATOM 3633 N N . TYR B 1 156 ? -9.914 6.105 -2.863 1 96.88 156 TYR B N 1
ATOM 3634 C CA . TYR B 1 156 ? -8.672 6.777 -2.518 1 96.88 156 TYR B CA 1
ATOM 3635 C C . TYR B 1 156 ? -8.734 8.258 -2.865 1 96.88 156 TYR B C 1
ATOM 3637 O O . TYR B 1 156 ? -7.719 8.961 -2.83 1 96.88 156 TYR B O 1
ATOM 3645 N N . SER B 1 157 ? -9.914 8.703 -3.254 1 92.38 157 SER B N 1
ATOM 3646 C CA . SER B 1 157 ? -10.125 10.141 -3.4 1 92.38 157 SER B CA 1
ATOM 3647 C C . SER B 1 157 ? -10.383 10.797 -2.051 1 92.38 157 SER B C 1
ATOM 3649 O O . SER B 1 157 ? -10.359 10.133 -1.014 1 92.38 157 SER B O 1
ATOM 3651 N N . PHE B 1 158 ? -10.453 12.141 -2.117 1 90.06 158 PHE B N 1
ATOM 3652 C CA . PHE B 1 158 ? -10.586 12.898 -0.878 1 90.06 158 PHE B CA 1
ATOM 3653 C C . PHE B 1 158 ? -11.461 14.133 -1.09 1 90.06 158 PHE B C 1
ATOM 3655 O O . PHE B 1 158 ? -11.82 14.461 -2.223 1 90.06 158 PHE B O 1
ATOM 3662 N N . GLY B 1 159 ? -11.914 14.68 0.005 1 86.12 159 GLY B N 1
ATOM 3663 C CA . GLY B 1 159 ? -12.648 15.93 -0.042 1 86.12 159 GLY B CA 1
ATOM 3664 C C . GLY B 1 159 ? -14.031 15.789 -0.649 1 86.12 159 GLY B C 1
ATOM 3665 O O . GLY B 1 159 ? -14.586 16.75 -1.177 1 86.12 159 GLY B O 1
ATOM 3666 N N . GLY B 1 160 ? -14.484 14.578 -0.758 1 86.5 160 GLY B N 1
ATOM 3667 C CA . GLY B 1 160 ? -15.797 14.352 -1.335 1 86.5 160 GLY B CA 1
ATOM 3668 C C . GLY B 1 160 ? -15.766 14.172 -2.842 1 86.5 160 GLY B C 1
ATOM 3669 O O . GLY B 1 160 ? -16.797 13.945 -3.465 1 86.5 160 GLY B O 1
ATOM 3670 N N . ASP B 1 161 ? -14.617 14.188 -3.314 1 88.44 161 ASP B N 1
ATOM 3671 C CA . ASP B 1 161 ? -14.461 14.055 -4.758 1 88.44 161 ASP B CA 1
ATOM 3672 C C . ASP B 1 161 ? -14.922 12.68 -5.242 1 88.44 161 ASP B C 1
ATOM 3674 O O . ASP B 1 161 ? -14.492 11.656 -4.711 1 88.44 161 ASP B O 1
ATOM 3678 N N . GLY B 1 162 ? -15.844 12.703 -6.137 1 91.75 162 GLY B N 1
ATOM 3679 C CA . GLY B 1 162 ? -16.297 11.477 -6.781 1 91.75 162 GLY B CA 1
ATOM 3680 C C . GLY B 1 162 ? -17.406 10.781 -6.031 1 91.75 162 GLY B C 1
ATOM 3681 O O . GLY B 1 162 ? -17.844 9.695 -6.422 1 91.75 162 GLY B O 1
ATOM 3682 N N . VAL B 1 163 ? -17.891 11.367 -4.973 1 92.62 163 VAL B N 1
ATOM 3683 C CA . VAL B 1 163 ? -18.969 10.758 -4.211 1 92.62 163 VAL B CA 1
ATOM 3684 C C . VAL B 1 163 ? -20.297 10.969 -4.945 1 92.62 163 VAL B C 1
ATOM 3686 O O . VAL B 1 163 ? -20.609 12.094 -5.355 1 92.62 163 VAL B O 1
ATOM 3689 N N . VAL B 1 164 ? -21.094 9.898 -5.055 1 93.5 164 VAL B N 1
ATOM 3690 C CA . VAL B 1 164 ? -22.344 9.969 -5.797 1 93.5 164 VAL B CA 1
ATOM 3691 C C . VAL B 1 164 ? -23.438 9.203 -5.043 1 93.5 164 VAL B C 1
ATOM 3693 O O . VAL B 1 164 ? -23.234 8.055 -4.641 1 93.5 164 VAL B O 1
ATOM 3696 N N . ARG B 1 165 ? -24.531 9.867 -4.84 1 93.75 165 ARG B N 1
ATOM 3697 C CA . ARG B 1 165 ? -25.719 9.172 -4.34 1 93.75 165 ARG B CA 1
ATOM 3698 C C . ARG B 1 165 ? -26.531 8.602 -5.488 1 93.75 165 ARG B C 1
ATOM 3700 O O . ARG B 1 165 ? -26.75 9.266 -6.5 1 93.75 165 ARG B O 1
ATOM 3707 N N . VAL B 1 166 ? -26.938 7.387 -5.379 1 94.81 166 VAL B N 1
ATOM 3708 C CA . VAL B 1 166 ? -27.734 6.711 -6.391 1 94.81 166 VAL B CA 1
ATOM 3709 C C . VAL B 1 166 ? -29.031 6.199 -5.773 1 94.81 166 VAL B C 1
ATOM 3711 O O . VAL B 1 166 ? -29.016 5.418 -4.82 1 94.81 166 VAL B O 1
ATOM 3714 N N . TYR B 1 167 ? -30.156 6.66 -6.293 1 92.25 167 TYR B N 1
ATOM 3715 C CA . TYR B 1 167 ? -31.469 6.242 -5.828 1 92.25 167 TYR B CA 1
ATOM 3716 C C . TYR B 1 167 ? -32.5 6.383 -6.934 1 92.25 167 TYR B C 1
ATOM 3718 O O . TYR B 1 167 ? -32.219 6.941 -7.996 1 92.25 167 TYR B O 1
ATOM 3726 N N . GLY B 1 168 ? -33.719 5.809 -6.715 1 88.5 168 GLY B N 1
ATOM 3727 C CA . GLY B 1 168 ? -34.875 6.043 -7.574 1 88.5 168 GLY B CA 1
ATOM 3728 C C . GLY B 1 168 ? -34.75 5.379 -8.93 1 88.5 168 GLY B C 1
ATOM 3729 O O . GLY B 1 168 ? -35.125 5.961 -9.953 1 88.5 168 GLY B O 1
ATOM 3730 N N . GLY B 1 169 ? -34.156 4.305 -9.062 1 81.44 169 GLY B N 1
ATOM 3731 C CA . GLY B 1 169 ? -34.156 3.531 -10.297 1 81.44 169 GLY B CA 1
ATOM 3732 C C . GLY B 1 169 ? -32.969 3.84 -11.188 1 81.44 169 GLY B C 1
ATOM 3733 O O . GLY B 1 169 ? -32.906 3.418 -12.344 1 81.44 169 GLY B O 1
ATOM 3734 N N . VAL B 1 170 ? -32.062 4.656 -10.734 1 80.25 170 VAL B N 1
ATOM 3735 C CA . VAL B 1 170 ? -30.859 4.969 -11.484 1 80.25 170 VAL B CA 1
ATOM 3736 C C . VAL B 1 170 ? -30 3.717 -11.617 1 80.25 170 VAL B C 1
ATOM 3738 O O . VAL B 1 170 ? -30.047 2.82 -10.773 1 80.25 170 VAL B O 1
ATOM 3741 N N . ASP B 1 171 ? -29.297 3.658 -12.711 1 87.44 171 ASP B N 1
ATOM 3742 C CA . ASP B 1 171 ? -28.469 2.498 -13.008 1 87.44 171 ASP B CA 1
ATOM 3743 C C . ASP B 1 171 ? -27.156 2.543 -12.227 1 87.44 171 ASP B C 1
ATOM 3745 O O . ASP B 1 171 ? -26.141 3.039 -12.719 1 87.44 171 ASP B O 1
ATOM 3749 N N . ALA B 1 172 ? -27.125 1.968 -11.078 1 90.06 172 ALA B N 1
ATOM 3750 C CA . ALA B 1 172 ? -25.953 1.921 -10.195 1 90.06 172 ALA B CA 1
ATOM 3751 C C . ALA B 1 172 ? -24.797 1.201 -10.867 1 90.06 172 ALA B C 1
ATOM 3753 O O . ALA B 1 172 ? -23.625 1.524 -10.609 1 90.06 172 ALA B O 1
ATOM 3754 N N . CYS B 1 173 ? -25.094 0.369 -11.75 1 90.44 173 CYS B N 1
ATOM 3755 C CA . CYS B 1 173 ? -24.078 -0.449 -12.398 1 90.44 173 CYS B CA 1
ATOM 3756 C C . CYS B 1 173 ? -23.25 0.385 -13.359 1 90.44 173 CYS B C 1
ATOM 3758 O O . CYS B 1 173 ? -22.016 0.322 -13.336 1 90.44 173 CYS B O 1
ATOM 3760 N N . THR B 1 174 ? -23.906 1.169 -14.133 1 92.19 174 THR B N 1
ATOM 3761 C CA . THR B 1 174 ? -23.203 1.999 -15.102 1 92.19 174 THR B CA 1
ATOM 3762 C C . THR B 1 174 ? -22.328 3.031 -14.398 1 92.19 174 THR B C 1
ATOM 3764 O O . THR B 1 174 ? -21.172 3.24 -14.773 1 92.19 174 THR B O 1
ATOM 3767 N N . ILE B 1 175 ? -22.875 3.588 -13.367 1 94.38 175 ILE B N 1
ATOM 3768 C CA . ILE B 1 175 ? -22.141 4.602 -12.617 1 94.38 175 ILE B CA 1
ATOM 3769 C C . ILE B 1 175 ? -20.922 3.971 -11.961 1 94.38 175 ILE B C 1
ATOM 3771 O O . ILE B 1 175 ? -19.812 4.523 -12.031 1 94.38 175 ILE B O 1
ATOM 3775 N N . SER B 1 176 ? -21.141 2.836 -11.391 1 95.88 176 SER B N 1
ATOM 3776 C CA . SER B 1 176 ? -20.047 2.152 -10.703 1 95.88 176 SER B CA 1
ATOM 3777 C C . SER B 1 176 ? -18.953 1.743 -11.68 1 95.88 176 SER B C 1
ATOM 3779 O O . SER B 1 176 ? -17.766 1.854 -11.367 1 95.88 176 SER B O 1
ATOM 3781 N N . LYS B 1 177 ? -19.375 1.272 -12.844 1 95.62 177 LYS B N 1
ATOM 3782 C CA . LYS B 1 177 ? -18.406 0.884 -13.859 1 95.62 177 LYS B CA 1
ATOM 3783 C C . LYS B 1 177 ? -17.531 2.066 -14.273 1 95.62 177 LYS B C 1
ATOM 3785 O O . LYS B 1 177 ? -16.312 1.933 -14.391 1 95.62 177 LYS B O 1
ATOM 3790 N N . THR B 1 178 ? -18.172 3.158 -14.445 1 96.12 178 THR B N 1
ATOM 3791 C CA . THR B 1 178 ? -17.453 4.371 -14.828 1 96.12 178 THR B CA 1
ATOM 3792 C C . THR B 1 178 ? -16.484 4.793 -13.727 1 96.12 178 THR B C 1
ATOM 3794 O O . THR B 1 178 ? -15.359 5.191 -14.016 1 96.12 178 THR B O 1
ATOM 3797 N N . MET B 1 179 ? -16.922 4.68 -12.523 1 96.75 179 MET B N 1
ATOM 3798 C CA . MET B 1 179 ? -16.094 5.055 -11.391 1 96.75 179 MET B CA 1
ATOM 3799 C C . MET B 1 179 ? -14.875 4.133 -11.281 1 96.75 179 MET B C 1
ATOM 3801 O O . MET B 1 179 ? -13.75 4.602 -11.094 1 96.75 179 MET B O 1
ATOM 3805 N N . VAL B 1 180 ? -15.117 2.828 -11.414 1 96.94 180 VAL B N 1
ATOM 3806 C CA . VAL B 1 180 ? -14.039 1.849 -11.32 1 96.94 180 VAL B CA 1
ATOM 3807 C C . VAL B 1 180 ? -13.016 2.094 -12.43 1 96.94 180 VAL B C 1
ATOM 3809 O O . VAL B 1 180 ? -11.805 2.025 -12.195 1 96.94 180 VAL B O 1
ATOM 3812 N N . GLU B 1 181 ? -13.5 2.408 -13.578 1 96.25 181 GLU B N 1
ATOM 3813 C CA . GLU B 1 181 ? -12.625 2.699 -14.703 1 96.25 181 GLU B CA 1
ATOM 3814 C C . GLU B 1 181 ? -11.82 3.973 -14.469 1 96.25 181 GLU B C 1
ATOM 3816 O O . GLU B 1 181 ? -10.625 4.023 -14.758 1 96.25 181 GLU B O 1
ATOM 3821 N N . ARG B 1 182 ? -12.445 4.926 -13.969 1 95.44 182 ARG B N 1
ATOM 3822 C CA . ARG B 1 182 ? -11.828 6.23 -13.758 1 95.44 182 ARG B CA 1
ATOM 3823 C C . ARG B 1 182 ? -10.766 6.164 -12.664 1 95.44 182 ARG B C 1
ATOM 3825 O O . ARG B 1 182 ? -9.672 6.711 -12.828 1 95.44 182 ARG B O 1
ATOM 3832 N N . TYR B 1 183 ? -11.07 5.477 -11.641 1 95 183 TYR B N 1
ATOM 3833 C CA . TYR B 1 183 ? -10.211 5.551 -10.469 1 95 183 TYR B CA 1
ATOM 3834 C C . TYR B 1 183 ? -9.297 4.332 -10.383 1 95 183 TYR B C 1
ATOM 3836 O O . TYR B 1 183 ? -8.344 4.32 -9.602 1 95 183 TYR B O 1
ATOM 3844 N N . GLY B 1 184 ? -9.555 3.281 -11.172 1 94.25 184 GLY B N 1
ATOM 3845 C CA . GLY B 1 184 ? -8.656 2.146 -11.305 1 94.25 184 GLY B CA 1
ATOM 3846 C C . GLY B 1 184 ? -8.586 1.288 -10.055 1 94.25 184 GLY B C 1
ATOM 3847 O O . GLY B 1 184 ? -7.543 0.713 -9.75 1 94.25 184 GLY B O 1
ATOM 3848 N N . ALA B 1 185 ? -9.594 1.243 -9.266 1 96.44 185 ALA B N 1
ATOM 3849 C CA . ALA B 1 185 ? -9.688 0.47 -8.023 1 96.44 185 ALA B CA 1
ATOM 3850 C C . ALA B 1 185 ? -11.148 0.188 -7.664 1 96.44 185 ALA B C 1
ATOM 3852 O O . ALA B 1 185 ? -12.055 0.819 -8.203 1 96.44 185 ALA B O 1
ATOM 3853 N N . PRO B 1 186 ? -11.352 -0.81 -6.73 1 98 186 PRO B N 1
ATOM 3854 C CA . PRO B 1 186 ? -12.711 -0.987 -6.203 1 98 186 PRO B CA 1
ATOM 3855 C C . PRO B 1 186 ? -13.266 0.282 -5.559 1 98 186 PRO B C 1
ATOM 3857 O O . PRO B 1 186 ? -12.5 1.181 -5.199 1 98 186 PRO B O 1
ATOM 3860 N N . ILE B 1 187 ? -14.602 0.322 -5.48 1 98.25 187 ILE B N 1
ATOM 3861 C CA . ILE B 1 187 ? -15.25 1.461 -4.84 1 98.25 187 ILE B CA 1
ATOM 3862 C C . ILE B 1 187 ? -15.992 0.997 -3.59 1 98.25 187 ILE B C 1
ATOM 3864 O O . ILE B 1 187 ? -16.188 -0.204 -3.381 1 98.25 187 ILE B O 1
ATOM 3868 N N . VAL B 1 188 ? -16.328 1.924 -2.793 1 98.38 188 VAL B N 1
ATOM 3869 C CA . VAL B 1 188 ? -17.172 1.681 -1.621 1 98.38 188 VAL B CA 1
ATOM 3870 C C . VAL B 1 188 ? -18.625 2.023 -1.941 1 98.38 188 VAL B C 1
ATOM 3872 O O . VAL B 1 188 ? -18.906 3.086 -2.498 1 98.38 188 VAL B O 1
ATOM 3875 N N . VAL B 1 189 ? -19.5 1.141 -1.674 1 98.25 189 VAL B N 1
ATOM 3876 C CA . VAL B 1 189 ? -20.938 1.357 -1.771 1 98.25 189 VAL B CA 1
ATOM 3877 C C . VAL B 1 189 ? -21.578 1.19 -0.395 1 98.25 189 VAL B C 1
ATOM 3879 O O . VAL B 1 189 ? -21.406 0.154 0.252 1 98.25 189 VAL B O 1
ATOM 3882 N N . GLN B 1 190 ? -22.297 2.199 0.028 1 97.88 190 GLN B N 1
ATOM 3883 C CA . GLN B 1 190 ? -22.922 2.182 1.348 1 97.88 190 GLN B CA 1
ATOM 3884 C C . GLN B 1 190 ? -24.391 2.578 1.266 1 97.88 190 GLN B C 1
ATOM 3886 O O . GLN B 1 190 ? -24.766 3.389 0.42 1 97.88 190 GLN B O 1
ATOM 3891 N N . ARG B 1 191 ? -25.141 1.955 2.109 1 97.25 191 ARG B N 1
ATOM 3892 C CA . ARG B 1 191 ? -26.5 2.451 2.256 1 97.25 191 ARG B CA 1
ATOM 3893 C C . ARG B 1 191 ? -26.516 3.928 2.635 1 97.25 191 ARG B C 1
ATOM 3895 O O . ARG B 1 191 ? -25.75 4.355 3.508 1 97.25 191 ARG B O 1
ATOM 3902 N N . PHE B 1 192 ? -27.422 4.656 1.999 1 94.69 192 PHE B N 1
ATOM 3903 C CA . PHE B 1 192 ? -27.531 6.086 2.271 1 94.69 192 PHE B CA 1
ATOM 3904 C C . PHE B 1 192 ? -28.047 6.328 3.686 1 94.69 192 PHE B C 1
ATOM 3906 O O . PHE B 1 192 ? -28.969 5.648 4.145 1 94.69 192 PHE B O 1
ATOM 3913 N N . ILE B 1 193 ? -27.438 7.324 4.32 1 91.94 193 ILE B N 1
ATOM 3914 C CA . ILE B 1 193 ? -27.859 7.766 5.645 1 91.94 193 ILE B CA 1
ATOM 3915 C C . ILE B 1 193 ? -28.578 9.117 5.531 1 91.94 193 ILE B C 1
ATOM 3917 O O . ILE B 1 193 ? -27.938 10.125 5.211 1 91.94 193 ILE B O 1
ATOM 3921 N N . PRO B 1 194 ? -29.812 9.32 5.766 1 83.94 194 PRO B N 1
ATOM 3922 C CA . PRO B 1 194 ? -30.594 10.539 5.543 1 83.94 194 PRO B CA 1
ATOM 3923 C C . PRO B 1 194 ? -30.188 11.672 6.477 1 83.94 194 PRO B C 1
ATOM 3925 O O . PRO B 1 194 ? -30.438 12.844 6.176 1 83.94 194 PRO B O 1
ATOM 3928 N N . MET B 1 195 ? -29.516 11.562 7.527 1 74.69 195 MET B N 1
ATOM 3929 C CA . MET B 1 195 ? -29.219 12.609 8.5 1 74.69 195 MET B CA 1
ATOM 3930 C C . MET B 1 195 ? -27.938 13.352 8.141 1 74.69 195 MET B C 1
ATOM 3932 O O . MET B 1 195 ? -27.047 13.516 8.977 1 74.69 195 MET B O 1
ATOM 3936 N N . VAL B 1 196 ? -27.984 13.961 6.965 1 68.88 196 VAL B N 1
ATOM 3937 C CA . VAL B 1 196 ? -26.766 14.562 6.426 1 68.88 196 VAL B CA 1
ATOM 3938 C C . VAL B 1 196 ? -26.375 15.773 7.262 1 68.88 196 VAL B C 1
ATOM 3940 O O . VAL B 1 196 ? -25.188 16.094 7.387 1 68.88 196 VAL B O 1
ATOM 3943 N N . GLU B 1 197 ? -27.328 16.266 7.93 1 69.12 197 GLU B N 1
ATOM 3944 C CA . GLU B 1 197 ? -27.094 17.453 8.758 1 69.12 197 GLU B CA 1
ATOM 3945 C C . GLU B 1 197 ? -26.375 17.078 10.055 1 69.12 197 GLU B C 1
ATOM 3947 O O . GLU B 1 197 ? -25.922 17.969 10.781 1 69.12 197 GLU B O 1
ATOM 3952 N N . GLU B 1 198 ? -26.156 15.867 10.195 1 78.06 198 GLU B N 1
ATOM 3953 C CA . GLU B 1 198 ? -25.547 15.398 11.438 1 78.06 198 GLU B CA 1
ATOM 3954 C C . GLU B 1 198 ? -24.125 14.914 11.203 1 78.06 198 GLU B C 1
ATOM 3956 O O . GLU B 1 198 ? -23.609 14.102 11.969 1 78.06 198 GLU B O 1
ATOM 3961 N N . ASP B 1 199 ? -23.562 15.445 10.195 1 89 199 ASP B N 1
ATOM 3962 C CA . ASP B 1 199 ? -22.172 15.086 9.914 1 89 199 ASP B CA 1
ATOM 3963 C C . ASP B 1 199 ? -21.219 15.758 10.898 1 89 199 ASP B C 1
ATOM 3965 O O . ASP B 1 199 ? -21.359 16.953 11.195 1 89 199 ASP B O 1
ATOM 3969 N N . ARG B 1 200 ? -20.375 14.938 11.461 1 93.19 200 ARG B N 1
ATOM 3970 C CA . ARG B 1 200 ? -19.422 15.461 12.438 1 93.19 200 ARG B CA 1
ATOM 3971 C C . ARG B 1 200 ? -18 15.039 12.094 1 93.19 200 ARG B C 1
ATOM 3973 O O . ARG B 1 200 ? -17.781 13.914 11.641 1 93.19 200 ARG B O 1
ATOM 3980 N N . ARG B 1 201 ? -17.141 15.961 12.305 1 95.94 201 ARG B N 1
ATOM 3981 C CA . ARG B 1 201 ? -15.703 15.703 12.344 1 95.94 201 ARG B CA 1
ATOM 3982 C C . ARG B 1 201 ? -15.188 15.711 13.781 1 95.94 201 ARG B C 1
ATOM 3984 O O . ARG B 1 201 ? -15.352 16.703 14.5 1 95.94 201 ARG B O 1
ATOM 3991 N N . VAL B 1 202 ? -14.625 14.547 14.164 1 98 202 VAL B N 1
ATOM 3992 C CA . VAL B 1 202 ? -14.008 14.453 15.477 1 98 202 VAL B CA 1
ATOM 3993 C C . VAL B 1 202 ? -12.492 14.336 15.328 1 98 202 VAL B C 1
ATOM 3995 O O . VAL B 1 202 ? -12 13.508 14.555 1 98 202 VAL B O 1
ATOM 3998 N N . VAL B 1 203 ? -11.758 15.148 16 1 98.25 203 VAL B N 1
ATOM 3999 C CA . VAL B 1 203 ? -10.297 15.078 16.016 1 98.25 203 VAL B CA 1
ATOM 4000 C C . VAL B 1 203 ? -9.836 14.164 17.141 1 98.25 203 VAL B C 1
ATOM 4002 O O . VAL B 1 203 ? -10.188 14.375 18.297 1 98.25 203 VAL B O 1
ATOM 4005 N N . LEU B 1 204 ? -9.141 13.141 16.75 1 98.69 204 LEU B N 1
ATOM 4006 C CA . LEU B 1 204 ? -8.555 12.242 17.75 1 98.69 204 LEU B CA 1
ATOM 4007 C C . LEU B 1 204 ? -7.062 12.523 17.906 1 98.69 204 LEU B C 1
ATOM 4009 O O . LEU B 1 204 ? -6.352 12.727 16.922 1 98.69 204 LEU B O 1
ATOM 4013 N N . LEU B 1 205 ? -6.609 12.586 19.078 1 98.44 205 LEU B N 1
ATOM 4014 C CA . LEU B 1 205 ? -5.211 12.742 19.469 1 98.44 205 LEU B CA 1
ATOM 4015 C C . LEU B 1 205 ? -4.832 11.75 20.562 1 98.44 205 LEU B C 1
ATOM 4017 O O . LEU B 1 205 ? -5.449 11.727 21.625 1 98.44 205 LEU B O 1
ATOM 4021 N N . GLY B 1 206 ? -3.871 10.883 20.234 1 97 206 GLY B N 1
ATOM 4022 C CA . GLY B 1 206 ? -3.531 9.82 21.172 1 97 206 GLY B CA 1
ATOM 4023 C C . GLY B 1 206 ? -4.695 8.898 21.484 1 97 206 GLY B C 1
ATOM 4024 O O . GLY B 1 206 ? -4.887 8.5 22.625 1 97 206 GLY B O 1
ATOM 4025 N N . GLY B 1 207 ? -5.555 8.758 20.516 1 97.5 207 GLY B N 1
ATOM 4026 C CA . GLY B 1 207 ? -6.672 7.836 20.641 1 97.5 207 GLY B CA 1
ATOM 4027 C C . GLY B 1 207 ? -7.871 8.445 21.344 1 97.5 207 GLY B C 1
ATOM 4028 O O . GLY B 1 207 ? -8.906 7.793 21.484 1 97.5 207 GLY B O 1
ATOM 4029 N N . LYS B 1 208 ? -7.758 9.688 21.719 1 98.19 208 LYS B N 1
ATOM 4030 C CA . LYS B 1 208 ? -8.844 10.328 22.469 1 98.19 208 LYS B CA 1
ATOM 4031 C C . LYS B 1 208 ? -9.422 11.5 21.672 1 98.19 208 LYS B C 1
ATOM 4033 O O . LYS B 1 208 ? -8.68 12.242 21.031 1 98.19 208 LYS B O 1
ATOM 4038 N N . PRO B 1 209 ? -10.75 11.625 21.766 1 98.38 209 PRO B N 1
ATOM 4039 C CA . PRO B 1 209 ? -11.328 12.805 21.125 1 98.38 209 PRO B CA 1
ATOM 4040 C C . PRO B 1 209 ? -10.953 14.109 21.828 1 98.38 209 PRO B C 1
ATOM 4042 O O . PRO B 1 209 ? -11.109 14.227 23.047 1 98.38 209 PRO B O 1
ATOM 4045 N N . VAL B 1 210 ? -10.461 15.078 21.094 1 97.69 210 VAL B N 1
ATOM 4046 C CA . VAL B 1 210 ? -10.016 16.328 21.703 1 97.69 210 VAL B CA 1
ATOM 4047 C C . VAL B 1 210 ? -10.844 17.484 21.172 1 97.69 210 VAL B C 1
ATOM 4049 O O . VAL B 1 210 ? -10.734 18.625 21.656 1 97.69 210 VAL B O 1
ATOM 4052 N N . GLY B 1 211 ? -11.617 17.234 20.172 1 97.06 211 GLY B N 1
ATOM 4053 C CA . GLY B 1 211 ? -12.5 18.234 19.578 1 97.06 211 GLY B CA 1
ATOM 4054 C C . GLY B 1 211 ? -13.414 17.641 18.516 1 97.06 211 GLY B C 1
ATOM 4055 O O . GLY B 1 211 ? -13.102 16.609 17.906 1 97.06 211 GLY B O 1
ATOM 4056 N N . ALA B 1 212 ? -14.562 18.312 18.359 1 97.06 212 ALA B N 1
ATOM 4057 C CA . ALA B 1 212 ? -15.523 17.875 17.344 1 97.06 212 ALA B CA 1
ATOM 4058 C C . ALA B 1 212 ? -16.328 19.062 16.812 1 97.06 212 ALA B C 1
ATOM 4060 O O . ALA B 1 212 ? -16.594 20.016 17.547 1 97.06 212 ALA B O 1
ATOM 4061 N N . ILE B 1 213 ? -16.594 18.984 15.562 1 95.81 213 ILE B N 1
ATOM 4062 C CA . ILE B 1 213 ? -17.469 19.984 14.961 1 95.81 213 ILE B CA 1
ATOM 4063 C C . ILE B 1 213 ? -18.547 19.297 14.117 1 95.81 213 ILE B C 1
ATOM 4065 O O . ILE B 1 213 ? -18.328 18.203 13.594 1 95.81 213 ILE B O 1
ATOM 4069 N N . LYS B 1 214 ? -19.625 19.938 14.109 1 93.81 214 LYS B N 1
ATOM 4070 C CA . LYS B 1 214 ? -20.625 19.594 13.117 1 93.81 214 LYS B CA 1
ATOM 4071 C C . LYS B 1 214 ? -20.391 20.359 11.812 1 93.81 214 LYS B C 1
ATOM 4073 O O . LYS B 1 214 ? -20.031 21.531 11.82 1 93.81 214 LYS B O 1
ATOM 4078 N N . ARG B 1 215 ? -20.578 19.625 10.719 1 89.69 215 ARG B N 1
ATOM 4079 C CA . ARG B 1 215 ? -20.422 20.234 9.406 1 89.69 215 ARG B CA 1
ATOM 4080 C C . ARG B 1 215 ? -21.766 20.484 8.742 1 89.69 215 ARG B C 1
ATOM 4082 O O . ARG B 1 215 ? -22.406 19.531 8.266 1 89.69 215 ARG B O 1
ATOM 4089 N N . ARG B 1 216 ? -22.125 21.656 8.766 1 84.19 216 ARG B N 1
ATOM 4090 C CA . ARG B 1 216 ? -23.422 22 8.188 1 84.19 216 ARG B CA 1
ATOM 4091 C C . ARG B 1 216 ? -23.281 22.312 6.699 1 84.19 216 ARG B C 1
ATOM 4093 O O . ARG B 1 216 ? -22.453 23.141 6.297 1 84.19 216 ARG B O 1
ATOM 4100 N N . VAL B 1 217 ? -24.156 21.625 5.953 1 78.25 217 VAL B N 1
ATOM 4101 C CA . VAL B 1 217 ? -24.172 21.859 4.512 1 78.25 217 VAL B CA 1
ATOM 4102 C C . VAL B 1 217 ? -24.875 23.172 4.203 1 78.25 217 VAL B C 1
ATOM 4104 O O . VAL B 1 217 ? -25.891 23.5 4.82 1 78.25 217 VAL B O 1
ATOM 4107 N N . THR B 1 218 ? -24.281 23.906 3.27 1 72.69 218 THR B N 1
ATOM 4108 C CA . THR B 1 218 ? -24.859 25.203 2.955 1 72.69 218 THR B CA 1
ATOM 4109 C C . THR B 1 218 ? -25.75 25.125 1.723 1 72.69 218 THR B C 1
ATOM 4111 O O . THR B 1 218 ? -26.656 25.953 1.541 1 72.69 218 THR B O 1
ATOM 4114 N N . ARG B 1 219 ? -25.453 24.188 0.858 1 72.44 219 ARG B N 1
ATOM 4115 C CA . ARG B 1 219 ? -26.234 24.109 -0.364 1 72.44 219 ARG B CA 1
ATOM 4116 C C . ARG B 1 219 ? -27.328 23.047 -0.245 1 72.44 219 ARG B C 1
ATOM 4118 O O . ARG B 1 219 ? -27.094 21.969 0.311 1 72.44 219 ARG B O 1
ATOM 4125 N N . GLU B 1 220 ? -28.469 23.406 -0.874 1 68.56 220 GLU B N 1
ATOM 4126 C CA . GLU B 1 220 ? -29.578 22.469 -0.892 1 68.56 220 GLU B CA 1
ATOM 4127 C C . GLU B 1 220 ? -29.234 21.219 -1.7 1 68.56 220 GLU B C 1
ATOM 4129 O O . GLU B 1 220 ? -28.547 21.312 -2.727 1 68.56 220 GLU B O 1
ATOM 4134 N N . GLN B 1 221 ? -29.469 20.047 -1.211 1 67.44 221 GLN B N 1
ATOM 4135 C CA . GLN B 1 221 ? -29.328 18.781 -1.91 1 67.44 221 GLN B CA 1
ATOM 4136 C C . GLN B 1 221 ? -27.859 18.328 -1.947 1 67.44 221 GLN B C 1
ATOM 4138 O O . GLN B 1 221 ? -27.531 17.328 -2.586 1 67.44 221 GLN B O 1
ATOM 4143 N N . GLU B 1 222 ? -27.078 19.25 -1.354 1 72.44 222 GLU B N 1
ATOM 4144 C CA . GLU B 1 222 ? -25.688 18.859 -1.297 1 72.44 222 GLU B CA 1
ATOM 4145 C C . GLU B 1 222 ? -25.484 17.672 -0.347 1 72.44 222 GLU B C 1
ATOM 4147 O O . GLU B 1 222 ? -25.938 17.703 0.793 1 72.44 222 GLU B O 1
ATOM 4152 N N . VAL B 1 223 ? -24.844 16.609 -0.903 1 73.31 223 VAL B N 1
ATOM 4153 C CA . VAL B 1 223 ? -24.641 15.398 -0.116 1 73.31 223 VAL B CA 1
ATOM 4154 C C . VAL B 1 223 ? -23.234 15.414 0.495 1 73.31 223 VAL B C 1
ATOM 4156 O O . VAL B 1 223 ? -23 14.781 1.525 1 73.31 223 VAL B O 1
ATOM 4159 N N . ARG B 1 224 ? -22.391 16.312 -0.085 1 74.31 224 ARG B N 1
ATOM 4160 C CA . ARG B 1 224 ? -21.016 16.406 0.427 1 74.31 224 ARG B CA 1
ATOM 4161 C C . ARG B 1 224 ? -20.938 17.391 1.594 1 74.31 224 ARG B C 1
ATOM 4163 O O . ARG B 1 224 ? -21.359 18.547 1.468 1 74.31 224 ARG B O 1
ATOM 4170 N N . THR B 1 225 ? -20.359 16.828 2.686 1 71.31 225 THR B N 1
ATOM 4171 C CA . THR B 1 225 ? -20.359 17.625 3.9 1 71.31 225 THR B CA 1
ATOM 4172 C C . THR B 1 225 ? -18.922 18 4.293 1 71.31 225 THR B C 1
ATOM 4174 O O . THR B 1 225 ? -18.688 18.5 5.391 1 71.31 225 THR B O 1
ATOM 4177 N N . ASN B 1 226 ? -18.016 17.797 3.42 1 74.19 226 ASN B N 1
ATOM 4178 C CA . ASN B 1 226 ? -16.625 18.031 3.748 1 74.19 226 ASN B CA 1
ATOM 4179 C C . ASN B 1 226 ? -16.312 19.531 3.83 1 74.19 226 ASN B C 1
ATOM 4181 O O . ASN B 1 226 ? -16.906 20.328 3.094 1 74.19 226 ASN B O 1
ATOM 4185 N N . LEU B 1 227 ? -15.445 19.875 4.773 1 74.5 227 LEU B N 1
ATOM 4186 C CA . LEU B 1 227 ? -14.992 21.25 4.957 1 74.5 227 LEU B CA 1
ATOM 4187 C C . LEU B 1 227 ? -14.422 21.812 3.658 1 74.5 227 LEU B C 1
ATOM 4189 O O . LEU B 1 227 ? -14.562 23 3.375 1 74.5 227 LEU B O 1
ATOM 4193 N N . ARG B 1 228 ? -13.922 21 2.895 1 74.31 228 ARG B N 1
ATOM 4194 C CA . ARG B 1 228 ? -13.266 21.406 1.655 1 74.31 228 ARG B CA 1
ATOM 4195 C C . ARG B 1 228 ? -14.273 21.969 0.658 1 74.31 228 ARG B C 1
ATOM 4197 O O . ARG B 1 228 ? -13.938 22.812 -0.174 1 74.31 228 ARG B O 1
ATOM 4204 N N . VAL B 1 229 ? -15.531 21.5 0.766 1 70.94 229 VAL B N 1
ATOM 4205 C CA . VAL B 1 229 ? -16.531 21.922 -0.204 1 70.94 229 VAL B CA 1
ATOM 4206 C C . VAL B 1 229 ? -17.344 23.078 0.377 1 70.94 229 VAL B C 1
ATOM 4208 O O . VAL B 1 229 ? -18.359 23.484 -0.205 1 70.94 229 VAL B O 1
ATOM 4211 N N . GLY B 1 230 ? -16.984 23.562 1.606 1 72.69 230 GLY B N 1
ATOM 4212 C CA . GLY B 1 230 ? -17.562 24.797 2.092 1 72.69 230 GLY B CA 1
ATOM 4213 C C . GLY B 1 230 ? -18.516 24.594 3.248 1 72.69 230 GLY B C 1
ATOM 4214 O O . GLY B 1 230 ? -19.25 25.516 3.631 1 72.69 230 GLY B O 1
ATOM 4215 N N . ALA B 1 231 ? -18.516 23.422 3.836 1 78.56 231 ALA B N 1
ATOM 4216 C CA . ALA B 1 231 ? -19.359 23.219 5.012 1 78.56 231 ALA B CA 1
ATOM 4217 C C . ALA B 1 231 ? -18.938 24.141 6.152 1 78.56 231 ALA B C 1
ATOM 4219 O O . ALA B 1 231 ? -17.75 24.469 6.277 1 78.56 231 ALA B O 1
ATOM 4220 N N . VAL B 1 232 ? -19.938 24.547 6.93 1 85.75 232 VAL B N 1
ATOM 4221 C CA . VAL B 1 232 ? -19.703 25.484 8.016 1 85.75 232 VAL B CA 1
ATOM 4222 C C . VAL B 1 232 ? -19.594 24.734 9.336 1 85.75 232 VAL B C 1
ATOM 4224 O O . VAL B 1 232 ? -20.469 23.922 9.672 1 85.75 232 VAL B O 1
ATOM 4227 N N . PRO B 1 233 ? -18.484 24.984 10.008 1 91.94 233 PRO B N 1
ATOM 4228 C CA . PRO B 1 233 ? -18.328 24.297 11.297 1 91.94 233 PRO B CA 1
ATOM 4229 C C . PRO B 1 233 ? -19.219 24.891 12.391 1 91.94 233 PRO B C 1
ATOM 4231 O O . PRO B 1 233 ? -19.359 26.109 12.484 1 91.94 233 PRO B O 1
ATOM 4234 N N . GLU B 1 234 ? -19.828 24 13.156 1 93.94 234 GLU B N 1
ATOM 4235 C CA . GLU B 1 234 ? -20.656 24.375 14.297 1 93.94 234 GLU B CA 1
ATOM 4236 C C . GLU B 1 234 ? -20.328 23.516 15.523 1 93.94 234 GLU B C 1
ATOM 4238 O O . GLU B 1 234 ? -19.781 22.422 15.391 1 93.94 234 GLU B O 1
ATOM 4243 N N . LYS B 1 235 ? -20.703 24.094 16.656 1 95 235 LYS B N 1
ATOM 4244 C CA . LYS B 1 235 ? -20.516 23.344 17.891 1 95 235 LYS B CA 1
ATOM 4245 C C . LYS B 1 235 ? -21.375 22.078 17.891 1 95 235 LYS B C 1
ATOM 4247 O O . LYS B 1 235 ? -22.484 22.062 17.344 1 95 235 LYS B O 1
ATOM 4252 N N . VAL B 1 236 ? -20.797 21.062 18.531 1 94.5 236 VAL B N 1
ATOM 4253 C CA . VAL B 1 236 ? -21.547 19.812 18.625 1 94.5 236 VAL B CA 1
ATOM 4254 C C . VAL B 1 236 ? -21.156 19.078 19.906 1 94.5 236 VAL B C 1
ATOM 4256 O O . VAL B 1 236 ? -20 19.141 20.344 1 94.5 236 VAL B O 1
ATOM 4259 N N . VAL B 1 237 ? -22.156 18.438 20.484 1 93.69 237 VAL B N 1
ATOM 4260 C CA . VAL B 1 237 ? -21.906 17.531 21.594 1 93.69 237 VAL B CA 1
ATOM 4261 C C . VAL B 1 237 ? -21.953 16.078 21.125 1 93.69 237 VAL B C 1
ATOM 4263 O O . VAL B 1 237 ? -22.891 15.68 20.438 1 93.69 237 VAL B O 1
ATOM 4266 N N . LEU B 1 238 ? -20.969 15.344 21.406 1 95.5 238 LEU B N 1
ATOM 4267 C CA . LEU B 1 238 ? -20.906 13.945 21 1 95.5 238 LEU B CA 1
ATOM 4268 C C . LEU B 1 238 ? -21.891 13.102 21.781 1 95.5 238 LEU B C 1
ATOM 4270 O O . LEU B 1 238 ? -21.969 13.203 23.016 1 95.5 238 LEU B O 1
ATOM 4274 N N . SER B 1 239 ? -22.641 12.336 21.109 1 95.62 239 SER B N 1
ATOM 4275 C CA . SER B 1 239 ? -23.562 11.406 21.75 1 95.62 239 SER B CA 1
ATOM 4276 C C . SER B 1 239 ? -22.797 10.242 22.391 1 95.62 239 SER B C 1
ATOM 4278 O O . SER B 1 239 ? -21.594 10.117 22.234 1 95.62 239 SER B O 1
ATOM 4280 N N . GLU B 1 240 ? -23.547 9.461 23.172 1 97.38 240 GLU B N 1
ATOM 4281 C CA . GLU B 1 240 ? -22.953 8.258 23.734 1 97.38 240 GLU B CA 1
ATOM 4282 C C . GLU B 1 240 ? -22.438 7.332 22.641 1 97.38 240 GLU B C 1
ATOM 4284 O O . GLU B 1 240 ? -21.375 6.723 22.797 1 97.38 240 GLU B O 1
ATOM 4289 N N . ARG B 1 241 ? -23.172 7.262 21.594 1 97.06 241 ARG B N 1
ATOM 4290 C CA . ARG B 1 241 ? -22.75 6.418 20.484 1 97.06 241 ARG B CA 1
ATOM 4291 C C . ARG B 1 241 ? -21.5 6.965 19.812 1 97.06 241 ARG B C 1
ATOM 4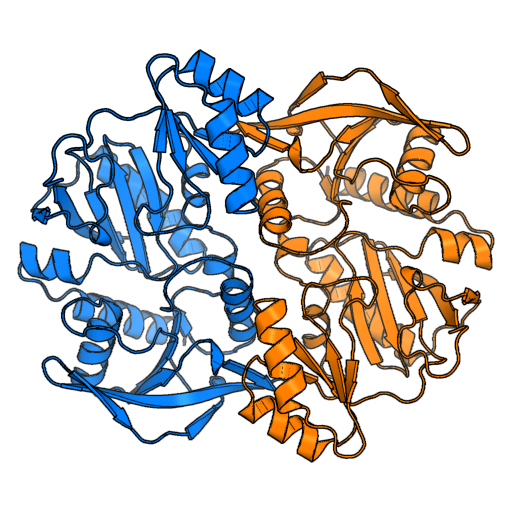293 O O . ARG B 1 241 ? -20.594 6.207 19.469 1 97.06 241 ARG B O 1
ATOM 4300 N N . ASP B 1 242 ? -21.453 8.281 19.688 1 97 242 ASP B N 1
ATOM 4301 C CA . ASP B 1 242 ? -20.25 8.906 19.156 1 97 242 ASP B CA 1
ATOM 4302 C C . ASP B 1 242 ? -19.031 8.57 20 1 97 242 ASP B C 1
ATOM 4304 O O . ASP B 1 242 ? -17.969 8.234 19.469 1 97 242 ASP B O 1
ATOM 4308 N N . GLN B 1 243 ? -19.266 8.641 21.25 1 98.12 243 GLN B N 1
ATOM 4309 C CA . GLN B 1 243 ? -18.188 8.359 22.188 1 98.12 243 GLN B CA 1
ATOM 4310 C C . GLN B 1 243 ? -17.734 6.906 22.078 1 98.12 243 GLN B C 1
ATOM 4312 O O . GLN B 1 243 ? -16.547 6.613 22.172 1 98.12 243 GLN B O 1
ATOM 4317 N N . ALA B 1 244 ? -18.688 6.043 21.922 1 98.69 244 ALA B N 1
ATOM 4318 C CA . ALA B 1 244 ? -18.375 4.629 21.766 1 98.69 244 ALA B CA 1
ATOM 4319 C C . ALA B 1 244 ? -17.547 4.402 20.5 1 98.69 244 ALA B C 1
ATOM 4321 O O . ALA B 1 244 ? -16.578 3.621 20.516 1 98.69 244 ALA B O 1
ATOM 4322 N N . ILE B 1 245 ? -17.891 5.102 19.422 1 98.62 245 ILE B N 1
ATOM 4323 C CA . ILE B 1 245 ? -17.156 5.031 18.172 1 98.62 245 ILE B CA 1
ATOM 4324 C C . ILE B 1 245 ? -15.727 5.527 18.375 1 98.62 245 ILE B C 1
ATOM 4326 O O . ILE B 1 245 ? -14.766 4.848 18.016 1 98.62 245 ILE B O 1
ATOM 4330 N N . CYS B 1 246 ? -15.562 6.691 19.016 1 98.69 246 CYS B N 1
ATOM 4331 C CA . CYS B 1 246 ? -14.25 7.273 19.281 1 98.69 246 CYS B CA 1
ATOM 4332 C C . CYS B 1 246 ? -13.391 6.328 20.094 1 98.69 246 CYS B C 1
ATOM 4334 O O . CYS B 1 246 ? -12.203 6.16 19.812 1 98.69 246 CYS B O 1
ATOM 4336 N N . SER B 1 247 ? -14.023 5.727 21.047 1 98.81 247 SER B N 1
ATOM 4337 C CA . SER B 1 247 ? -13.289 4.82 21.938 1 98.81 247 SER B CA 1
ATOM 4338 C C . SER B 1 247 ? -12.789 3.598 21.172 1 98.81 247 SER B C 1
ATOM 4340 O O . SER B 1 247 ? -11.625 3.219 21.297 1 98.81 247 SER B O 1
ATOM 4342 N N . ALA B 1 248 ? -13.672 2.986 20.422 1 98.81 248 ALA B N 1
ATOM 4343 C CA . ALA B 1 248 ? -13.312 1.797 19.656 1 98.81 248 ALA B CA 1
ATOM 4344 C C . ALA B 1 248 ? -12.219 2.109 18.641 1 98.81 248 ALA B C 1
ATOM 4346 O O . ALA B 1 248 ? -11.219 1.39 18.547 1 98.81 248 ALA B O 1
ATOM 4347 N N . VAL B 1 249 ? -12.375 3.186 17.906 1 98.75 249 VAL B N 1
ATOM 4348 C CA . VAL B 1 249 ? -11.391 3.598 16.906 1 98.75 249 VAL B CA 1
ATOM 4349 C C . VAL B 1 249 ? -10.07 3.951 17.594 1 98.75 249 VAL B C 1
ATOM 4351 O O . VAL B 1 249 ? -9 3.525 17.156 1 98.75 249 VAL B O 1
ATOM 4354 N N . GLY B 1 250 ? -10.195 4.703 18.672 1 98.75 250 GLY B N 1
ATOM 4355 C CA . GLY B 1 250 ? -9.016 5.125 19.422 1 98.75 250 GLY B CA 1
ATOM 4356 C C . GLY B 1 250 ? -8.133 3.969 19.844 1 98.75 250 GLY B C 1
ATOM 4357 O O . GLY B 1 250 ? -6.906 4.047 19.734 1 98.75 250 GLY B O 1
ATOM 4358 N N . GLU B 1 251 ? -8.75 2.934 20.281 1 98.5 251 GLU B N 1
ATOM 4359 C CA . GLU B 1 251 ? -8.016 1.758 20.734 1 98.5 251 GLU B CA 1
ATOM 4360 C C . GLU B 1 251 ? -7.215 1.132 19.594 1 98.5 251 GLU B C 1
ATOM 4362 O O . GLU B 1 251 ? -6.031 0.832 19.734 1 98.5 251 GLU B O 1
ATOM 4367 N N . VAL B 1 252 ? -7.809 1.027 18.484 1 97.94 252 VAL B N 1
ATOM 4368 C CA . VAL B 1 252 ? -7.203 0.343 17.344 1 97.94 252 VAL B CA 1
ATOM 4369 C C . VAL B 1 252 ? -6.086 1.205 16.766 1 97.94 252 VAL B C 1
ATOM 4371 O O . VAL B 1 252 ? -4.984 0.716 16.516 1 97.94 252 VAL B O 1
ATOM 4374 N N . ILE B 1 253 ? -6.324 2.5 16.594 1 98 253 ILE B N 1
ATOM 4375 C CA . ILE B 1 253 ? -5.352 3.32 15.883 1 98 253 ILE B CA 1
ATOM 4376 C C . ILE B 1 253 ? -4.141 3.584 16.766 1 98 253 ILE B C 1
ATOM 4378 O O . ILE B 1 253 ? -3.014 3.691 16.281 1 98 253 ILE B O 1
ATOM 4382 N N . THR B 1 254 ? -4.359 3.629 18.094 1 97.44 254 THR B N 1
ATOM 4383 C CA . THR B 1 254 ? -3.24 3.801 19 1 97.44 254 THR B CA 1
ATOM 4384 C C . THR B 1 254 ? -2.291 2.607 18.938 1 97.44 254 THR B C 1
ATOM 4386 O O . THR B 1 254 ? -1.073 2.779 18.859 1 97.44 254 THR B O 1
ATOM 4389 N N . LYS B 1 255 ? -2.873 1.449 18.906 1 97.31 255 LYS B N 1
ATOM 4390 C CA . LYS B 1 255 ? -2.072 0.233 18.812 1 97.31 255 LYS B CA 1
ATOM 4391 C C . LYS B 1 255 ? -1.287 0.195 17.5 1 97.31 255 LYS B C 1
ATOM 4393 O O . LYS B 1 255 ? -0.19 -0.364 17.438 1 97.31 255 LYS B O 1
ATOM 4398 N N . ALA B 1 256 ? -1.773 0.825 16.5 1 96.94 256 ALA B N 1
ATOM 4399 C CA . ALA B 1 256 ? -1.166 0.783 15.172 1 96.94 256 ALA B CA 1
ATOM 4400 C C . ALA B 1 256 ? -0.114 1.878 15.016 1 96.94 256 ALA B C 1
ATOM 4402 O O . ALA B 1 256 ? 0.581 1.94 14 1 96.94 256 ALA B O 1
ATOM 4403 N N . GLY B 1 257 ? 0.007 2.732 16 1 96.88 257 GLY B N 1
ATOM 4404 C CA . GLY B 1 257 ? 0.982 3.809 15.922 1 96.88 257 GLY B CA 1
ATOM 4405 C C . GLY B 1 257 ? 0.434 5.066 15.273 1 96.88 257 GLY B C 1
ATOM 4406 O O . GLY B 1 257 ? 1.189 5.859 14.711 1 96.88 257 GLY B O 1
ATOM 4407 N N . ILE B 1 258 ? -0.866 5.238 15.273 1 98.31 258 ILE B N 1
ATOM 4408 C CA . ILE B 1 258 ? -1.514 6.449 14.781 1 98.31 258 ILE B CA 1
ATOM 4409 C C . ILE B 1 258 ? -1.807 7.391 15.945 1 98.31 258 ILE B C 1
ATOM 4411 O O . ILE B 1 258 ? -2.525 7.027 16.875 1 98.31 258 ILE B O 1
ATOM 4415 N N . VAL B 1 259 ? -1.289 8.562 15.875 1 98.25 259 VAL B N 1
ATOM 4416 C CA . VAL B 1 259 ? -1.362 9.508 16.984 1 98.25 259 VAL B CA 1
ATOM 4417 C C . VAL B 1 259 ? -2.42 10.57 16.672 1 98.25 259 VAL B C 1
ATOM 4419 O O . VAL B 1 259 ? -3.102 11.047 17.594 1 98.25 259 VAL B O 1
ATOM 4422 N N . PHE B 1 260 ? -2.486 10.977 15.484 1 98.56 260 PHE B N 1
ATOM 4423 C CA . PHE B 1 260 ? -3.334 12.078 15.047 1 98.56 260 PHE B CA 1
ATOM 4424 C C . PHE B 1 260 ? -4.285 11.625 13.945 1 98.56 260 PHE B C 1
ATOM 4426 O O . PHE B 1 260 ? -3.844 11.133 12.898 1 98.56 260 PHE B O 1
ATOM 4433 N N . ALA B 1 261 ? -5.621 11.734 14.172 1 98.56 261 ALA B N 1
ATOM 4434 C CA . ALA B 1 261 ? -6.617 11.281 13.203 1 98.56 261 ALA B CA 1
ATOM 4435 C C . ALA B 1 261 ? -7.871 12.156 13.25 1 98.56 261 ALA B C 1
ATOM 4437 O O . ALA B 1 261 ? -8.094 12.867 14.234 1 98.56 261 ALA B O 1
ATOM 4438 N N . GLY B 1 262 ? -8.578 12.234 12.242 1 97.62 262 GLY B N 1
ATOM 4439 C CA . GLY B 1 262 ? -9.922 12.789 12.148 1 97.62 262 GLY B CA 1
ATOM 4440 C C . GLY B 1 262 ? -10.961 11.781 11.711 1 97.62 262 GLY B C 1
ATOM 4441 O O . GLY B 1 262 ? -10.82 11.141 10.664 1 97.62 262 GLY B O 1
ATOM 4442 N N . ILE B 1 263 ? -11.992 11.602 12.461 1 97.56 263 ILE B N 1
ATOM 4443 C CA . ILE B 1 263 ? -12.992 10.609 12.062 1 97.56 263 ILE B CA 1
ATOM 4444 C C . ILE B 1 263 ? -14.297 11.312 11.703 1 97.56 263 ILE B C 1
ATOM 4446 O O . ILE B 1 263 ? -14.656 12.32 12.312 1 97.56 263 ILE B O 1
ATOM 4450 N N . ASP B 1 264 ? -14.945 10.828 10.742 1 96.06 264 ASP B N 1
ATOM 4451 C CA . ASP B 1 264 ? -16.234 11.32 10.281 1 96.06 264 ASP B CA 1
ATOM 4452 C C . ASP B 1 264 ? -17.375 10.422 10.758 1 96.06 264 ASP B C 1
ATOM 4454 O O . ASP B 1 264 ? -17.375 9.219 10.477 1 96.06 264 ASP B O 1
ATOM 4458 N N . ILE B 1 265 ? -18.281 11.008 11.461 1 96.31 265 ILE B N 1
ATOM 4459 C CA . ILE B 1 265 ? -19.453 10.305 11.969 1 96.31 265 ILE B CA 1
ATOM 4460 C C . ILE B 1 265 ? -20.719 10.945 11.406 1 96.31 265 ILE B C 1
ATOM 4462 O O . ILE B 1 265 ? -20.891 12.164 11.477 1 96.31 265 ILE B O 1
ATOM 4466 N N . LEU B 1 266 ? -21.531 10.148 10.836 1 93.38 266 LEU B N 1
ATOM 4467 C CA . LEU B 1 266 ? -22.797 10.594 10.289 1 93.38 266 LEU B CA 1
ATOM 4468 C C . LEU B 1 266 ? -23.953 9.711 10.781 1 93.38 266 LEU B C 1
ATOM 4470 O O . LEU B 1 266 ? -23.938 8.5 10.539 1 93.38 266 LEU B O 1
ATOM 4474 N N . GLY B 1 267 ? -24.953 10.359 11.43 1 88.94 267 GLY B N 1
ATOM 4475 C CA . GLY B 1 267 ? -26.109 9.594 11.898 1 88.94 267 GLY B CA 1
ATOM 4476 C C . GLY B 1 267 ? -25.719 8.414 12.773 1 88.94 267 GLY B C 1
ATOM 4477 O O . GLY B 1 267 ? -26.25 7.312 12.609 1 88.94 267 GLY B O 1
ATOM 4478 N N . GLY B 1 268 ? -24.688 8.594 13.531 1 92.19 268 GLY B N 1
ATOM 4479 C CA . GLY B 1 268 ? -24.25 7.543 14.43 1 92.19 268 GLY B CA 1
ATOM 4480 C C . GLY B 1 268 ? -23.422 6.477 13.742 1 92.19 268 GLY B C 1
ATOM 4481 O O . GLY B 1 268 ? -23.109 5.441 14.344 1 92.19 268 GLY B O 1
ATOM 4482 N N . CYS B 1 269 ? -23.031 6.75 12.539 1 96.5 269 CYS B N 1
ATOM 4483 C CA . CYS B 1 269 ? -22.219 5.789 11.797 1 96.5 269 CYS B CA 1
ATOM 4484 C C . CYS B 1 269 ? -20.828 6.348 11.523 1 96.5 269 CYS B C 1
ATOM 4486 O O . CYS B 1 269 ? -20.688 7.531 11.219 1 96.5 269 CYS B O 1
ATOM 4488 N N . LEU B 1 270 ? -19.844 5.496 11.688 1 98 270 LEU B N 1
ATOM 4489 C CA . LEU B 1 270 ? -18.469 5.805 11.328 1 98 270 LEU B CA 1
ATOM 4490 C C . LEU B 1 270 ? -18.266 5.715 9.812 1 98 270 LEU B C 1
ATOM 4492 O O . LEU B 1 270 ? -18.469 4.652 9.219 1 98 270 LEU B O 1
ATOM 4496 N N . LEU B 1 271 ? -17.859 6.789 9.203 1 95.94 271 LEU B N 1
ATOM 4497 C CA . LEU B 1 271 ? -17.75 6.809 7.75 1 95.94 271 LEU B CA 1
ATOM 4498 C C . LEU B 1 271 ? -16.281 6.688 7.312 1 95.94 271 LEU B C 1
ATOM 4500 O O . LEU B 1 271 ? -15.969 5.895 6.426 1 95.94 271 LEU B O 1
ATOM 4504 N N . GLU B 1 272 ? -15.43 7.484 7.898 1 97 272 GLU B N 1
ATOM 4505 C CA . GLU B 1 272 ? -14.016 7.535 7.527 1 97 272 GLU B CA 1
ATOM 4506 C C . GLU B 1 272 ? -13.141 7.785 8.75 1 97 272 GLU B C 1
ATOM 4508 O O . GLU B 1 272 ? -13.578 8.406 9.719 1 97 272 GLU B O 1
ATOM 4513 N N . VAL B 1 273 ? -12.016 7.254 8.75 1 98.19 273 VAL B N 1
ATOM 4514 C CA . VAL B 1 273 ? -10.953 7.586 9.695 1 98.19 273 VAL B CA 1
ATOM 4515 C C . VAL B 1 273 ? -9.773 8.195 8.945 1 98.19 273 VAL B C 1
ATOM 4517 O O . VAL B 1 273 ? -8.953 7.473 8.367 1 98.19 273 VAL B O 1
ATOM 4520 N N . ASN B 1 274 ? -9.688 9.477 8.977 1 97 274 ASN B N 1
ATOM 4521 C CA . ASN B 1 274 ? -8.648 10.203 8.25 1 97 274 ASN B CA 1
ATOM 4522 C C . ASN B 1 274 ? -7.332 10.219 9.023 1 97 274 ASN B C 1
ATOM 4524 O O . ASN B 1 274 ? -7.266 10.734 10.133 1 97 274 ASN B O 1
ATOM 4528 N N . ILE B 1 275 ? -6.262 9.656 8.359 1 97.44 275 ILE B N 1
ATOM 4529 C CA . ILE B 1 275 ? -5.004 9.562 9.094 1 97.44 275 ILE B CA 1
ATOM 4530 C C . ILE B 1 275 ? -3.859 10.086 8.227 1 97.44 275 ILE B C 1
ATOM 4532 O O . ILE B 1 275 ? -2.729 10.219 8.695 1 97.44 275 ILE B O 1
ATOM 4536 N N . THR B 1 276 ? -4.039 10.391 6.957 1 95.19 276 THR B N 1
ATOM 4537 C CA . THR B 1 276 ? -2.986 10.852 6.062 1 95.19 276 THR B CA 1
ATOM 4538 C C . THR B 1 276 ? -2.641 12.312 6.336 1 95.19 276 THR B C 1
ATOM 4540 O O . THR B 1 276 ? -1.494 12.641 6.648 1 95.19 276 THR B O 1
ATOM 4543 N N . SER B 1 277 ? -3.58 13.172 6.328 1 93.44 277 SER B N 1
ATOM 4544 C CA . SER B 1 277 ? -3.465 14.594 6.652 1 93.44 277 SER B CA 1
ATOM 4545 C C . SER B 1 277 ? -4.773 15.141 7.215 1 93.44 277 SER B C 1
ATOM 4547 O O . SER B 1 277 ? -5.406 16 6.602 1 93.44 277 SER B O 1
ATOM 4549 N N . PRO B 1 278 ? -5.066 14.609 8.367 1 92.94 278 PRO B N 1
ATOM 4550 C CA . PRO B 1 278 ? -6.375 14.984 8.906 1 92.94 278 PRO B CA 1
ATOM 4551 C C . PRO B 1 278 ? -6.492 16.484 9.188 1 92.94 278 PRO B C 1
ATOM 4553 O O . PRO B 1 278 ? -5.527 17.109 9.641 1 92.94 278 PRO B O 1
ATOM 4556 N N . CYS B 1 279 ? -7.648 16.953 8.938 1 90.31 279 CYS B N 1
ATOM 4557 C CA . CYS B 1 279 ? -8 18.344 9.242 1 90.31 279 CYS B CA 1
ATOM 4558 C C . CYS B 1 279 ? -8.945 18.406 10.438 1 90.31 279 CYS B C 1
ATOM 4560 O O . CYS B 1 279 ? -9.086 17.438 11.18 1 90.31 279 CYS B O 1
ATOM 4562 N N . GLY B 1 280 ? -9.398 19.641 10.75 1 92.81 280 GLY B N 1
ATOM 4563 C CA . GLY B 1 280 ? -10.352 19.797 11.836 1 92.81 280 GLY B CA 1
ATOM 4564 C C . GLY B 1 280 ? -9.844 20.672 12.961 1 92.81 280 GLY B C 1
ATOM 4565 O O . GLY B 1 280 ? -10.633 21.234 13.727 1 92.81 280 GLY B O 1
ATOM 4566 N N . VAL B 1 281 ? -8.562 20.812 13.07 1 95.44 281 VAL B N 1
ATOM 4567 C CA . VAL B 1 281 ? -7.945 21.562 14.164 1 95.44 281 VAL B CA 1
ATOM 4568 C C . VAL B 1 281 ? -8.383 23.016 14.102 1 95.44 281 VAL B C 1
ATOM 4570 O O . VAL B 1 281 ? -8.836 23.578 15.102 1 95.44 281 VAL B O 1
ATOM 4573 N N . LEU B 1 282 ? -8.32 23.625 12.938 1 94.75 282 LEU B N 1
ATOM 4574 C CA . LEU B 1 282 ? -8.641 25.047 12.781 1 94.75 282 LEU B CA 1
ATOM 4575 C C . LEU B 1 282 ? -10.117 25.297 13.094 1 94.75 282 LEU B C 1
ATOM 4577 O O . LEU B 1 282 ? -10.445 26.281 13.758 1 94.75 282 LEU B O 1
ATOM 4581 N N . GLU B 1 283 ? -10.914 24.453 12.609 1 94.62 283 GLU B N 1
ATOM 4582 C CA . GLU B 1 283 ? -12.352 24.594 12.805 1 94.62 283 GLU B CA 1
ATOM 4583 C C . GLU B 1 283 ? -12.727 24.438 14.281 1 94.62 283 GLU B C 1
ATOM 4585 O O . GLU B 1 283 ? -13.562 25.172 14.797 1 94.62 283 GLU B O 1
ATOM 4590 N N . VAL B 1 284 ? -12.125 23.484 14.93 1 96.44 284 VAL B N 1
ATOM 4591 C CA . VAL B 1 284 ? -12.359 23.297 16.359 1 96.44 284 VAL B CA 1
ATOM 4592 C C . VAL B 1 284 ? -11.883 24.531 17.125 1 96.44 284 VAL B C 1
ATOM 4594 O O . VAL B 1 284 ? -12.578 25.016 18.016 1 96.44 284 VAL B O 1
ATOM 4597 N N . ASN B 1 285 ? -10.695 25 16.75 1 96.75 285 ASN B N 1
ATOM 4598 C CA . ASN B 1 285 ? -10.172 26.203 17.375 1 96.75 285 ASN B CA 1
ATOM 4599 C C . ASN B 1 285 ? -11.141 27.375 17.219 1 96.75 285 ASN B C 1
ATOM 4601 O O . ASN B 1 285 ? -11.414 28.094 18.188 1 96.75 285 ASN B O 1
ATOM 4605 N N . GLN B 1 286 ? -11.625 27.5 16.047 1 94.19 286 GLN B N 1
ATOM 4606 C CA . GLN B 1 286 ? -12.523 28.594 15.719 1 94.19 286 GLN B CA 1
ATOM 4607 C C . GLN B 1 286 ? -13.812 28.516 16.531 1 94.19 286 GLN B C 1
ATOM 4609 O O . GLN B 1 286 ? -14.258 29.516 17.094 1 94.19 286 GLN B O 1
ATOM 4614 N N . VAL B 1 287 ? -14.375 27.375 16.625 1 95.25 287 VAL B N 1
ATOM 4615 C CA . VAL B 1 287 ? -15.695 27.188 17.203 1 95.25 287 VAL B CA 1
ATOM 4616 C C . VAL B 1 287 ? -15.602 27.219 18.734 1 95.25 287 VAL B C 1
ATOM 4618 O O . VAL B 1 287 ? -16.516 27.703 19.406 1 95.25 287 VAL B O 1
ATOM 4621 N N . TYR B 1 288 ? -14.484 26.828 19.297 1 96.56 288 TYR B N 1
ATOM 4622 C CA . TYR B 1 288 ? -14.43 26.641 20.75 1 96.56 288 TYR B CA 1
ATOM 4623 C C . TYR B 1 288 ? -13.398 27.578 21.375 1 96.56 288 TYR B C 1
ATOM 4625 O O . TYR B 1 288 ? -13.25 27.609 22.594 1 96.56 288 TYR B O 1
ATOM 4633 N N . GLY B 1 289 ? -12.719 28.312 20.594 1 95.31 289 GLY B N 1
ATOM 4634 C CA . GLY B 1 289 ? -11.688 29.188 21.125 1 95.31 289 GLY B CA 1
ATOM 4635 C C . GLY B 1 289 ? -10.539 28.422 21.766 1 95.31 289 GLY B C 1
ATOM 4636 O O . GLY B 1 289 ? -10.148 28.719 22.906 1 95.31 289 GLY B O 1
ATOM 4637 N N . LYS B 1 290 ? -10.086 27.438 21.047 1 94.81 290 LYS B N 1
ATOM 4638 C CA . LYS B 1 290 ? -9.008 26.578 21.531 1 94.81 290 LYS B CA 1
ATOM 4639 C C . LYS B 1 290 ? -7.75 26.75 20.688 1 94.81 290 LYS B C 1
ATOM 4641 O O . LYS B 1 290 ? -7.738 27.531 19.734 1 94.81 290 LYS B O 1
ATOM 4646 N N . ALA B 1 291 ? -6.738 26.188 21.156 1 96.19 291 ALA B N 1
ATOM 4647 C CA . ALA B 1 291 ? -5.484 26.047 20.422 1 96.19 291 ALA B CA 1
ATOM 4648 C C . ALA B 1 291 ? -5.039 24.594 20.391 1 96.19 291 ALA B C 1
ATOM 4650 O O . ALA B 1 291 ? -4.055 24.219 21.047 1 96.19 291 ALA B O 1
ATOM 4651 N N . LEU B 1 292 ? -5.684 23.844 19.562 1 97.56 292 LEU B N 1
ATOM 4652 C CA . LEU B 1 292 ? -5.473 22.406 19.547 1 97.56 292 LEU B CA 1
ATOM 4653 C C . LEU B 1 292 ? -4.055 22.062 19.109 1 97.56 292 LEU B C 1
ATOM 4655 O O . LEU B 1 292 ? -3.539 20.984 19.422 1 97.56 292 LEU B O 1
ATOM 4659 N N . GLU B 1 293 ? -3.439 22.953 18.297 1 97.75 293 GLU B N 1
ATOM 4660 C CA . GLU B 1 293 ? -2.062 22.703 17.875 1 97.75 293 GLU B CA 1
ATOM 4661 C C . GLU B 1 293 ? -1.132 22.609 19.078 1 97.75 293 GLU B C 1
ATOM 4663 O O . GLU B 1 293 ? -0.139 21.875 19.047 1 97.75 293 GLU B O 1
ATOM 4668 N N . ALA B 1 294 ? -1.445 23.391 20.125 1 98.25 294 ALA B N 1
ATOM 4669 C CA . ALA B 1 294 ? -0.664 23.297 21.344 1 98.25 294 ALA B CA 1
ATOM 4670 C C . ALA B 1 294 ? -0.851 21.938 22.016 1 98.25 294 ALA B C 1
ATOM 4672 O O . ALA B 1 294 ? 0.117 21.328 22.469 1 98.25 294 ALA B O 1
ATOM 4673 N N .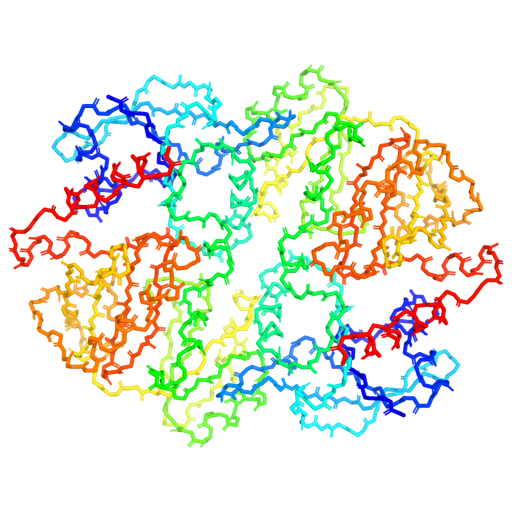 ASP B 1 295 ? -2.094 21.5 22.078 1 97.94 295 ASP B N 1
ATOM 4674 C CA . ASP B 1 295 ? -2.383 20.188 22.625 1 97.94 295 ASP B CA 1
ATOM 4675 C C . ASP B 1 295 ? -1.674 19.094 21.828 1 97.94 295 ASP B C 1
ATOM 4677 O O . ASP B 1 295 ? -1.161 18.125 22.406 1 97.94 295 ASP B O 1
ATOM 4681 N N . CYS B 1 296 ? -1.692 19.234 20.547 1 98.06 296 CYS B N 1
ATOM 4682 C CA . CYS B 1 296 ? -1 18.281 19.688 1 98.06 296 CYS B CA 1
ATOM 4683 C C . CYS B 1 296 ? 0.475 18.188 20.047 1 98.06 296 CYS B C 1
ATOM 4685 O O . CYS B 1 296 ? 0.988 17.094 20.281 1 98.06 296 CYS B O 1
ATOM 4687 N N . TRP B 1 297 ? 1.158 19.312 20.156 1 98.31 297 TRP B N 1
ATOM 4688 C CA . TRP B 1 297 ? 2.59 19.297 20.438 1 98.31 297 TRP B CA 1
ATOM 4689 C C . TRP B 1 297 ? 2.863 18.75 21.828 1 98.31 297 TRP B C 1
ATOM 4691 O O . TRP B 1 297 ? 3.891 18.109 22.062 1 98.31 297 TRP B O 1
ATOM 4701 N N . ASN B 1 298 ? 1.892 19.031 22.812 1 98.12 298 ASN B N 1
ATOM 4702 C CA . ASN B 1 298 ? 2.039 18.391 24.109 1 98.12 298 ASN B CA 1
ATOM 4703 C C . ASN B 1 298 ? 2.148 16.875 23.984 1 98.12 298 ASN B C 1
ATOM 4705 O O . ASN B 1 298 ? 2.994 16.25 24.625 1 98.12 298 ASN B O 1
ATOM 4709 N N . VAL B 1 299 ? 1.343 16.375 23.156 1 97.5 299 VAL B N 1
ATOM 4710 C CA . VAL B 1 299 ? 1.322 14.922 22.969 1 97.5 299 VAL B CA 1
ATOM 4711 C C . VAL B 1 299 ? 2.574 14.477 22.203 1 97.5 299 VAL B C 1
ATOM 4713 O O . VAL B 1 299 ? 3.213 13.492 22.578 1 97.5 299 VAL B O 1
ATOM 4716 N N . PHE B 1 300 ? 2.957 15.195 21.141 1 97.31 300 PHE B N 1
ATOM 4717 C CA . PHE B 1 300 ? 4.129 14.844 20.344 1 97.31 300 PHE B CA 1
ATOM 4718 C C . PHE B 1 300 ? 5.383 14.828 21.219 1 97.31 300 PHE B C 1
ATOM 4720 O O . PHE B 1 300 ? 6.145 13.859 21.203 1 97.31 300 PHE B O 1
ATOM 4727 N N . GLU B 1 301 ? 5.547 15.906 22.016 1 97.44 301 GLU B N 1
ATOM 4728 C CA . GLU B 1 301 ? 6.699 16.016 22.906 1 97.44 301 GLU B CA 1
ATOM 4729 C C . GLU B 1 301 ? 6.684 14.914 23.969 1 97.44 301 GLU B C 1
ATOM 4731 O O . GLU B 1 301 ? 7.73 14.367 24.312 1 97.44 301 GLU B O 1
ATOM 4736 N N . GLY B 1 302 ? 5.48 14.609 24.406 1 96.5 302 GLY B N 1
ATOM 4737 C CA . GLY B 1 302 ? 5.34 13.562 25.391 1 96.5 302 GLY B CA 1
ATOM 4738 C C . GLY B 1 302 ? 5.762 12.195 24.891 1 96.5 302 GLY B C 1
ATOM 4739 O O . GLY B 1 302 ? 6.363 11.414 25.625 1 96.5 302 GLY B O 1
ATOM 4740 N N . LEU B 1 303 ? 5.453 11.922 23.688 1 95.44 303 LEU B N 1
ATOM 4741 C CA . LEU B 1 303 ? 5.805 10.641 23.078 1 95.44 303 LEU B CA 1
ATOM 4742 C C . LEU B 1 303 ? 7.316 10.492 22.969 1 95.44 303 LEU B C 1
ATOM 4744 O O . LEU B 1 303 ? 7.844 9.383 23.078 1 95.44 303 LEU B O 1
ATOM 4748 N N . LEU B 1 304 ? 8.008 11.57 22.672 1 94.5 304 LEU B N 1
ATOM 4749 C CA . LEU B 1 304 ? 9.461 11.539 22.562 1 94.5 304 LEU B CA 1
ATOM 4750 C C . LEU B 1 304 ? 10.102 11.281 23.922 1 94.5 304 LEU B C 1
ATOM 4752 O O . LEU B 1 304 ? 11.125 10.594 24.016 1 94.5 304 LEU B O 1
ATOM 4756 N N . GLU B 1 305 ? 9.453 11.781 24.906 1 88.62 305 GLU B N 1
ATOM 4757 C CA . GLU B 1 305 ? 9.977 11.594 26.25 1 88.62 305 GLU B CA 1
ATOM 4758 C C . GLU B 1 305 ? 9.75 10.164 26.734 1 88.62 305 GLU B C 1
ATOM 4760 O O . GLU B 1 305 ? 10.586 9.609 27.453 1 88.62 305 GLU B O 1
ATOM 4765 N N . SER B 1 306 ? 8.586 9.547 26.406 1 77.62 306 SER B N 1
ATOM 4766 C CA . SER B 1 306 ? 8.25 8.195 26.859 1 77.62 306 SER B CA 1
ATOM 4767 C C . SER B 1 306 ? 9.008 7.141 26.047 1 77.62 306 SER B C 1
ATOM 4769 O O . SER B 1 306 ? 9.211 6.023 26.531 1 77.62 306 SER B O 1
ATOM 4771 N N . GLY B 1 307 ? 9.172 7.277 24.703 1 66.81 307 GLY B N 1
ATOM 4772 C CA . GLY B 1 307 ? 9.836 6.312 23.844 1 66.81 307 GLY B CA 1
ATOM 4773 C C . GLY B 1 307 ? 11.352 6.355 23.953 1 66.81 307 GLY B C 1
ATOM 4774 O O . GLY B 1 307 ? 12.047 5.609 23.266 1 66.81 307 GLY B O 1
ATOM 4775 N N . GLY B 1 308 ? 11.945 7.445 24.484 1 45.03 308 GLY B N 1
ATOM 4776 C CA . GLY B 1 308 ? 13.344 7.449 24.859 1 45.03 308 GLY B CA 1
ATOM 4777 C C . GLY B 1 308 ? 13.617 6.664 26.125 1 45.03 308 GLY B C 1
ATOM 4778 O O . GLY B 1 308 ? 12.703 6.41 26.922 1 45.03 308 GLY B O 1
#

Radius of gyration: 25.42 Å; Cα contacts (8 Å, |Δi|>4): 1342; chains: 2; bounding box: 64×70×55 Å

InterPro domains:
  IPR004215 Prokaryotic glutathione synthetase, N-terminal [PF02951] (2-113)
  IPR004218 Prokaryotic glutathione synthetase, ATP-binding [PF02955] (117-288)
  IPR006284 Glutathione synthetase, prokaryotic [MF_00162] (1-307)
  IPR006284 Glutathione synthetase, prokaryotic [TIGR01380] (2-301)
  IPR011761 ATP-grasp fold [PS50975] (118-305)
  IPR013815 ATP-grasp fold, subdomain 1 [G3DSA:3.30.1490.20] (130-193)
  IPR016185 Pre-ATP-grasp domain superfamily [SSF52440] (2-115)

Secondary structure (DSSP, 8-state):
--EEEEE--SS--GGG-HHHHHHHHHHHTT-EEEEE-GGGEEEETTEEEEEEEEEEEETTEEEEEEEEEEEGGG-SEEEE-PPPP-SHHHHHHHHHHTT-SS-EEES-HHHHHHS-TTTGGGG-GGGS-SEEEE--HHHHHHHHHHHSEEEEEESS--TTTT-EEEETT--HHHHHHHHHHHHTS-EEEEE--S-GGGEEEEEEETTEEEEEEEEE--STT-----GGGTPEEEE-PPPHHHHHHHHHHHHHHHHTT--EEEEEEETTEEEEEE-SS---HHHHHHHHT--HHHHHHHHHHHHHHH--/--EEEEE--SS--GGG-HHHHHHHHHHHTT-EEEEE-GGGEEEETTEEEEEEEEEEEETTEEEEEEEEEEEGGG-SEEEE-PPPP-SHHHHHHHHHHTT-SS-EEES-HHHHHHS-TTTGGGG-GGGS-SEEEE--HHHHHHHHHHHSEEEEEESS--TTTT-EEEETT--HHHHHHHHHHHHTS-EEEEE--S-GGGEEEEEEETTEEEEEEEEE--STT-----GGGTPEEEE-PPPHHHHHHHHHHHHHHHHTT--EEEEEEETTEEEEEE-SS---HHHHHHHHT--HHHHHHHHHHHHHHH--

Nearest PDB structures (foldseek):
  1gsa-assembly1_A  TM=9.558E-01  e=5.004E-32  Escherichia coli B
  1glv-assembly1_A  TM=9.150E-01  e=1.464E-29  Escherichia coli
  2glt-assembly1_A  TM=9.090E-01  e=1.756E-28  Escherichia coli B
  7qys-assembly1_D  TM=8.067E-01  e=1.097E-14  Pseudomonas syringae pv. tomato str. DC3000
  4iwx-assembly1_A  TM=7.661E-01  e=1.230E-15  Escherichia coli K-12

pLDDT: mean 94.37, std 7.25, range [44.81, 98.88]

Foldseek 3Di:
DFEEEEAEDPDDWCLAAPVNLLQAVCVVVPYFYKYFYLVQWDQDPLFTKGFIFTWYDDDGDIDTHDTDIDRPLPGQEYEQAYDDQPDPSSLVSLVSCQSRDNHQYAFRSVLPNVQQWQCNLVVPVVFAADKDWDLDLVVQVVVCVVQQWKWKAARRDDQCPLIDIDHDPDRRSVSSNVSCVVRVGTIMIGRDDPQLQAKKKFKAFLLDTPFMWGWGDDDPPDSGRGVSVPTATEDDDQDPLSRVVSNVSSVVCNVVRHGIWMWIHGPSHTRTIGRNNDDDQSSRCVHPVDSVSNVNVVRVVVVSVVVD/DFEEEEAEDPDDWLLAAPVNLLQAVCVVVPYFYKYFYLVQWDQDPLFTKGFIFTWYDDDGDIDTHDTDIDRPLPGQEYEQAYDDQPDPSSLVSLVSCQSRDNHQYAFRSVLPNPQQWQCNLVVPVVFAADKDWDLDLVVQVVVCVVQQWKWKAARRDDQCPLIDIDHDPDRRSVSSNVSCVVRVGTIMIGRDDPQLQAKKKFKAFLLHTPFMWGWGDDDPPDSRRGVSVPTATEDDDQDPLSRVVSNVSSVVCNVVRHGIWMWIHGPSHTRTIGRNNDDDQSSRCVHPVDSVSNVNVVRVVVVSVVVD